Protein AF-A0A7R9ZLZ1-F1 (afdb_monomer_lite)

Secondary structure (DSSP, 8-state):
-PPPPPTT-HHHHHHHHHHHHSTTS-SSPPPHHHHHHHHHHHHHHTT--S-GGGTHHHHT----------S-TTSHHHHHHHHHHHHHHHHIIIIITTTHHHHHHHHHHHHHHHHHHHHH----------S--------------HHHHHHHHHHHHHHHHHHHTTTTTSS-HHHHHHHHHHHHHHHHHHHHHHHHHHHHHHHHHHHHHHHHHHHHTT-S----------------GGG--GGGHHHHHHHHHHHHHHHHHHGGG--HHHHTT--HHHHHHHHHHHHHHHHHHHHHHH-HHHHHHHHHHHHHTTT--TTSS-HHHHHHHIIIIIHHHHHHHHHHHHHHHHHHHHHHHHHHHHGGG---S--------HHHHHHHHHHHHHHHHHHHHHHHHHHHGGGS-TTGGG-TTS--S---HHHHHHHHHHHHHHHHHHHS-HHHHHHHHHHHHHHHHHGGG-S-HHHHHHHHHHIIIIIHHHTT-------

Radius of gyration: 26.36 Å; chains: 1; bounding box: 59×72×80 Å

Structure (mmCIF, N/CA/C/O backbone):
data_AF-A0A7R9ZLZ1-F1
#
_entry.id   AF-A0A7R9ZLZ1-F1
#
loop_
_atom_site.group_PDB
_atom_site.id
_atom_site.type_symbol
_atom_site.label_atom_id
_atom_site.label_alt_id
_atom_site.label_comp_id
_atom_site.label_asym_id
_atom_site.label_entity_id
_atom_site.label_seq_id
_atom_site.pdbx_PDB_ins_code
_atom_site.Cartn_x
_atom_site.Cartn_y
_atom_site.Cartn_z
_atom_site.occupancy
_atom_site.B_iso_or_equiv
_atom_site.auth_seq_id
_atom_site.auth_comp_id
_atom_site.auth_asym_id
_atom_site.auth_atom_id
_atom_site.pdbx_PDB_model_num
ATOM 1 N N . PRO A 1 1 ? 7.303 9.781 19.526 1.00 39.22 1 PRO A N 1
ATOM 2 C CA . PRO A 1 1 ? 8.638 9.912 18.883 1.00 39.22 1 PRO A CA 1
ATOM 3 C C . PRO A 1 1 ? 9.703 10.031 19.980 1.00 39.22 1 PRO A C 1
ATOM 5 O O . PRO A 1 1 ? 9.359 10.551 21.046 1.00 39.22 1 PRO A O 1
ATOM 8 N N . PRO A 1 2 ? 10.952 9.578 19.773 1.00 39.59 2 PRO A N 1
ATOM 9 C CA . PRO A 1 2 ? 12.031 10.071 20.612 1.00 39.59 2 PRO A CA 1
ATOM 10 C C . PRO A 1 2 ? 12.105 11.588 20.411 1.00 39.59 2 PRO A C 1
ATOM 12 O O . PRO A 1 2 ? 11.930 12.094 19.301 1.00 39.59 2 PRO A O 1
ATOM 15 N N . LEU A 1 3 ? 12.262 12.323 21.507 1.00 46.06 3 LEU A N 1
ATOM 16 C CA . LEU A 1 3 ? 12.578 13.747 21.442 1.00 46.06 3 LEU A CA 1
ATOM 17 C C . LEU A 1 3 ? 13.835 13.930 20.573 1.00 46.06 3 LEU A C 1
ATOM 19 O O . LEU A 1 3 ? 14.664 13.014 20.553 1.00 46.06 3 LEU A O 1
ATOM 23 N N . PRO A 1 4 ? 14.000 15.070 19.871 1.00 52.09 4 PRO A N 1
ATOM 24 C CA . PRO A 1 4 ? 15.249 15.343 19.174 1.00 52.09 4 PRO A CA 1
ATOM 25 C C . PRO A 1 4 ? 16.410 15.105 20.151 1.00 52.09 4 PRO A C 1
ATOM 27 O O . PRO A 1 4 ? 16.343 15.598 21.287 1.00 52.09 4 PRO A O 1
ATOM 30 N N . PRO A 1 5 ? 17.412 14.295 19.762 1.00 61.03 5 PRO A N 1
ATOM 31 C CA . PRO A 1 5 ? 18.467 13.898 20.673 1.00 61.03 5 PRO A CA 1
ATOM 32 C C . PRO A 1 5 ? 19.153 15.130 21.251 1.00 61.03 5 PRO A C 1
ATOM 34 O O . PRO A 1 5 ? 19.258 16.179 20.606 1.00 61.03 5 PRO A O 1
ATOM 37 N N . SER A 1 6 ? 19.564 15.028 22.517 1.00 70.62 6 SER A N 1
ATOM 38 C CA . SER A 1 6 ? 20.192 16.161 23.190 1.00 70.62 6 SER A CA 1
ATOM 39 C C . SER A 1 6 ? 21.450 16.585 22.429 1.00 70.62 6 SER A C 1
ATOM 41 O O . SER A 1 6 ? 22.094 15.770 21.777 1.00 70.62 6 SER A O 1
ATOM 43 N N . ILE A 1 7 ? 21.865 17.839 22.582 1.00 61.03 7 ILE A N 1
ATOM 44 C CA . ILE A 1 7 ? 23.127 18.338 22.012 1.00 61.03 7 ILE A CA 1
ATOM 45 C C . ILE A 1 7 ? 24.364 17.509 22.419 1.00 61.03 7 ILE A C 1
ATOM 47 O O . ILE A 1 7 ? 25.384 17.579 21.745 1.00 61.03 7 ILE A O 1
ATOM 51 N N . ASN A 1 8 ? 24.261 16.737 23.506 1.00 74.31 8 ASN A N 1
ATOM 52 C CA . ASN A 1 8 ? 25.312 15.866 24.031 1.00 74.31 8 ASN A CA 1
ATOM 53 C C . ASN A 1 8 ? 25.118 14.390 23.634 1.00 74.31 8 ASN A C 1
ATOM 55 O O . ASN A 1 8 ? 25.729 13.514 24.240 1.00 74.31 8 ASN A O 1
ATOM 59 N N . ASP A 1 9 ? 24.215 14.090 22.699 1.00 82.69 9 ASP A N 1
ATOM 60 C CA . ASP A 1 9 ? 23.998 12.730 22.212 1.00 82.69 9 ASP A CA 1
ATOM 61 C C . ASP A 1 9 ? 25.262 12.200 21.519 1.00 82.69 9 ASP A C 1
ATOM 63 O O . ASP A 1 9 ? 25.831 12.838 20.628 1.00 82.69 9 ASP A O 1
ATOM 67 N N . GLU A 1 10 ? 25.719 11.027 21.958 1.00 83.62 10 GLU A N 1
ATOM 68 C CA . GLU A 1 10 ? 26.961 10.419 21.475 1.00 83.62 10 GLU A CA 1
ATOM 69 C C . GLU A 1 10 ? 26.896 10.099 19.975 1.00 83.62 10 GLU A C 1
ATOM 71 O O . GLU A 1 10 ? 27.893 10.264 19.272 1.00 83.62 10 GLU A O 1
ATOM 76 N N . GLY A 1 11 ? 25.716 9.732 19.465 1.00 81.06 11 GLY A N 1
ATOM 77 C CA . GLY A 1 11 ? 25.487 9.426 18.057 1.00 81.06 11 GLY A CA 1
ATOM 78 C C . GLY A 1 11 ? 25.553 10.656 17.151 1.00 81.06 11 GLY A C 1
ATOM 79 O O . GLY A 1 11 ? 26.139 10.600 16.069 1.00 81.06 11 GLY A O 1
ATOM 80 N N . LEU A 1 12 ? 25.038 11.802 17.611 1.00 79.38 12 LEU A N 1
ATOM 81 C CA . LEU A 1 12 ? 25.212 13.095 16.932 1.00 79.38 12 LEU A CA 1
ATOM 82 C C . LEU A 1 12 ? 26.678 13.551 16.928 1.00 79.38 12 LEU A C 1
ATOM 84 O O . LEU A 1 12 ? 27.161 14.083 15.926 1.00 79.38 12 LEU A O 1
ATOM 88 N N . HIS A 1 13 ? 27.409 13.334 18.024 1.00 82.44 13 HIS A N 1
ATOM 89 C CA . HIS A 1 13 ? 28.841 13.629 18.072 1.00 82.44 13 HIS A CA 1
ATOM 90 C C . HIS A 1 13 ? 29.650 12.733 17.130 1.00 82.44 13 HIS A C 1
ATOM 92 O O . HIS A 1 13 ? 30.551 13.221 16.443 1.00 82.44 13 HIS A O 1
ATOM 98 N N . GLU A 1 14 ? 29.313 11.446 17.056 1.00 84.44 14 GLU A N 1
ATOM 99 C CA . GLU A 1 14 ? 29.921 10.507 16.116 1.00 84.44 14 GLU A CA 1
ATOM 100 C C . GLU A 1 14 ? 29.614 10.904 14.666 1.00 84.44 14 GLU A C 1
ATOM 102 O O . GLU A 1 14 ? 30.530 10.987 13.844 1.00 84.44 14 GLU A O 1
ATOM 107 N N . PHE A 1 15 ? 28.364 11.278 14.373 1.00 82.81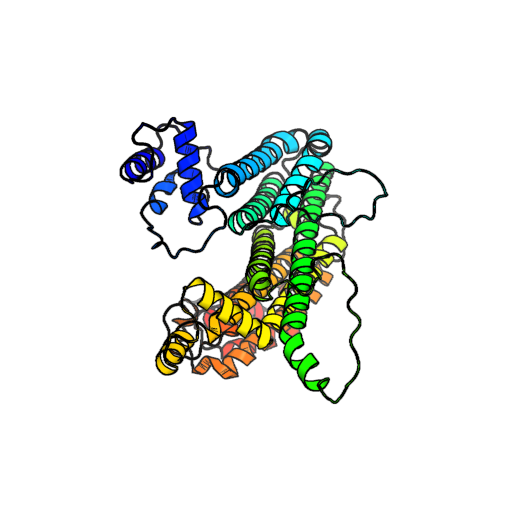 15 PHE A N 1
ATOM 108 C CA . PHE A 1 15 ? 27.963 11.830 13.080 1.00 82.81 15 PHE A CA 1
ATOM 109 C C . PHE A 1 15 ? 28.803 13.054 12.699 1.00 82.81 15 PHE A C 1
ATOM 111 O O . PHE A 1 15 ? 29.345 13.111 11.596 1.00 82.81 15 PHE A O 1
ATOM 118 N N . GLU A 1 16 ? 28.973 14.012 13.616 1.00 83.19 16 GLU A N 1
ATOM 119 C CA . GLU A 1 16 ? 29.776 15.211 13.373 1.00 83.19 16 GLU A CA 1
ATOM 120 C C . GLU A 1 16 ? 31.240 14.877 13.054 1.00 83.19 16 GLU A C 1
ATOM 122 O O . GLU A 1 16 ? 31.841 15.477 12.156 1.00 83.19 16 GLU A O 1
ATOM 127 N N . MET A 1 17 ? 31.830 13.932 13.792 1.00 82.94 17 MET A N 1
ATOM 128 C CA . MET A 1 17 ? 33.212 13.512 13.568 1.00 82.94 17 MET A CA 1
ATOM 129 C C . MET A 1 17 ? 33.393 12.882 12.189 1.00 82.94 17 MET A C 1
ATOM 131 O O . MET A 1 17 ? 34.335 13.246 11.484 1.00 82.94 17 MET A O 1
ATOM 135 N N . VAL A 1 18 ? 32.493 11.978 11.797 1.00 79.62 18 VAL A N 1
ATOM 136 C CA . VAL A 1 18 ? 32.555 11.284 10.504 1.00 79.62 18 VAL A CA 1
ATOM 137 C C . VAL A 1 18 ? 32.262 12.254 9.355 1.00 79.62 18 VAL A C 1
ATOM 139 O O . VAL A 1 18 ? 32.996 12.284 8.369 1.00 79.62 18 VAL A O 1
ATOM 142 N N . ALA A 1 19 ? 31.262 13.128 9.501 1.00 76.19 19 ALA A N 1
ATOM 143 C CA . ALA A 1 19 ? 30.923 14.130 8.496 1.00 76.19 19 ALA A CA 1
ATOM 144 C C . ALA A 1 19 ? 32.100 15.069 8.197 1.00 76.19 19 ALA A C 1
ATOM 146 O O . ALA A 1 19 ? 32.348 15.370 7.033 1.00 76.19 19 ALA A O 1
ATOM 147 N N . ARG A 1 20 ? 32.872 15.484 9.212 1.00 73.62 20 ARG A N 1
ATOM 148 C CA . ARG A 1 20 ? 34.054 16.350 9.032 1.00 73.62 20 ARG A CA 1
ATOM 149 C C . ARG A 1 20 ? 35.261 15.665 8.392 1.00 73.62 20 ARG A C 1
ATOM 151 O O . ARG A 1 20 ? 36.175 16.362 7.954 1.00 73.62 20 ARG A O 1
ATOM 158 N N . GLN A 1 21 ? 35.294 14.335 8.366 1.00 73.25 21 GLN A N 1
ATOM 159 C CA . GLN A 1 21 ? 36.332 13.576 7.664 1.00 73.25 21 GLN A CA 1
ATOM 160 C C . GLN A 1 21 ? 36.042 13.461 6.159 1.00 73.25 21 GLN A C 1
ATOM 162 O O . GLN A 1 21 ? 36.954 13.173 5.388 1.00 73.25 21 GLN A O 1
ATOM 167 N N . SER A 1 22 ? 34.804 13.730 5.729 1.00 68.50 22 SER A N 1
ATOM 168 C CA . SER A 1 22 ? 34.411 13.753 4.318 1.00 68.50 22 SER A CA 1
ATOM 169 C C . SER A 1 22 ? 34.864 15.041 3.623 1.00 68.50 22 SER A C 1
ATOM 171 O O . SER A 1 22 ? 34.636 16.144 4.120 1.00 68.50 22 SER A O 1
ATOM 173 N N . GLU A 1 23 ? 35.442 14.919 2.423 1.00 56.16 23 GLU A N 1
ATOM 174 C CA . GLU A 1 23 ? 35.859 16.067 1.598 1.00 56.16 23 GLU A CA 1
ATOM 175 C C . GLU A 1 23 ? 34.691 16.972 1.174 1.00 56.16 23 GLU A C 1
ATOM 177 O O . GLU A 1 23 ? 34.906 18.131 0.819 1.00 56.16 23 GLU A O 1
ATOM 182 N N . ARG A 1 24 ? 33.454 16.459 1.221 1.00 54.75 24 ARG A N 1
ATOM 183 C CA . ARG A 1 24 ? 32.241 17.163 0.778 1.00 54.75 24 ARG A CA 1
ATOM 184 C C . ARG A 1 24 ? 31.588 18.025 1.865 1.00 54.75 24 ARG A C 1
ATOM 186 O O . ARG A 1 24 ? 30.667 18.776 1.554 1.00 54.75 24 ARG A O 1
ATOM 193 N N . SER A 1 25 ? 32.051 17.939 3.111 1.00 56.88 25 SER A N 1
ATOM 194 C CA . SER A 1 25 ? 31.431 18.628 4.248 1.00 56.88 25 SER A CA 1
ATOM 195 C C . SER A 1 25 ? 32.168 19.914 4.643 1.00 56.88 25 SER A C 1
ATOM 197 O O . SER A 1 25 ? 33.383 20.035 4.446 1.00 56.88 25 SER A O 1
ATOM 199 N N . PRO A 1 26 ? 31.480 20.886 5.274 1.00 58.56 26 PRO A N 1
ATOM 200 C CA . PRO A 1 26 ? 32.126 22.060 5.846 1.00 58.56 26 PRO A CA 1
ATOM 201 C C . PRO A 1 26 ? 33.185 21.661 6.884 1.00 58.56 26 PRO A C 1
ATOM 203 O O . PRO A 1 26 ? 32.902 20.936 7.832 1.00 58.56 26 PRO A O 1
ATOM 206 N N . ARG A 1 27 ? 34.405 22.203 6.769 1.00 67.69 27 ARG A N 1
ATOM 207 C CA . ARG A 1 27 ? 35.482 21.976 7.761 1.00 67.69 27 ARG A CA 1
ATOM 208 C C . ARG A 1 27 ? 35.238 22.664 9.111 1.00 67.69 27 ARG A C 1
ATOM 210 O O . ARG A 1 27 ? 35.987 22.446 10.062 1.00 67.69 27 ARG A O 1
ATOM 217 N N . ARG A 1 28 ? 34.229 23.536 9.193 1.00 74.12 28 ARG A N 1
ATOM 218 C CA . ARG A 1 28 ? 33.834 24.205 10.439 1.00 74.12 28 ARG A CA 1
ATOM 219 C C . ARG A 1 28 ? 32.983 23.280 11.306 1.00 74.12 28 ARG A C 1
ATOM 221 O O . ARG A 1 28 ? 32.404 22.318 10.817 1.00 74.12 28 ARG A O 1
ATOM 228 N N . LYS A 1 29 ? 32.874 23.598 12.598 1.00 69.81 29 LYS A N 1
ATOM 229 C CA . LYS A 1 29 ? 31.910 22.915 13.465 1.00 69.81 29 LYS A CA 1
ATOM 230 C C . LYS A 1 29 ? 30.479 23.208 13.007 1.00 69.81 29 LYS A C 1
ATOM 232 O O . LYS A 1 29 ? 30.192 24.354 12.640 1.00 69.81 29 LYS A O 1
ATOM 237 N N . PHE A 1 30 ? 29.617 22.195 13.029 1.00 68.06 30 PHE A N 1
ATOM 238 C CA . PHE A 1 30 ? 28.193 22.400 12.818 1.00 68.06 30 PHE A CA 1
ATOM 239 C C . PHE A 1 30 ? 27.612 23.067 14.065 1.00 68.06 30 PHE A C 1
ATOM 241 O O . PHE A 1 30 ? 28.030 22.798 15.195 1.00 68.06 30 PHE A O 1
ATOM 248 N N . GLY A 1 31 ? 26.663 23.979 13.866 1.00 66.81 31 GLY A N 1
ATOM 249 C CA . GLY A 1 31 ? 25.808 24.404 14.972 1.00 66.81 31 GLY A CA 1
ATOM 250 C C . GLY A 1 31 ? 24.926 23.236 15.444 1.00 66.81 31 GLY A C 1
ATOM 251 O O . GLY A 1 31 ? 24.692 22.314 14.670 1.00 66.81 31 GLY A O 1
ATOM 252 N N . PRO A 1 32 ? 24.366 23.265 16.665 1.00 60.03 32 PRO A N 1
ATOM 253 C CA . PRO A 1 32 ? 23.545 22.161 17.184 1.00 60.03 32 PRO A CA 1
ATOM 254 C C . PRO A 1 32 ? 22.344 21.826 16.293 1.00 60.03 32 PRO A C 1
ATOM 256 O O . PRO A 1 32 ? 22.072 20.668 16.003 1.00 60.03 32 PRO A O 1
ATOM 259 N N . VAL A 1 33 ? 21.663 22.864 15.801 1.00 57.03 33 VAL A N 1
ATOM 260 C CA . VAL A 1 33 ? 20.532 22.727 14.873 1.00 57.03 33 VAL A CA 1
ATOM 261 C C . VAL A 1 33 ? 21.000 22.204 13.517 1.00 57.03 33 VAL A C 1
ATOM 263 O O . VAL A 1 33 ? 20.363 21.338 12.936 1.00 57.03 33 VAL A O 1
ATOM 266 N N . GLU A 1 34 ? 22.134 22.702 13.032 1.00 57.66 34 GLU A N 1
ATOM 267 C CA . GLU A 1 34 ? 22.721 22.303 11.752 1.00 57.66 34 GLU A CA 1
ATOM 268 C C . GLU A 1 34 ? 23.153 20.832 11.762 1.00 57.66 34 GLU A C 1
ATOM 270 O O . GLU A 1 34 ? 22.954 20.121 10.785 1.00 57.66 34 GLU A O 1
ATOM 275 N N . LEU A 1 35 ? 23.678 20.362 12.895 1.00 67.19 35 LEU A N 1
ATOM 276 C CA . LEU A 1 35 ? 24.095 18.984 13.096 1.00 67.19 35 LEU A CA 1
ATOM 277 C C . LEU A 1 35 ? 22.901 18.026 13.116 1.00 67.19 35 LEU A C 1
ATOM 279 O O . LEU A 1 35 ? 22.932 17.002 12.443 1.00 67.19 35 LEU A O 1
ATOM 283 N N . ILE A 1 36 ? 21.837 18.380 13.845 1.00 67.06 36 ILE A N 1
ATOM 284 C CA . ILE A 1 36 ? 20.588 17.604 13.872 1.00 67.06 36 ILE A CA 1
ATOM 285 C C . ILE A 1 36 ? 19.977 17.540 12.472 1.00 67.06 36 ILE A C 1
ATOM 287 O O . ILE A 1 36 ? 19.530 16.480 12.041 1.00 67.06 36 ILE A O 1
ATOM 291 N N . VAL A 1 37 ? 19.986 18.660 11.751 1.00 63.72 37 VAL A N 1
ATOM 292 C CA . VAL A 1 37 ? 19.485 18.759 10.378 1.00 63.72 37 VAL A CA 1
ATOM 293 C C . VAL A 1 37 ? 20.296 17.878 9.423 1.00 63.72 37 VAL A C 1
ATOM 295 O O . VAL A 1 37 ? 19.704 17.093 8.688 1.00 63.72 37 VAL A O 1
ATOM 298 N N . GLU A 1 38 ? 21.627 17.935 9.461 1.00 68.31 38 GLU A N 1
ATOM 299 C CA . GLU A 1 38 ? 22.491 17.147 8.569 1.00 68.31 38 GLU A CA 1
ATOM 300 C C . GLU A 1 38 ? 22.454 15.642 8.886 1.00 68.31 38 GLU A C 1
ATOM 302 O O . GLU A 1 38 ? 22.443 14.801 7.981 1.00 68.31 38 GLU A O 1
ATOM 307 N N . ALA A 1 39 ? 22.352 15.290 10.169 1.00 70.00 39 ALA A N 1
ATOM 308 C CA . ALA A 1 39 ? 22.131 13.918 10.608 1.00 70.00 39 ALA A CA 1
ATOM 309 C C . ALA A 1 39 ? 20.765 13.400 10.137 1.00 70.00 39 ALA A C 1
ATOM 311 O O . ALA A 1 39 ? 20.685 12.323 9.549 1.00 70.00 39 ALA A O 1
ATOM 312 N N . SER A 1 40 ? 19.711 14.208 10.276 1.00 63.25 40 SER A N 1
ATOM 313 C CA . SER A 1 40 ? 18.379 13.878 9.755 1.00 63.25 40 SER A CA 1
ATOM 314 C C . SER A 1 40 ? 18.407 13.708 8.234 1.00 63.25 40 SER A C 1
ATOM 316 O O . SER A 1 40 ? 17.814 12.771 7.707 1.00 63.25 40 SER A O 1
ATOM 318 N N . PHE A 1 41 ? 19.140 14.564 7.510 1.00 61.34 41 PHE A N 1
ATOM 319 C CA . PHE A 1 41 ? 19.323 14.422 6.064 1.00 61.34 41 PHE A CA 1
ATOM 320 C C . PHE A 1 41 ? 19.988 13.116 5.684 1.00 61.34 41 PHE A C 1
ATOM 322 O O . PHE A 1 41 ? 19.573 12.469 4.725 1.00 61.34 41 PHE A O 1
ATOM 329 N N . THR A 1 42 ? 21.028 12.739 6.409 1.00 68.69 42 THR A N 1
ATOM 330 C CA . THR A 1 42 ? 21.786 11.536 6.095 1.00 68.69 42 THR A CA 1
ATOM 331 C C . THR A 1 42 ? 20.986 10.281 6.413 1.00 68.69 42 THR A C 1
ATOM 333 O O . THR A 1 42 ? 21.006 9.347 5.617 1.00 68.69 42 THR A O 1
ATOM 336 N N . ASP A 1 43 ? 20.231 10.278 7.509 1.00 65.56 43 ASP A N 1
ATOM 337 C CA . ASP A 1 43 ? 19.306 9.198 7.846 1.00 65.56 43 ASP A CA 1
ATOM 338 C C . ASP A 1 43 ? 18.213 9.052 6.771 1.00 65.56 43 ASP A C 1
ATOM 340 O O . ASP A 1 43 ? 18.093 8.005 6.134 1.00 65.56 43 ASP A O 1
ATOM 344 N N . MET A 1 44 ? 17.512 10.143 6.440 1.00 58.62 44 MET A N 1
ATOM 345 C CA . MET A 1 44 ? 16.429 10.129 5.450 1.00 58.62 44 MET A CA 1
ATOM 346 C C . MET A 1 44 ? 16.901 9.761 4.035 1.00 58.62 44 MET A C 1
ATOM 348 O O . MET A 1 44 ? 16.238 8.983 3.351 1.00 58.62 44 MET A O 1
ATOM 352 N N . ARG A 1 45 ? 18.056 10.275 3.580 1.00 59.41 45 ARG A N 1
ATOM 353 C CA . ARG A 1 45 ? 18.590 9.981 2.232 1.00 59.41 45 ARG A CA 1
ATOM 354 C C . ARG A 1 45 ? 18.910 8.502 2.027 1.00 59.41 45 ARG A C 1
ATOM 356 O O . ARG A 1 45 ? 18.846 8.030 0.896 1.00 59.41 45 ARG A O 1
ATOM 363 N N . HIS A 1 46 ? 19.252 7.783 3.092 1.00 61.78 46 HIS A N 1
ATOM 364 C CA . HIS A 1 46 ? 19.684 6.388 3.015 1.00 61.78 46 HIS A CA 1
ATOM 365 C C . HIS A 1 46 ? 18.638 5.406 3.563 1.00 61.78 46 HIS A C 1
ATOM 367 O O . HIS A 1 46 ? 18.967 4.246 3.819 1.00 61.78 46 HIS A O 1
ATOM 373 N N . GLY A 1 47 ? 17.383 5.854 3.708 1.00 52.97 47 GLY A N 1
ATOM 374 C CA . GLY A 1 47 ? 16.267 5.014 4.146 1.00 52.97 47 GLY A CA 1
ATOM 375 C C . GLY A 1 47 ? 16.343 4.617 5.621 1.00 52.97 47 GLY A C 1
ATOM 376 O O . GLY A 1 47 ? 15.980 3.493 5.968 1.00 52.97 47 GLY A O 1
ATOM 377 N N . GLY A 1 48 ? 16.863 5.506 6.464 1.00 60.16 48 GLY A N 1
ATOM 378 C CA . GLY A 1 48 ? 16.881 5.355 7.912 1.00 60.16 48 GLY A CA 1
ATOM 379 C C . GLY A 1 48 ? 15.488 5.374 8.545 1.00 60.16 48 GLY A C 1
ATOM 380 O O . GLY A 1 48 ? 14.473 5.627 7.892 1.00 60.16 48 GLY A O 1
ATOM 381 N N . ASP A 1 49 ? 15.436 5.034 9.830 1.00 59.88 49 ASP A N 1
ATOM 382 C CA . ASP A 1 49 ? 14.206 4.874 10.614 1.00 59.88 49 ASP A CA 1
ATOM 383 C C . ASP A 1 49 ? 13.730 6.184 11.274 1.00 59.88 49 ASP A C 1
ATOM 385 O O . ASP A 1 49 ? 12.747 6.176 12.019 1.00 59.88 49 ASP A O 1
ATOM 389 N N . GLY A 1 50 ? 14.395 7.312 10.994 1.00 56.59 50 GLY A N 1
ATOM 390 C CA . GLY A 1 50 ? 14.146 8.610 11.619 1.00 56.59 50 GLY A CA 1
ATOM 391 C C . GLY A 1 50 ? 14.855 8.789 12.965 1.00 56.59 50 GLY A C 1
ATOM 392 O O . GLY A 1 50 ? 14.649 9.809 13.627 1.00 56.59 50 GLY A O 1
ATOM 393 N N . ASP A 1 51 ? 15.676 7.823 13.394 1.00 70.44 51 ASP A N 1
ATOM 394 C CA . ASP A 1 51 ? 16.494 7.923 14.601 1.00 70.44 51 ASP A CA 1
ATOM 395 C C . ASP A 1 51 ? 17.813 8.644 14.298 1.00 70.44 51 ASP A C 1
ATOM 397 O O . ASP A 1 51 ? 18.828 8.052 13.923 1.00 70.44 51 ASP A O 1
ATOM 401 N N . VAL A 1 52 ? 17.794 9.962 14.495 1.00 72.56 52 VAL A N 1
ATOM 402 C CA . VAL A 1 52 ? 18.912 10.865 14.184 1.00 72.56 52 VAL A CA 1
ATOM 403 C C . VAL A 1 52 ? 20.213 10.457 14.896 1.00 72.56 52 VAL A C 1
ATOM 405 O O . VAL A 1 52 ? 21.296 10.645 14.338 1.00 72.56 52 VAL A O 1
ATOM 408 N N . SER A 1 53 ? 20.139 9.821 16.072 1.00 73.94 53 SER A N 1
ATOM 409 C CA . SER A 1 53 ? 21.314 9.321 16.804 1.00 73.94 53 SER A CA 1
ATOM 410 C C . SER A 1 53 ? 22.042 8.188 16.063 1.00 73.94 53 SER A C 1
ATOM 412 O O . SER A 1 53 ? 23.198 7.888 16.354 1.00 73.94 53 SER A O 1
ATOM 414 N N . LYS A 1 54 ? 21.407 7.544 15.076 1.00 79.00 54 LYS A N 1
ATOM 415 C CA . LYS A 1 54 ? 22.006 6.471 14.262 1.00 79.00 54 LYS A CA 1
ATOM 416 C C . LYS A 1 54 ? 22.474 6.932 12.884 1.00 79.00 54 LYS A C 1
ATOM 418 O O . LYS A 1 54 ? 23.062 6.125 12.159 1.00 79.00 54 LYS A O 1
ATOM 423 N N . ALA A 1 55 ? 22.283 8.204 12.537 1.00 72.31 55 ALA A N 1
ATOM 424 C CA . ALA A 1 55 ? 22.562 8.740 11.206 1.00 72.31 55 ALA A CA 1
ATOM 425 C C . ALA A 1 55 ? 24.005 8.485 10.719 1.00 72.31 55 ALA A C 1
ATOM 427 O O . ALA A 1 55 ? 24.249 8.313 9.524 1.00 72.31 55 ALA A O 1
ATOM 428 N N . TYR A 1 56 ? 24.976 8.409 11.638 1.00 75.31 56 TYR A N 1
ATOM 429 C CA . TYR A 1 56 ? 26.396 8.193 11.326 1.00 75.31 56 TYR A CA 1
ATOM 430 C C . TYR A 1 56 ? 26.658 6.865 10.597 1.00 75.31 56 TYR A C 1
ATOM 432 O O . TYR A 1 56 ? 27.599 6.757 9.811 1.00 75.31 56 TYR A O 1
ATOM 440 N N . LYS A 1 57 ? 25.787 5.866 10.787 1.00 79.62 57 LYS A N 1
ATOM 441 C CA . LYS A 1 57 ? 25.872 4.557 10.120 1.00 79.62 57 LYS A CA 1
ATOM 442 C C . LYS A 1 57 ? 25.672 4.647 8.609 1.00 79.62 57 LYS A C 1
ATOM 444 O O . LYS A 1 57 ? 26.083 3.743 7.882 1.00 79.62 57 LYS A O 1
ATOM 449 N N . PHE A 1 58 ? 25.045 5.720 8.137 1.00 69.50 58 PHE A N 1
ATOM 450 C CA . PHE A 1 58 ? 24.729 5.925 6.730 1.00 69.50 58 PHE A CA 1
ATOM 451 C C . PHE A 1 58 ? 25.771 6.783 5.996 1.00 69.50 58 PHE A C 1
ATOM 453 O O . PHE A 1 58 ? 25.807 6.757 4.773 1.00 69.50 58 PHE A O 1
ATOM 460 N N . LEU A 1 59 ? 26.680 7.457 6.713 1.00 66.88 59 LEU A N 1
ATOM 461 C CA . LEU A 1 59 ? 27.755 8.277 6.127 1.00 66.88 59 LEU A CA 1
ATOM 462 C C . LEU A 1 59 ? 28.816 7.454 5.377 1.00 66.88 59 LEU A C 1
ATOM 464 O O . LEU A 1 59 ? 29.349 7.912 4.371 1.00 66.88 59 LEU A O 1
ATOM 468 N N . ASN A 1 60 ? 29.109 6.239 5.853 1.00 60.03 60 ASN A N 1
ATOM 469 C CA . ASN A 1 60 ? 30.123 5.352 5.264 1.00 60.03 60 ASN A CA 1
ATOM 470 C C . ASN A 1 60 ? 29.566 4.401 4.200 1.00 60.03 60 ASN A C 1
ATOM 472 O O . ASN A 1 60 ? 30.332 3.672 3.570 1.00 60.03 60 ASN A O 1
ATOM 476 N N . LYS A 1 61 ? 28.246 4.391 3.977 1.00 55.91 61 LYS A N 1
ATOM 477 C CA . LYS A 1 61 ? 27.672 3.715 2.815 1.00 55.91 61 LYS A CA 1
ATOM 478 C C . LYS A 1 61 ? 27.916 4.614 1.611 1.00 55.91 61 LYS A C 1
ATOM 480 O O . LYS A 1 61 ? 27.023 5.330 1.172 1.00 55.91 61 LYS A O 1
ATOM 485 N N . SER A 1 62 ? 29.142 4.590 1.089 1.00 40.28 62 SER A N 1
ATOM 486 C CA . SER A 1 62 ? 29.397 5.071 -0.259 1.00 40.28 62 SER A CA 1
ATOM 487 C C . SER A 1 62 ? 28.509 4.250 -1.184 1.00 40.28 62 SER A C 1
ATOM 489 O O . SER A 1 62 ? 28.825 3.111 -1.527 1.00 40.28 62 SER A O 1
ATOM 491 N N . VAL A 1 63 ? 27.368 4.812 -1.563 1.00 40.22 63 VAL A N 1
ATOM 492 C CA . VAL A 1 63 ? 26.773 4.473 -2.843 1.00 40.22 63 VAL A CA 1
ATOM 493 C C . VAL A 1 63 ? 27.885 4.813 -3.826 1.00 40.22 63 VAL A C 1
ATOM 495 O O . VAL A 1 63 ? 28.217 5.990 -3.988 1.00 40.22 63 VAL A O 1
ATOM 498 N N . GLU A 1 64 ? 28.559 3.792 -4.372 1.00 34.88 64 GLU A N 1
ATOM 499 C CA . GLU A 1 64 ? 29.301 3.952 -5.620 1.00 34.88 64 GLU A CA 1
ATOM 500 C C . GLU A 1 64 ? 28.405 4.811 -6.487 1.00 34.88 64 GLU A C 1
ATOM 502 O O . GLU A 1 64 ? 27.246 4.446 -6.693 1.00 34.88 64 GLU A O 1
ATOM 507 N N . ALA A 1 65 ? 28.880 6.000 -6.849 1.00 35.41 65 ALA A N 1
ATOM 508 C CA . ALA A 1 65 ? 28.094 6.964 -7.585 1.00 35.41 65 ALA A CA 1
ATOM 509 C C . ALA A 1 65 ? 27.813 6.385 -8.977 1.00 35.41 65 ALA A C 1
ATOM 511 O O . ALA A 1 65 ? 28.434 6.769 -9.960 1.00 35.41 65 ALA A O 1
ATOM 512 N N . LYS A 1 66 ? 26.860 5.452 -9.062 1.00 33.59 66 LYS A N 1
ATOM 513 C CA . LYS A 1 66 ? 25.982 5.341 -10.204 1.00 33.59 66 LYS A CA 1
ATOM 514 C C . LYS A 1 66 ? 25.348 6.709 -10.267 1.00 33.59 66 LYS A C 1
ATOM 516 O O . LYS A 1 66 ? 24.590 7.090 -9.373 1.00 33.59 66 LYS A O 1
ATOM 521 N N . ILE A 1 67 ? 25.785 7.466 -11.261 1.00 32.34 67 ILE A N 1
ATOM 522 C CA . ILE A 1 67 ? 25.193 8.717 -11.694 1.00 32.34 67 ILE A CA 1
ATOM 523 C C . ILE A 1 67 ? 23.779 8.345 -12.148 1.00 32.34 67 ILE A C 1
ATOM 525 O O . ILE A 1 67 ? 23.497 8.159 -13.319 1.00 32.34 67 ILE A O 1
ATOM 529 N N . ILE A 1 68 ? 22.895 8.102 -11.186 1.00 34.38 68 ILE A N 1
ATOM 530 C CA . ILE A 1 68 ? 21.486 8.338 -11.387 1.00 34.38 68 ILE A CA 1
ATOM 531 C C . ILE A 1 68 ? 21.452 9.853 -11.366 1.00 34.38 68 ILE A C 1
ATOM 533 O O . ILE A 1 68 ? 21.686 10.445 -10.307 1.00 34.38 68 ILE A O 1
ATOM 537 N N . ASP A 1 69 ? 21.254 10.465 -12.531 1.00 33.56 69 ASP A N 1
ATOM 538 C CA . ASP A 1 69 ? 20.869 11.866 -12.630 1.00 33.56 69 ASP A CA 1
ATOM 539 C C . ASP A 1 69 ? 19.553 12.021 -11.858 1.00 33.56 69 ASP A C 1
ATOM 541 O O . ASP A 1 69 ? 18.448 12.000 -12.395 1.00 33.56 69 ASP A O 1
ATOM 545 N N . GLN A 1 70 ? 19.651 12.138 -10.530 1.00 36.81 70 GLN A N 1
ATOM 546 C CA . GLN A 1 70 ? 18.648 12.868 -9.794 1.00 36.81 70 GLN A CA 1
ATOM 547 C C . GLN A 1 70 ? 18.701 14.255 -10.415 1.00 36.81 70 GLN A C 1
ATOM 549 O O . GLN A 1 70 ? 19.775 14.854 -10.396 1.00 36.81 70 GLN A O 1
ATOM 554 N N . PRO A 1 71 ? 17.592 14.793 -10.937 1.00 35.97 71 PRO A N 1
ATOM 555 C CA . PRO A 1 71 ? 17.634 16.065 -11.646 1.00 35.97 71 PRO A CA 1
ATOM 556 C C . PRO A 1 71 ? 18.170 17.197 -10.759 1.00 35.97 71 PRO A C 1
ATOM 558 O O . PRO A 1 71 ? 18.568 18.235 -11.271 1.00 35.97 71 PRO A O 1
ATOM 561 N N . PHE A 1 72 ? 18.254 16.991 -9.434 1.00 41.66 72 PHE A N 1
ATOM 562 C CA . PHE A 1 72 ? 18.865 17.932 -8.510 1.00 41.66 72 PHE A CA 1
ATOM 563 C C . PHE A 1 72 ? 19.460 17.275 -7.240 1.00 41.66 72 PHE A C 1
ATOM 565 O O . PHE A 1 72 ? 18.860 17.390 -6.169 1.00 41.66 72 PHE A O 1
ATOM 572 N N . PRO A 1 73 ? 20.660 16.665 -7.268 1.00 37.50 73 PRO A N 1
ATOM 573 C CA . PRO A 1 73 ? 21.308 16.136 -6.057 1.00 37.50 73 PRO A CA 1
ATOM 574 C C . PRO A 1 73 ? 21.720 17.267 -5.092 1.00 37.50 73 PRO A C 1
ATOM 576 O O . PRO A 1 73 ? 21.971 17.045 -3.910 1.00 37.50 73 PRO A O 1
ATOM 579 N N . SER A 1 74 ? 21.794 18.494 -5.616 1.00 36.66 74 SER A N 1
ATOM 580 C CA . SER A 1 74 ? 22.251 19.715 -4.955 1.00 36.66 74 SER A CA 1
ATOM 581 C C . SER A 1 74 ? 21.185 20.814 -4.863 1.00 36.66 74 SER A C 1
ATOM 583 O O . SER A 1 74 ? 21.508 21.906 -4.394 1.00 36.66 74 SER A O 1
ATOM 585 N N . SER A 1 75 ? 19.922 20.583 -5.269 1.00 41.91 75 SER A N 1
ATOM 586 C CA . SER A 1 75 ? 18.895 21.613 -5.042 1.00 41.91 75 SER A CA 1
ATOM 587 C C . SER A 1 75 ? 18.379 21.590 -3.610 1.00 41.91 75 SER A C 1
ATOM 589 O O . SER A 1 75 ? 18.232 20.552 -2.956 1.00 41.91 75 SER A O 1
ATOM 591 N N . TRP A 1 76 ? 18.029 22.782 -3.141 1.00 50.22 76 TRP A N 1
ATOM 592 C CA . TRP A 1 76 ? 17.282 22.994 -1.907 1.00 50.22 76 TRP A CA 1
ATOM 593 C C . TRP A 1 76 ? 15.963 22.191 -1.871 1.00 50.22 76 TRP A C 1
ATOM 595 O O . TRP A 1 76 ? 15.455 21.909 -0.794 1.00 50.22 76 TRP A O 1
ATOM 605 N N . ILE A 1 77 ? 15.417 21.761 -3.017 1.00 47.09 77 ILE A N 1
ATOM 606 C CA . ILE A 1 77 ? 14.181 20.967 -3.081 1.00 47.09 77 ILE A CA 1
ATOM 607 C C . ILE A 1 77 ? 14.436 19.515 -2.649 1.00 47.09 77 ILE A C 1
ATOM 609 O O . ILE A 1 77 ? 13.664 18.953 -1.886 1.00 47.09 77 ILE A O 1
ATOM 613 N N . ALA A 1 78 ? 15.538 18.892 -3.068 1.00 48.62 78 ALA A N 1
ATOM 614 C CA . ALA A 1 78 ? 15.866 17.534 -2.617 1.00 48.62 78 ALA A CA 1
ATOM 615 C C . ALA A 1 78 ? 16.370 17.497 -1.161 1.00 48.62 78 ALA A C 1
ATOM 617 O O . ALA A 1 78 ? 16.347 16.453 -0.513 1.00 48.62 78 ALA A O 1
ATOM 618 N N . THR A 1 79 ? 16.830 18.640 -0.645 1.00 54.91 79 THR A N 1
ATOM 619 C CA . THR A 1 79 ? 17.397 18.763 0.700 1.00 54.91 79 THR A CA 1
ATOM 620 C C . THR A 1 79 ? 16.400 19.411 1.656 1.00 54.91 79 THR A C 1
ATOM 622 O O . THR A 1 79 ? 15.787 18.723 2.446 1.00 54.91 79 THR A O 1
ATOM 625 N N . THR A 1 80 ? 16.116 20.701 1.573 1.00 65.31 80 THR A N 1
ATOM 626 C CA . THR A 1 80 ? 15.234 21.419 2.510 1.00 65.31 80 THR A CA 1
ATOM 627 C C . THR A 1 80 ? 13.777 20.947 2.508 1.00 65.31 80 THR A C 1
ATOM 629 O O . THR A 1 80 ? 13.104 21.024 3.536 1.00 65.31 80 THR A O 1
ATOM 632 N N . ALA A 1 81 ? 13.270 20.466 1.376 1.00 65.44 81 ALA A N 1
ATOM 633 C CA . ALA A 1 81 ? 11.850 20.190 1.230 1.00 65.44 81 ALA A CA 1
ATOM 634 C C . ALA A 1 81 ? 11.367 19.033 2.145 1.00 65.44 81 ALA A C 1
ATOM 636 O O . ALA A 1 81 ? 10.400 19.241 2.881 1.00 65.44 81 ALA A O 1
ATOM 637 N N . PRO A 1 82 ? 12.047 17.869 2.218 1.00 67.88 82 PRO A N 1
ATOM 638 C CA . PRO A 1 82 ? 11.784 16.848 3.236 1.00 67.88 82 PRO A CA 1
ATOM 639 C C . PRO A 1 82 ? 11.626 17.372 4.669 1.00 67.88 82 PRO A C 1
ATOM 641 O O . PRO A 1 82 ? 10.689 16.996 5.369 1.00 67.88 82 PRO A O 1
ATOM 644 N N . ILE A 1 83 ? 12.496 18.296 5.092 1.00 68.88 83 ILE A N 1
ATOM 645 C CA . ILE A 1 83 ? 12.418 18.907 6.427 1.00 68.88 83 ILE A CA 1
ATOM 646 C C . ILE A 1 83 ? 11.184 19.785 6.553 1.00 68.88 83 ILE A C 1
ATOM 648 O O . ILE A 1 83 ? 10.507 19.731 7.574 1.00 68.88 83 ILE A O 1
ATOM 652 N N . ALA A 1 84 ? 10.876 20.587 5.534 1.00 73.75 84 ALA A N 1
ATOM 653 C CA . ALA A 1 84 ? 9.681 21.417 5.554 1.00 73.75 84 ALA A CA 1
ATOM 654 C C . ALA A 1 84 ? 8.409 20.563 5.685 1.00 73.75 84 ALA A C 1
ATOM 656 O O . ALA A 1 84 ? 7.539 20.919 6.474 1.00 73.75 84 ALA A O 1
ATOM 657 N N . LEU A 1 85 ? 8.322 19.416 4.999 1.00 74.69 85 LEU A N 1
ATOM 658 C CA . LEU A 1 85 ? 7.208 18.479 5.188 1.00 74.69 85 LEU A CA 1
ATOM 659 C C . LEU A 1 85 ? 7.177 17.882 6.590 1.00 74.69 85 LEU A C 1
ATOM 661 O O . LEU A 1 85 ? 6.125 17.902 7.218 1.00 74.69 85 LEU A O 1
ATOM 665 N N . GLY A 1 86 ? 8.315 17.405 7.098 1.00 79.00 86 GLY A N 1
ATOM 666 C CA . GLY A 1 86 ? 8.393 16.860 8.453 1.00 79.00 86 GLY A CA 1
ATOM 667 C C . GLY A 1 86 ? 7.964 17.877 9.515 1.00 79.00 86 GLY A C 1
ATOM 668 O O . GLY A 1 86 ? 7.168 17.560 10.397 1.00 79.00 86 GLY A O 1
ATOM 669 N N . LEU A 1 87 ? 8.423 19.126 9.388 1.00 81.88 87 LEU A N 1
ATOM 670 C CA . LEU A 1 87 ? 8.021 20.229 10.261 1.00 81.88 87 LEU A CA 1
ATOM 671 C C . LEU A 1 87 ? 6.531 20.552 10.128 1.00 81.88 87 LEU A C 1
ATOM 673 O O . LEU A 1 87 ? 5.885 20.812 11.137 1.00 81.88 87 LEU A O 1
ATOM 677 N N . LEU A 1 88 ? 5.967 20.523 8.918 1.00 81.12 88 LEU A N 1
ATOM 678 C CA . LEU A 1 88 ? 4.531 20.728 8.711 1.00 81.12 88 LEU A CA 1
ATOM 679 C C . LEU A 1 88 ? 3.709 19.624 9.381 1.00 81.12 88 LEU A C 1
ATOM 681 O O . LEU A 1 88 ? 2.746 19.932 10.082 1.00 81.12 88 LEU A O 1
ATOM 685 N N . THR A 1 89 ? 4.111 18.362 9.231 1.00 83.56 89 THR A N 1
ATOM 686 C CA . THR A 1 89 ? 3.494 17.229 9.932 1.00 83.56 89 THR A CA 1
ATOM 687 C C . THR A 1 89 ? 3.569 17.406 11.447 1.00 83.56 89 THR A C 1
ATOM 689 O O . THR A 1 89 ? 2.578 17.186 12.144 1.00 83.56 89 THR A O 1
ATOM 692 N N . ASP A 1 90 ? 4.709 17.841 11.987 1.00 84.81 90 ASP A N 1
ATOM 693 C CA . ASP A 1 90 ? 4.854 18.089 13.424 1.00 84.81 90 ASP A CA 1
ATOM 694 C C . ASP A 1 90 ? 4.008 19.275 13.900 1.00 84.81 90 ASP A C 1
ATOM 696 O O . ASP A 1 90 ? 3.338 19.167 14.921 1.00 84.81 90 ASP A O 1
ATOM 700 N N . VAL A 1 91 ? 3.938 20.374 13.146 1.00 82.88 91 VAL A N 1
ATOM 701 C CA . VAL A 1 91 ? 3.051 21.504 13.472 1.00 82.88 91 VAL A CA 1
ATOM 702 C C . VAL A 1 91 ? 1.587 21.067 13.461 1.00 82.88 91 VAL A C 1
ATOM 704 O O . VAL A 1 91 ? 0.840 21.429 14.366 1.00 82.88 91 VAL A O 1
ATOM 707 N N . ILE A 1 92 ? 1.153 20.248 12.501 1.00 82.19 92 ILE A N 1
ATOM 708 C CA . ILE A 1 92 ? -0.217 19.714 12.515 1.00 82.19 92 ILE A CA 1
ATOM 709 C C . ILE A 1 92 ? -0.447 18.881 13.761 1.00 82.19 92 ILE A C 1
ATOM 711 O O . ILE A 1 92 ? -1.402 19.092 14.507 1.00 82.19 92 ILE A O 1
ATOM 715 N N . THR A 1 93 ? 0.419 17.897 13.955 1.00 83.50 93 THR A N 1
ATOM 716 C CA . THR A 1 93 ? 0.164 16.850 14.932 1.00 83.50 93 THR A CA 1
ATOM 717 C C . THR A 1 93 ? 0.330 17.372 16.347 1.00 83.50 93 THR A C 1
ATOM 719 O O . THR A 1 93 ? -0.432 16.972 17.216 1.00 83.50 93 THR A O 1
ATOM 722 N N . GLU A 1 94 ? 1.245 18.311 16.582 1.00 84.12 94 GLU A N 1
ATOM 723 C CA . GLU A 1 94 ? 1.472 18.902 17.897 1.00 84.12 94 GLU A CA 1
ATOM 724 C C . GLU A 1 94 ? 0.627 20.153 18.146 1.00 84.12 94 GLU A C 1
ATOM 726 O O . GLU A 1 94 ? 0.161 20.318 19.266 1.00 84.12 94 GLU A O 1
ATOM 731 N N . VAL A 1 95 ? 0.353 20.993 17.140 1.00 84.38 95 VAL A N 1
ATOM 732 C CA . VAL A 1 95 ? -0.395 22.253 17.320 1.00 84.38 95 VAL A CA 1
ATOM 733 C C . VAL A 1 95 ? -1.830 22.140 16.813 1.00 84.38 95 VAL A C 1
ATOM 735 O O . VAL A 1 95 ? -2.765 22.359 17.584 1.00 84.38 95 VAL A O 1
ATOM 738 N N . ALA A 1 96 ? -2.043 21.790 15.542 1.00 85.06 96 ALA A N 1
ATOM 739 C CA . ALA A 1 96 ? -3.384 21.822 14.948 1.00 85.06 96 ALA A CA 1
ATOM 740 C C . ALA A 1 96 ? -4.338 20.807 15.600 1.00 85.06 96 ALA A C 1
ATOM 742 O O . ALA A 1 96 ? -5.482 21.150 15.886 1.00 85.06 96 ALA A O 1
ATOM 743 N N . PHE A 1 97 ? -3.861 19.601 15.917 1.00 86.19 97 PHE A N 1
ATOM 744 C CA . PHE A 1 97 ? -4.655 18.601 16.638 1.00 86.19 97 PHE A CA 1
ATOM 745 C C . PHE A 1 97 ? -5.060 19.071 18.041 1.00 86.19 97 PHE A C 1
ATOM 747 O O . PHE A 1 97 ? -6.161 18.759 18.477 1.00 86.19 97 PHE A O 1
ATOM 754 N N . GLN A 1 98 ? -4.214 19.840 18.740 1.00 84.06 98 GLN A N 1
ATOM 755 C CA . GLN A 1 98 ? -4.558 20.391 20.062 1.00 84.06 98 GLN A CA 1
ATOM 756 C C . GLN A 1 98 ? -5.640 21.474 19.983 1.00 84.06 98 GLN A C 1
ATOM 758 O O . GLN A 1 98 ? -6.424 21.624 20.910 1.00 84.06 98 GLN A O 1
ATOM 763 N N . HIS A 1 99 ? -5.707 22.208 18.871 1.00 86.38 99 HIS A N 1
ATOM 764 C CA . HIS A 1 99 ? -6.725 23.238 18.641 1.00 86.38 99 HIS A CA 1
ATOM 765 C C . HIS A 1 99 ? -8.018 22.669 18.025 1.00 86.38 99 HIS A C 1
ATOM 767 O O . HIS A 1 99 ? -8.897 23.430 17.616 1.00 86.38 99 HIS A O 1
ATOM 773 N N . GLY A 1 100 ? -8.133 21.340 17.914 1.00 86.69 100 GLY A N 1
ATOM 774 C CA . GLY A 1 100 ? -9.322 20.643 17.432 1.00 86.69 100 GLY A CA 1
ATOM 775 C C . GLY A 1 100 ? -9.850 21.197 16.105 1.00 86.69 100 GLY A C 1
ATOM 776 O O . GLY A 1 100 ? -9.158 21.186 15.083 1.00 86.69 100 GLY A O 1
ATOM 777 N N . LYS A 1 101 ? -11.090 21.694 16.125 1.00 87.25 101 LYS A N 1
ATOM 778 C CA . LYS A 1 101 ? -11.797 22.221 14.949 1.00 87.25 101 LYS A CA 1
ATOM 779 C C . LYS A 1 101 ? -11.185 23.506 14.390 1.00 87.25 101 LYS A C 1
ATOM 781 O O . LYS A 1 101 ? -11.136 23.675 13.174 1.00 87.25 101 LYS A O 1
ATOM 786 N N . GLU A 1 102 ? -10.709 24.403 15.249 1.00 87.25 102 GLU A N 1
ATOM 787 C CA . GLU A 1 102 ? -10.073 25.652 14.813 1.00 87.25 102 GLU A CA 1
ATOM 788 C C . GLU A 1 102 ? -8.744 25.356 14.109 1.00 87.25 102 GLU A C 1
ATOM 790 O O . GLU A 1 102 ? -8.484 25.857 13.012 1.00 87.25 102 GLU A O 1
ATOM 795 N N . GLY A 1 103 ? -7.951 24.445 14.685 1.00 85.75 103 GLY A N 1
ATOM 796 C CA . GLY A 1 103 ? -6.722 23.959 14.065 1.00 85.75 103 GLY A CA 1
ATOM 797 C C . GLY A 1 103 ? -6.978 23.328 12.696 1.00 85.75 103 GLY A C 1
ATOM 798 O O . GLY A 1 103 ? -6.262 23.619 11.736 1.00 85.75 103 GLY A O 1
ATOM 799 N N . LYS A 1 104 ? -8.045 22.528 12.579 1.00 87.06 104 LYS A N 1
ATOM 800 C CA . LYS A 1 104 ? -8.492 21.956 11.304 1.00 87.06 104 LYS A CA 1
ATOM 801 C C . LYS A 1 104 ? -8.808 23.049 10.283 1.00 87.06 104 LYS A C 1
ATOM 803 O O . LYS A 1 104 ? -8.231 23.055 9.203 1.00 87.06 104 LYS A O 1
ATOM 808 N N . GLN A 1 105 ? -9.670 24.005 10.619 1.00 88.38 105 GLN A N 1
ATOM 809 C CA . GLN A 1 105 ? -10.112 25.046 9.683 1.00 88.38 105 GLN A CA 1
ATOM 810 C C . GLN A 1 105 ? -8.975 25.952 9.191 1.00 88.38 105 GLN A C 1
ATOM 812 O O . GLN A 1 105 ? -8.973 26.343 8.024 1.00 88.38 105 GLN A O 1
ATOM 817 N N . LEU A 1 106 ? -8.013 26.276 10.058 1.00 85.75 106 LEU A N 1
ATOM 818 C CA . LEU A 1 106 ? -6.918 27.190 9.726 1.00 85.75 106 LEU A CA 1
ATOM 819 C C . LEU A 1 106 ? -5.767 26.499 8.988 1.00 85.75 106 LEU A C 1
ATOM 821 O O . LEU A 1 106 ? -5.267 27.027 7.994 1.00 85.75 106 LEU A O 1
ATOM 825 N N . PHE A 1 107 ? -5.328 25.334 9.469 1.00 82.56 107 PHE A N 1
ATOM 826 C CA . PHE A 1 107 ? -4.093 24.709 8.993 1.00 82.56 107 PHE A CA 1
ATOM 827 C C . PHE A 1 107 ? -4.338 23.638 7.927 1.00 82.56 107 PHE A C 1
ATOM 829 O O . PHE A 1 107 ? -3.565 23.537 6.970 1.00 82.56 107 PHE A O 1
ATOM 836 N N . TRP A 1 108 ? -5.415 22.855 8.039 1.00 87.75 108 TRP A N 1
ATOM 837 C CA . TRP A 1 108 ? -5.614 21.692 7.172 1.00 87.75 108 TRP A CA 1
ATOM 838 C C . TRP A 1 108 ? -5.692 22.018 5.672 1.00 87.75 108 TRP A C 1
ATOM 840 O O . TRP A 1 108 ? -5.011 21.334 4.901 1.00 87.75 108 TRP A O 1
ATOM 850 N N . PRO A 1 109 ? -6.420 23.058 5.208 1.00 86.81 109 PRO A N 1
ATOM 851 C CA . PRO A 1 109 ? -6.479 23.374 3.779 1.00 86.81 109 PRO A CA 1
ATOM 852 C C . PRO A 1 109 ? -5.102 23.685 3.179 1.00 86.81 109 PRO A C 1
ATOM 854 O O . PRO A 1 109 ? -4.805 23.282 2.057 1.00 86.81 109 PRO A O 1
ATOM 857 N N . MET A 1 110 ? -4.238 24.367 3.938 1.00 81.25 110 MET A N 1
ATOM 858 C CA . MET A 1 110 ? -2.886 24.702 3.494 1.00 81.25 110 MET A CA 1
ATOM 859 C C . MET A 1 110 ? -2.011 23.453 3.402 1.00 81.25 110 MET A C 1
ATOM 861 O O . MET A 1 110 ? -1.361 23.235 2.379 1.00 81.25 110 MET A O 1
ATOM 865 N N . ILE A 1 111 ? -1.999 22.614 4.442 1.00 79.31 111 ILE A N 1
ATOM 866 C CA . ILE A 1 111 ? -1.123 21.441 4.433 1.00 79.31 111 ILE A CA 1
ATOM 867 C C . ILE A 1 111 ? -1.617 20.368 3.466 1.00 79.31 111 ILE A C 1
ATOM 869 O O . ILE A 1 111 ? -0.806 19.820 2.726 1.00 79.31 111 ILE A O 1
ATOM 873 N N . SER A 1 112 ? -2.918 20.083 3.417 1.00 86.38 112 SER A N 1
ATOM 874 C CA . SER A 1 112 ? -3.459 19.114 2.456 1.00 86.38 112 SER A CA 1
ATOM 875 C C . SER A 1 112 ? -3.117 19.507 1.014 1.00 86.38 112 SER A C 1
ATOM 877 O O . SER A 1 112 ? -2.671 18.660 0.239 1.00 86.38 112 SER A O 1
ATOM 879 N N . ALA A 1 113 ? -3.195 20.799 0.675 1.00 84.50 113 ALA A N 1
ATOM 880 C CA . ALA A 1 113 ? -2.754 21.311 -0.620 1.00 84.50 113 ALA A CA 1
ATOM 881 C C . ALA A 1 113 ? -1.239 21.147 -0.845 1.00 84.50 113 ALA A C 1
ATOM 883 O O . ALA A 1 113 ? -0.819 20.800 -1.954 1.00 84.50 113 ALA A O 1
ATOM 884 N N . MET A 1 114 ? -0.413 21.367 0.185 1.00 80.88 114 MET A N 1
ATOM 885 C CA . MET A 1 114 ? 1.035 21.156 0.102 1.00 80.88 114 MET A CA 1
ATOM 886 C C . MET A 1 114 ? 1.385 19.679 -0.075 1.00 80.88 114 MET A C 1
ATOM 888 O O . MET A 1 114 ? 2.052 19.352 -1.047 1.00 80.88 114 MET A O 1
ATOM 892 N N . ILE A 1 115 ? 0.897 18.778 0.779 1.00 82.75 115 ILE A N 1
ATOM 893 C CA . ILE A 1 115 ? 1.150 17.332 0.667 1.00 82.75 115 ILE A CA 1
ATOM 894 C C . ILE A 1 115 ? 0.661 16.808 -0.684 1.00 82.75 115 ILE A C 1
ATOM 896 O O . ILE A 1 115 ? 1.402 16.109 -1.366 1.00 82.75 115 ILE A O 1
ATOM 900 N N . SER A 1 116 ? -0.545 17.195 -1.115 1.00 85.62 116 SER A N 1
ATOM 901 C CA . SER A 1 116 ? -1.080 16.780 -2.417 1.00 85.62 116 SER A CA 1
ATOM 902 C C . SER A 1 116 ? -0.212 17.262 -3.576 1.00 85.62 116 SER A C 1
ATOM 904 O O . SER A 1 116 ? 0.113 16.475 -4.465 1.00 85.62 116 SER A O 1
ATOM 906 N N . SER A 1 117 ? 0.241 18.522 -3.535 1.00 81.44 117 SER A N 1
ATOM 907 C CA . SER A 1 117 ? 1.201 19.024 -4.519 1.00 81.44 117 SER A CA 1
ATOM 908 C C . SER A 1 117 ? 2.471 18.173 -4.475 1.00 81.44 117 SER A C 1
ATOM 910 O O . SER A 1 117 ? 2.920 17.681 -5.495 1.00 81.44 117 SER A O 1
ATOM 912 N N . TRP A 1 118 ? 3.030 17.908 -3.302 1.00 78.88 118 TRP A N 1
ATOM 913 C CA . TRP A 1 118 ? 4.316 17.227 -3.183 1.00 78.88 118 TRP A CA 1
ATOM 914 C C . TRP A 1 118 ? 4.286 15.749 -3.592 1.00 78.88 118 TRP A C 1
ATOM 916 O O . TRP A 1 118 ? 5.273 15.242 -4.124 1.00 78.88 118 TRP A O 1
ATOM 926 N N . CYS A 1 119 ? 3.138 15.090 -3.431 1.00 79.81 119 CYS A N 1
ATOM 927 C CA . CYS A 1 119 ? 2.881 13.759 -3.974 1.00 79.81 119 CYS A CA 1
ATOM 928 C C . CYS A 1 119 ? 2.684 13.783 -5.501 1.00 79.81 119 CYS A C 1
ATOM 930 O O . CYS A 1 119 ? 3.273 12.973 -6.220 1.00 79.81 119 CYS A O 1
ATOM 932 N N . ASN A 1 120 ? 1.866 14.706 -6.017 1.00 81.25 120 ASN A N 1
ATOM 933 C CA . ASN A 1 120 ? 1.331 14.610 -7.381 1.00 81.25 120 ASN A CA 1
ATOM 934 C C . ASN A 1 120 ? 1.953 15.582 -8.391 1.00 81.25 120 ASN A C 1
ATOM 936 O O . ASN A 1 120 ? 1.752 15.420 -9.586 1.00 81.25 120 ASN A O 1
ATOM 940 N N . GLY A 1 121 ? 2.747 16.562 -7.980 1.00 75.81 121 GLY A N 1
ATOM 941 C CA . GLY A 1 121 ? 3.118 17.671 -8.860 1.00 75.81 121 GLY A CA 1
ATOM 942 C C . GLY A 1 121 ? 2.027 18.743 -8.912 1.00 75.81 121 GLY A C 1
ATOM 943 O O . GLY A 1 121 ? 0.961 18.611 -8.307 1.00 75.81 121 GLY A O 1
ATOM 944 N N . LYS A 1 122 ? 2.271 19.820 -9.662 1.00 68.25 122 LYS A N 1
ATOM 945 C CA . LYS A 1 122 ? 1.200 20.737 -10.081 1.00 68.25 122 LYS A CA 1
ATOM 946 C C . LYS A 1 122 ? 0.889 20.476 -11.546 1.00 68.25 122 LYS A C 1
ATOM 948 O O . LYS A 1 122 ? 1.738 20.734 -12.391 1.00 68.25 122 LYS A O 1
ATOM 953 N N . LYS A 1 123 ? -0.331 20.034 -11.863 1.00 57.78 123 LYS A N 1
ATOM 954 C CA . LYS A 1 123 ? -0.805 20.073 -13.251 1.00 57.78 123 LYS A CA 1
ATOM 955 C C . LYS A 1 123 ? -1.018 21.534 -13.643 1.00 57.78 123 LYS A C 1
ATOM 957 O O . LYS A 1 123 ? -1.667 22.281 -12.907 1.00 57.78 123 LYS A O 1
ATOM 962 N N . GLN A 1 124 ? -0.501 21.942 -14.801 1.00 49.47 124 GLN A N 1
ATOM 963 C CA . GLN A 1 124 ? -1.033 23.120 -15.475 1.00 49.47 124 GLN A CA 1
ATOM 964 C C . GLN A 1 124 ? -2.513 22.817 -15.704 1.00 49.47 124 GLN A C 1
ATOM 966 O O . GLN A 1 124 ? -2.861 21.889 -16.432 1.00 49.47 124 GLN A O 1
ATOM 971 N N . SER A 1 125 ? -3.401 23.546 -15.036 1.00 40.75 125 SER A N 1
ATOM 972 C CA . SER A 1 125 ? -4.778 23.591 -15.486 1.00 40.75 125 SER A CA 1
ATOM 973 C C . SER A 1 125 ? -4.721 24.168 -16.894 1.00 40.75 125 SER A C 1
ATOM 975 O O . SER A 1 125 ? -4.557 25.377 -17.052 1.00 40.75 125 SER A O 1
ATOM 977 N N . THR A 1 126 ? -4.870 23.327 -17.914 1.00 38.38 126 THR A N 1
ATOM 978 C CA . THR A 1 126 ? -5.270 23.733 -19.266 1.00 38.38 126 THR A CA 1
ATOM 979 C C . THR A 1 126 ? -6.727 24.207 -19.216 1.00 38.38 126 THR A C 1
ATOM 981 O O . THR A 1 126 ? -7.611 23.747 -19.929 1.00 38.38 126 THR A O 1
ATOM 984 N N . GLY A 1 127 ? -7.008 25.126 -18.294 1.00 35.44 127 GLY A N 1
ATOM 985 C CA . GLY A 1 127 ? -8.222 25.897 -18.270 1.00 35.44 127 GLY A CA 1
ATOM 986 C C . GLY A 1 127 ? -8.088 26.908 -19.385 1.00 35.44 127 GLY A C 1
ATOM 987 O O . GLY A 1 127 ? -7.288 27.836 -19.293 1.00 35.44 127 GLY A O 1
ATOM 988 N N . ALA A 1 128 ? -8.873 26.713 -20.436 1.00 36.62 128 ALA A N 1
ATOM 989 C CA . ALA A 1 128 ? -9.231 27.765 -21.361 1.00 36.62 128 ALA A CA 1
ATOM 990 C C . ALA A 1 128 ? -9.725 28.987 -20.560 1.00 36.62 128 ALA A C 1
ATOM 992 O O . ALA A 1 128 ? -10.890 29.075 -20.179 1.00 36.62 128 ALA A O 1
ATOM 993 N N . ALA A 1 129 ? -8.825 29.924 -20.282 1.00 34.97 129 ALA A N 1
ATOM 994 C CA . ALA A 1 129 ? -9.129 31.235 -19.747 1.00 34.97 129 ALA A CA 1
ATOM 995 C C . ALA A 1 129 ? -8.519 32.266 -20.696 1.00 34.97 129 ALA A C 1
ATOM 997 O O . ALA A 1 129 ? -7.360 32.640 -20.598 1.00 34.97 129 ALA A O 1
ATOM 998 N N . GLN A 1 130 ? -9.361 32.646 -21.654 1.00 38.69 130 GLN A N 1
ATOM 999 C CA . GLN A 1 130 ? -9.583 34.024 -22.075 1.00 38.69 130 GLN A CA 1
ATOM 1000 C C . GLN A 1 130 ? -8.343 34.847 -22.448 1.00 38.69 130 GLN A C 1
ATOM 1002 O O . GLN A 1 130 ? -7.658 35.416 -21.610 1.00 38.69 130 GLN A O 1
ATOM 1007 N N . ASN A 1 131 ? -8.181 34.999 -23.764 1.00 42.91 131 ASN A N 1
ATOM 1008 C CA . ASN A 1 131 ? -7.934 36.266 -24.450 1.00 42.91 131 ASN A CA 1
ATOM 1009 C C . ASN A 1 131 ? -7.260 37.380 -23.632 1.00 42.91 131 ASN A C 1
ATOM 1011 O O . ASN A 1 131 ? -7.926 38.139 -22.931 1.00 42.91 131 ASN A O 1
ATOM 1015 N N . GLY A 1 132 ? -5.982 37.598 -23.939 1.00 44.88 132 GLY A N 1
ATOM 1016 C CA . GLY A 1 132 ? -5.411 38.940 -23.979 1.00 44.88 132 GLY A CA 1
ATOM 1017 C C . GLY A 1 132 ? -4.381 39.225 -22.898 1.00 44.88 132 GLY A C 1
ATOM 1018 O O . GLY A 1 132 ? -4.712 39.714 -21.825 1.00 44.88 132 GLY A O 1
ATOM 1019 N N . GLY A 1 133 ? -3.108 39.040 -23.242 1.00 36.47 133 GLY A N 1
ATOM 1020 C CA . GLY A 1 133 ? -2.011 39.633 -22.486 1.00 36.47 133 GLY A CA 1
ATOM 1021 C C . GLY A 1 133 ? -0.666 39.012 -22.819 1.00 36.47 133 GLY A C 1
ATOM 1022 O O . GLY A 1 133 ? -0.305 37.999 -22.239 1.00 36.47 133 GLY A O 1
ATOM 1023 N N . ASN A 1 134 ? 0.068 39.639 -23.742 1.00 42.81 134 ASN A N 1
ATOM 1024 C CA . ASN A 1 134 ? 1.480 39.367 -24.010 1.00 42.81 134 ASN A CA 1
ATOM 1025 C C . ASN A 1 134 ? 2.290 39.344 -22.707 1.00 42.81 134 ASN A C 1
ATOM 1027 O O . ASN A 1 134 ? 2.374 40.356 -22.010 1.00 42.81 134 ASN A O 1
ATOM 1031 N N . GLY A 1 135 ? 2.929 38.214 -22.434 1.00 34.69 135 GLY A N 1
ATOM 1032 C CA . GLY A 1 135 ? 3.827 38.037 -21.306 1.00 34.69 135 GLY A CA 1
ATOM 1033 C C . GLY A 1 135 ? 4.245 36.582 -21.216 1.00 34.69 135 GLY A C 1
ATOM 1034 O O . GLY A 1 135 ? 3.594 35.797 -20.540 1.00 34.69 135 GLY A O 1
ATOM 1035 N N . ASP A 1 136 ? 5.311 36.263 -21.940 1.00 37.19 136 ASP A N 1
ATOM 1036 C CA . ASP A 1 136 ? 6.035 34.995 -22.026 1.00 37.19 136 ASP A CA 1
ATOM 1037 C C . ASP A 1 136 ? 6.642 34.599 -20.663 1.00 37.19 136 ASP A C 1
ATOM 1039 O O . ASP A 1 136 ? 7.850 34.636 -20.441 1.00 37.19 136 ASP A O 1
ATOM 1043 N N . ALA A 1 137 ? 5.781 34.326 -19.684 1.00 34.84 137 ALA A N 1
ATOM 1044 C CA . ALA A 1 137 ? 6.154 33.645 -18.461 1.00 34.84 137 ALA A CA 1
ATOM 1045 C C . ALA A 1 137 ? 5.802 32.178 -18.668 1.00 34.84 137 ALA A C 1
ATOM 1047 O O . ALA A 1 137 ? 4.677 31.754 -18.408 1.00 34.84 137 ALA A O 1
ATOM 1048 N N . ASP A 1 138 ? 6.778 31.429 -19.168 1.00 36.72 138 ASP A N 1
ATOM 1049 C CA . ASP A 1 138 ? 6.812 29.977 -19.115 1.00 36.72 138 ASP A CA 1
ATOM 1050 C C . ASP A 1 138 ? 6.661 29.569 -17.638 1.00 36.72 138 ASP A C 1
ATOM 1052 O O . ASP A 1 138 ? 7.613 29.578 -16.851 1.00 36.72 138 ASP A O 1
ATOM 1056 N N . ILE A 1 139 ? 5.414 29.372 -17.192 1.00 38.09 139 ILE A N 1
ATOM 1057 C CA . ILE A 1 139 ? 5.116 28.922 -15.835 1.00 38.09 139 ILE A CA 1
ATOM 1058 C C . ILE A 1 139 ? 5.636 27.493 -15.782 1.00 38.09 139 ILE A C 1
ATOM 1060 O O . ILE A 1 139 ? 4.917 26.572 -16.173 1.00 38.09 139 ILE A O 1
ATOM 1064 N N . MET A 1 140 ? 6.881 27.332 -15.314 1.00 40.31 140 MET A N 1
ATOM 1065 C CA . MET A 1 140 ? 7.512 26.042 -15.052 1.00 40.31 140 MET A CA 1
ATOM 1066 C C . MET A 1 140 ? 6.508 25.141 -14.333 1.00 40.31 140 MET A C 1
ATOM 1068 O O . MET A 1 140 ? 6.191 25.340 -13.154 1.00 40.31 140 MET A O 1
ATOM 1072 N N . VAL A 1 141 ? 5.979 24.165 -15.069 1.00 55.19 141 VAL A N 1
ATOM 1073 C CA . VAL A 1 141 ? 5.124 23.119 -14.520 1.00 55.19 141 VAL A CA 1
ATOM 1074 C C . VAL A 1 141 ? 6.010 22.304 -13.604 1.00 55.19 141 VAL A C 1
ATOM 1076 O O . VAL A 1 141 ? 6.915 21.601 -14.045 1.00 55.19 141 VAL A O 1
ATOM 1079 N N . TRP A 1 142 ? 5.814 22.476 -12.305 1.00 60.75 142 TRP A N 1
ATOM 1080 C CA . TRP A 1 142 ? 6.656 21.822 -11.326 1.00 60.75 142 TRP A CA 1
ATOM 1081 C C . TRP A 1 142 ? 6.366 20.311 -11.316 1.00 60.75 142 TRP A C 1
ATOM 1083 O O . TRP A 1 142 ? 5.263 19.878 -10.965 1.00 60.75 142 TRP A O 1
ATOM 1093 N N . SER A 1 143 ? 7.371 19.525 -11.712 1.00 62.44 143 SER A N 1
ATOM 1094 C CA . SER A 1 143 ? 7.368 18.063 -11.687 1.00 62.44 143 SER A CA 1
ATOM 1095 C C . SER A 1 143 ? 7.971 17.541 -10.383 1.00 62.44 143 SER A C 1
ATOM 1097 O O . SER A 1 143 ? 9.002 18.031 -9.910 1.00 62.44 143 SER A O 1
ATOM 1099 N N . THR A 1 144 ? 7.352 16.516 -9.803 1.00 68.56 144 THR A N 1
ATOM 1100 C CA . THR A 1 144 ? 7.898 15.837 -8.627 1.00 68.56 144 THR A CA 1
ATOM 1101 C C . THR A 1 144 ? 9.156 15.041 -8.973 1.00 68.56 144 THR A C 1
ATOM 1103 O O . THR A 1 144 ? 9.339 14.599 -10.103 1.00 68.56 144 THR A O 1
ATOM 1106 N N . CYS A 1 145 ? 10.030 14.835 -7.986 1.00 71.00 145 CYS A N 1
ATOM 1107 C CA . CYS A 1 145 ? 11.134 13.879 -8.076 1.00 71.00 145 CYS A CA 1
ATOM 1108 C C . CYS A 1 145 ? 10.922 12.728 -7.085 1.00 71.00 145 CYS A C 1
ATOM 1110 O O . CYS A 1 145 ? 10.149 12.851 -6.131 1.00 71.00 145 CYS A O 1
ATOM 1112 N N . GLU A 1 146 ? 11.629 11.614 -7.288 1.00 71.94 146 GLU A N 1
ATOM 1113 C CA . GLU A 1 146 ? 11.455 10.393 -6.489 1.00 71.94 146 GLU A CA 1
ATOM 1114 C C . GLU A 1 146 ? 11.626 10.637 -4.984 1.00 71.94 146 GLU A C 1
ATOM 1116 O O . GLU A 1 146 ? 10.788 10.213 -4.188 1.00 71.94 146 GLU A O 1
ATOM 1121 N N . ALA A 1 147 ? 12.674 11.365 -4.588 1.00 68.38 147 ALA A N 1
ATOM 1122 C CA . ALA A 1 147 ? 12.955 11.660 -3.184 1.00 68.38 147 ALA A CA 1
ATOM 1123 C C . ALA A 1 147 ? 11.800 12.419 -2.509 1.00 68.38 147 ALA A C 1
ATOM 1125 O O . ALA A 1 147 ? 11.427 12.122 -1.370 1.00 68.38 147 ALA A O 1
ATOM 1126 N N . LEU A 1 148 ? 11.200 13.372 -3.226 1.00 72.69 148 LEU A N 1
ATOM 1127 C CA . LEU A 1 148 ? 10.103 14.172 -2.703 1.00 72.69 148 LEU A CA 1
ATOM 1128 C C . LEU A 1 148 ? 8.821 13.356 -2.541 1.00 72.69 148 LEU A C 1
ATOM 1130 O O . LEU A 1 148 ? 8.171 13.437 -1.500 1.00 72.69 148 LEU A O 1
ATOM 1134 N N . VAL A 1 149 ? 8.493 12.546 -3.549 1.00 76.12 149 VAL A N 1
ATOM 1135 C CA . VAL A 1 149 ? 7.342 11.635 -3.530 1.00 76.12 149 VAL A CA 1
ATOM 1136 C C . VAL A 1 149 ? 7.458 10.661 -2.367 1.00 76.12 149 VAL A C 1
ATOM 1138 O O . VAL A 1 149 ? 6.534 10.566 -1.559 1.00 76.12 149 VAL A O 1
ATOM 1141 N N . ARG A 1 150 ? 8.609 9.986 -2.231 1.00 79.06 150 ARG A N 1
ATOM 1142 C CA . ARG A 1 150 ? 8.861 9.047 -1.128 1.00 79.06 150 ARG A CA 1
ATOM 1143 C C . ARG A 1 150 ? 8.672 9.726 0.222 1.00 79.06 150 ARG A C 1
ATOM 1145 O O . ARG A 1 150 ? 7.957 9.201 1.071 1.00 79.06 150 ARG A O 1
ATOM 1152 N N . THR A 1 151 ? 9.245 10.917 0.387 1.00 77.69 151 THR A N 1
ATOM 1153 C CA . THR A 1 151 ? 9.134 11.668 1.640 1.00 77.69 151 THR A CA 1
ATOM 1154 C C . THR A 1 151 ? 7.694 12.079 1.929 1.00 77.69 151 THR A C 1
ATOM 1156 O O . THR A 1 151 ? 7.217 11.912 3.043 1.00 77.69 151 THR A O 1
ATOM 1159 N N . SER A 1 152 ? 6.961 12.554 0.925 1.00 82.50 152 SER A N 1
ATOM 1160 C CA . SER A 1 152 ? 5.568 12.984 1.087 1.00 82.50 152 SER A CA 1
ATOM 1161 C C . SER A 1 152 ? 4.659 11.819 1.469 1.00 82.50 152 SER A C 1
ATOM 1163 O O . SER A 1 152 ? 3.817 11.948 2.356 1.00 82.50 152 SER A O 1
ATOM 1165 N N . CYS A 1 153 ? 4.876 10.648 0.867 1.00 84.38 153 CYS A N 1
ATOM 1166 C CA . CYS A 1 153 ? 4.158 9.428 1.225 1.00 84.38 153 CYS A CA 1
ATOM 1167 C C . CYS A 1 153 ? 4.500 8.959 2.649 1.00 84.38 153 CYS A C 1
ATOM 1169 O O . CYS A 1 153 ? 3.603 8.562 3.396 1.00 84.38 153 CYS A O 1
ATOM 1171 N N . MET A 1 154 ? 5.778 9.039 3.046 1.00 83.62 154 MET A N 1
ATOM 1172 C CA . MET A 1 154 ? 6.218 8.745 4.416 1.00 83.62 154 MET A CA 1
ATOM 1173 C C . MET A 1 154 ? 5.602 9.703 5.437 1.00 83.62 154 MET A C 1
ATOM 1175 O O . MET A 1 154 ? 5.169 9.269 6.502 1.00 83.62 154 MET A O 1
ATOM 1179 N N . GLU A 1 155 ? 5.511 10.989 5.117 1.00 84.50 155 GLU A N 1
ATOM 1180 C CA . GLU A 1 155 ? 4.899 11.989 5.990 1.00 84.50 155 GLU A CA 1
ATOM 1181 C C . GLU A 1 155 ? 3.380 11.801 6.091 1.00 84.50 155 GLU A C 1
ATOM 1183 O O . GLU A 1 155 ? 2.816 11.911 7.178 1.00 84.50 155 GLU A O 1
ATOM 1188 N N . LEU A 1 156 ? 2.716 11.369 5.015 1.00 87.44 156 LEU A N 1
ATOM 1189 C CA . LEU A 1 156 ? 1.314 10.952 5.072 1.00 87.44 156 LEU A CA 1
ATOM 1190 C C . LEU A 1 156 ? 1.112 9.717 5.969 1.00 87.44 156 LEU A C 1
ATOM 1192 O O . LEU A 1 156 ? 0.176 9.670 6.767 1.00 87.44 156 LEU A O 1
ATOM 1196 N N . ARG A 1 157 ? 2.025 8.740 5.909 1.00 86.38 157 ARG A N 1
ATOM 1197 C CA . ARG A 1 157 ? 2.040 7.602 6.842 1.00 86.38 157 ARG A CA 1
ATOM 1198 C C . ARG A 1 157 ? 2.237 8.062 8.287 1.00 86.38 157 ARG A C 1
ATOM 1200 O O . ARG A 1 157 ? 1.560 7.590 9.198 1.00 86.38 157 ARG A O 1
ATOM 1207 N N . ARG A 1 158 ? 3.161 8.996 8.511 1.00 86.56 158 ARG A N 1
ATOM 1208 C CA . ARG A 1 158 ? 3.422 9.579 9.829 1.00 86.56 158 ARG A CA 1
ATOM 1209 C C . ARG A 1 158 ? 2.193 10.314 10.361 1.00 86.56 158 ARG A C 1
ATOM 1211 O O . ARG A 1 158 ? 1.901 10.166 11.544 1.00 86.56 158 ARG A O 1
ATOM 1218 N N . LEU A 1 159 ? 1.448 11.030 9.515 1.00 87.88 159 LEU A N 1
ATOM 1219 C CA . LEU A 1 159 ? 0.173 11.653 9.887 1.00 87.88 159 LEU A CA 1
ATOM 1220 C C . LEU A 1 159 ? -0.841 10.620 10.388 1.00 87.88 159 LEU A C 1
ATOM 1222 O O . LEU A 1 159 ? -1.416 10.833 11.455 1.00 87.88 159 LEU A O 1
ATOM 1226 N N . PHE A 1 160 ? -1.003 9.486 9.696 1.00 88.69 160 PHE A N 1
ATOM 1227 C CA . PHE A 1 160 ? -1.862 8.395 10.171 1.00 88.69 160 PHE A CA 1
ATOM 1228 C C . PHE A 1 160 ? -1.426 7.868 11.543 1.00 88.69 160 PHE A C 1
ATOM 1230 O O . PHE A 1 160 ? -2.241 7.812 12.462 1.00 88.69 160 PHE A O 1
ATOM 1237 N N . ASN A 1 161 ? -0.135 7.576 11.723 1.00 88.12 161 ASN A N 1
ATOM 1238 C CA . ASN A 1 161 ? 0.396 7.069 12.996 1.00 88.12 161 ASN A CA 1
ATOM 1239 C C . ASN A 1 161 ? 0.181 8.059 14.149 1.00 88.12 161 ASN A C 1
ATOM 1241 O O . ASN A 1 161 ? -0.118 7.678 15.281 1.00 88.12 161 ASN A O 1
ATOM 1245 N N . ARG A 1 162 ? 0.354 9.355 13.873 1.00 87.94 162 ARG A N 1
ATOM 1246 C CA . ARG A 1 162 ? 0.170 10.417 14.865 1.00 87.94 162 ARG A CA 1
ATOM 1247 C C . ARG A 1 162 ? -1.297 10.603 15.215 1.00 87.94 162 ARG A C 1
ATOM 1249 O O . ARG A 1 162 ? -1.598 10.727 16.400 1.00 87.94 162 ARG A O 1
ATOM 1256 N N . LEU A 1 163 ? -2.190 10.576 14.226 1.00 87.50 163 LEU A N 1
ATOM 1257 C CA . LEU A 1 163 ? -3.627 10.602 14.472 1.00 87.50 163 LEU A CA 1
ATOM 1258 C C . LEU A 1 163 ? -4.034 9.408 15.338 1.00 87.50 163 LEU A C 1
ATOM 1260 O O . LEU A 1 163 ? -4.631 9.613 16.386 1.00 87.50 163 LEU A O 1
ATOM 1264 N N . GLN A 1 164 ? -3.621 8.192 14.968 1.00 87.19 164 GLN A N 1
ATOM 1265 C CA . GLN A 1 164 ? -3.892 6.969 15.727 1.00 87.19 164 GLN A CA 1
ATOM 1266 C C . GLN A 1 164 ? -3.436 7.079 17.187 1.00 87.19 164 GLN A C 1
ATOM 1268 O O . GLN A 1 164 ? -4.197 6.743 18.086 1.00 87.19 164 GLN A O 1
ATOM 1273 N N . SER A 1 165 ? -2.235 7.612 17.445 1.00 85.31 165 SER A N 1
ATOM 1274 C CA . SER A 1 165 ? -1.733 7.806 18.816 1.00 85.31 165 SER A CA 1
ATOM 1275 C C . SER A 1 165 ? -2.552 8.793 19.660 1.00 85.31 165 SER A C 1
ATOM 1277 O O . SER A 1 165 ? -2.356 8.869 20.871 1.00 85.31 165 SER A O 1
ATOM 1279 N N . ARG A 1 166 ? -3.444 9.562 19.023 1.00 83.06 166 ARG A N 1
ATOM 1280 C CA . ARG A 1 166 ? -4.350 10.514 19.671 1.00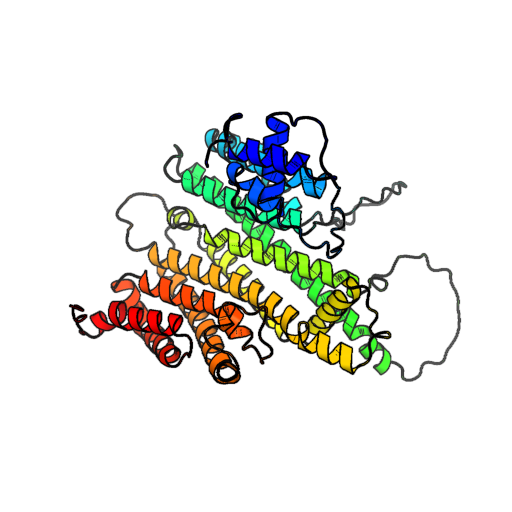 83.06 166 ARG A CA 1
ATOM 1281 C C . ARG A 1 166 ? -5.818 10.100 19.620 1.00 83.06 166 ARG A C 1
ATOM 1283 O O . ARG A 1 166 ? -6.630 10.756 20.272 1.00 83.06 166 ARG A O 1
ATOM 1290 N N . VAL A 1 167 ? -6.164 9.029 18.902 1.00 79.38 167 VAL A N 1
ATOM 1291 C CA . VAL A 1 167 ? -7.514 8.451 18.941 1.00 79.38 167 VAL A CA 1
ATOM 1292 C C . VAL A 1 167 ? -7.810 8.047 20.390 1.00 79.38 167 VAL A C 1
ATOM 1294 O O . VAL A 1 167 ? -7.031 7.324 21.006 1.00 79.38 167 VAL A O 1
ATOM 1297 N N . GLY A 1 168 ? -8.902 8.571 20.954 1.00 73.31 168 GLY A N 1
ATOM 1298 C CA . GLY A 1 168 ? -9.292 8.379 22.358 1.00 73.31 168 GLY A CA 1
ATOM 1299 C C . GLY A 1 168 ? -8.635 9.326 23.375 1.00 73.31 168 GLY A C 1
ATOM 1300 O O . GLY A 1 168 ? -9.023 9.315 24.538 1.00 73.31 168 GLY A O 1
ATOM 1301 N N . ALA A 1 169 ? -7.661 10.148 22.965 1.00 78.56 169 ALA A N 1
ATOM 1302 C CA . ALA A 1 169 ? -7.071 11.207 23.796 1.00 78.56 169 ALA A CA 1
ATOM 1303 C C . ALA A 1 169 ? -7.545 12.617 23.402 1.00 78.56 169 ALA A C 1
ATOM 1305 O O . ALA A 1 169 ? -7.238 13.582 24.098 1.00 78.56 169 ALA A O 1
ATOM 1306 N N . MET A 1 170 ? -8.235 12.749 22.266 1.00 78.31 170 MET A N 1
ATOM 1307 C CA . MET A 1 170 ? -8.921 13.983 21.889 1.00 78.31 170 MET A CA 1
ATOM 1308 C C . MET A 1 170 ? -10.191 14.135 22.730 1.00 78.31 170 MET A C 1
ATOM 1310 O O . MET A 1 170 ? -10.921 13.168 22.911 1.00 78.31 170 MET A O 1
ATOM 1314 N N . ASP A 1 171 ? -10.456 15.352 23.209 1.00 73.31 171 ASP A N 1
ATOM 1315 C CA . ASP A 1 171 ? -11.605 15.652 24.081 1.00 73.31 171 ASP A CA 1
ATOM 1316 C C . ASP A 1 171 ? -12.972 15.485 23.382 1.00 73.31 171 ASP A C 1
ATOM 1318 O O . ASP A 1 171 ? -14.010 15.507 24.040 1.00 73.31 171 ASP A O 1
ATOM 1322 N N . ASP A 1 172 ? -12.973 15.348 22.053 1.00 81.31 172 ASP A N 1
ATOM 1323 C CA . ASP A 1 172 ? -14.162 15.300 21.206 1.00 81.31 172 ASP A CA 1
ATOM 1324 C C . ASP A 1 172 ? -13.995 14.241 20.098 1.00 81.31 172 ASP A C 1
ATOM 1326 O O . ASP A 1 172 ? -13.161 14.381 19.189 1.00 81.31 172 ASP A O 1
ATOM 1330 N N . ASP A 1 173 ? -14.800 13.179 20.184 1.00 80.88 173 ASP A N 1
ATOM 1331 C CA . ASP A 1 173 ? -14.833 12.078 19.217 1.00 80.88 173 ASP A CA 1
ATOM 1332 C C . ASP A 1 173 ? -15.253 12.556 17.816 1.00 80.88 173 ASP A C 1
ATOM 1334 O O . ASP A 1 173 ? -14.710 12.069 16.818 1.00 80.88 173 ASP A O 1
ATOM 1338 N N . ASP A 1 174 ? -16.137 13.558 17.713 1.00 84.88 174 ASP A N 1
ATOM 1339 C CA . ASP A 1 174 ? -16.587 14.100 16.425 1.00 84.88 174 ASP A CA 1
ATOM 1340 C C . ASP A 1 174 ? -15.428 14.799 15.705 1.00 84.88 174 ASP A C 1
ATOM 1342 O O . ASP A 1 174 ? -15.240 14.635 14.497 1.00 84.88 174 ASP A O 1
ATOM 1346 N N . ILE A 1 175 ? -14.585 15.523 16.450 1.00 87.00 175 ILE A N 1
ATOM 1347 C CA . ILE A 1 175 ? -13.378 16.163 15.908 1.00 87.00 175 ILE A CA 1
ATOM 1348 C C . ILE A 1 175 ? -12.368 15.107 15.443 1.00 87.00 175 ILE A C 1
ATOM 1350 O O . ILE A 1 175 ? -11.731 15.281 14.400 1.00 87.00 175 ILE A O 1
ATOM 1354 N N . CYS A 1 176 ? -12.223 14.005 16.180 1.00 85.88 176 CYS A N 1
ATOM 1355 C CA . CYS A 1 176 ? -11.339 12.908 15.791 1.00 85.88 176 CYS A CA 1
ATOM 1356 C C . CYS A 1 176 ? -11.799 12.252 14.477 1.00 85.88 176 CYS A C 1
ATOM 1358 O O . CYS A 1 176 ? -10.993 12.084 13.555 1.00 85.88 176 CYS A O 1
ATOM 1360 N N . ILE A 1 177 ? -13.101 11.964 14.354 1.00 87.31 177 ILE A N 1
ATOM 1361 C CA . ILE A 1 177 ? -13.728 11.447 13.127 1.00 87.31 177 ILE A CA 1
ATOM 1362 C C . ILE A 1 177 ? -13.520 12.424 11.968 1.00 87.31 177 ILE A C 1
ATOM 1364 O O . ILE A 1 177 ? -13.136 12.030 10.865 1.00 87.31 177 ILE A O 1
ATOM 1368 N N . GLU A 1 178 ? -13.736 13.714 12.211 1.00 89.38 178 GLU A N 1
ATOM 1369 C CA . GLU A 1 178 ? -13.528 14.773 11.234 1.00 89.38 178 GLU A CA 1
ATOM 1370 C C . GLU A 1 178 ? -12.079 14.842 10.722 1.00 89.38 178 GLU A C 1
ATOM 1372 O O . GLU A 1 178 ? -11.878 15.062 9.529 1.00 89.38 178 GLU A O 1
ATOM 1377 N N . TRP A 1 179 ? -11.075 14.676 11.587 1.00 90.50 179 TRP A N 1
ATOM 1378 C CA . TRP A 1 179 ? -9.663 14.638 11.187 1.00 90.50 179 TRP A CA 1
ATOM 1379 C C . TRP A 1 179 ? -9.301 13.358 10.435 1.00 90.50 179 TRP A C 1
ATOM 1381 O O . TRP A 1 179 ? -8.594 13.422 9.427 1.00 90.50 179 TRP A O 1
ATOM 1391 N N . ALA A 1 180 ? -9.796 12.208 10.899 1.00 89.75 180 ALA A N 1
ATOM 1392 C CA . ALA A 1 180 ? -9.613 10.931 10.219 1.00 89.75 180 ALA A CA 1
ATOM 1393 C C . ALA A 1 180 ? -10.139 11.007 8.785 1.00 89.75 180 ALA A C 1
ATOM 1395 O O . ALA A 1 180 ? -9.402 10.718 7.843 1.00 89.75 180 ALA A O 1
ATOM 1396 N N . ASN A 1 181 ? -11.376 11.477 8.616 1.00 89.69 181 ASN A N 1
ATOM 1397 C CA . ASN A 1 181 ? -12.010 11.618 7.311 1.00 89.69 181 ASN A CA 1
ATOM 1398 C C . ASN A 1 181 ? -11.197 12.495 6.364 1.00 89.69 181 ASN A C 1
ATOM 1400 O O . ASN A 1 181 ? -10.939 12.098 5.231 1.00 89.69 181 ASN A O 1
ATOM 1404 N N . ASP A 1 182 ? -10.757 13.654 6.834 1.00 91.25 182 ASP A N 1
ATOM 1405 C CA . ASP A 1 182 ? -9.989 14.598 6.036 1.00 91.25 182 ASP A CA 1
ATOM 1406 C C . ASP A 1 182 ? -8.636 14.016 5.590 1.00 91.25 182 ASP A C 1
ATOM 1408 O O . ASP A 1 182 ? -8.295 14.082 4.404 1.00 91.25 182 ASP A O 1
ATOM 1412 N N . ILE A 1 183 ? -7.887 13.384 6.502 1.00 91.50 183 ILE A N 1
ATOM 1413 C CA . ILE A 1 183 ? -6.601 12.741 6.183 1.00 91.50 183 ILE A CA 1
ATOM 1414 C C . ILE A 1 183 ? -6.804 11.578 5.202 1.00 91.50 183 ILE A C 1
ATOM 1416 O O . ILE A 1 183 ? -6.029 11.431 4.253 1.00 91.50 183 ILE A O 1
ATOM 1420 N N . PHE A 1 184 ? -7.870 10.792 5.364 1.00 92.00 184 PHE A N 1
ATOM 1421 C CA . PHE A 1 184 ? -8.218 9.733 4.416 1.00 92.00 184 PHE A CA 1
ATOM 1422 C C . PHE A 1 184 ? -8.610 10.268 3.042 1.00 92.00 184 PHE A C 1
ATOM 1424 O O . PHE A 1 184 ? -8.191 9.705 2.033 1.00 92.00 184 PHE A O 1
ATOM 1431 N N . VAL A 1 185 ? -9.373 11.359 2.975 1.00 92.75 185 VAL A N 1
ATOM 1432 C CA . VAL A 1 185 ? -9.723 12.012 1.706 1.00 92.75 185 VAL A CA 1
ATOM 1433 C C . VAL A 1 185 ? -8.467 12.510 0.993 1.00 92.75 185 VAL A C 1
ATOM 1435 O O . VAL A 1 185 ? -8.331 12.300 -0.213 1.00 92.75 185 VAL A O 1
ATOM 1438 N N . LEU A 1 186 ? -7.511 13.096 1.722 1.00 93.00 186 LEU A N 1
ATOM 1439 C CA . LEU A 1 186 ? -6.215 13.480 1.159 1.00 93.00 186 LEU A CA 1
ATOM 1440 C C . LEU A 1 186 ? -5.455 12.262 0.615 1.00 93.00 186 LEU A C 1
ATOM 1442 O O . LEU A 1 186 ? -4.954 12.307 -0.508 1.00 93.00 186 LEU A O 1
ATOM 1446 N N . PHE A 1 187 ? -5.389 11.172 1.382 1.00 94.44 187 PHE A N 1
ATOM 1447 C CA . PHE A 1 187 ? -4.761 9.928 0.939 1.00 94.44 187 PHE A CA 1
ATOM 1448 C C . PHE A 1 187 ? -5.390 9.387 -0.349 1.00 94.44 187 PHE A C 1
ATOM 1450 O O . PHE A 1 187 ? -4.675 9.127 -1.319 1.00 94.44 187 PHE A O 1
ATOM 1457 N N . LEU A 1 188 ? -6.720 9.273 -0.376 1.00 95.06 188 LEU A N 1
ATOM 1458 C CA . LEU A 1 188 ? -7.474 8.797 -1.533 1.00 95.06 188 LEU A CA 1
ATOM 1459 C C . LEU A 1 188 ? -7.236 9.685 -2.753 1.00 95.06 188 LEU A C 1
ATOM 1461 O O . LEU A 1 188 ? -6.956 9.171 -3.832 1.00 95.06 188 LEU A O 1
ATOM 1465 N N . SER A 1 189 ? -7.263 11.008 -2.575 1.00 94.56 189 SER A N 1
ATOM 1466 C CA . SER A 1 189 ? -6.985 11.959 -3.651 1.00 94.56 189 SER A CA 1
ATOM 1467 C C . SER A 1 189 ? -5.567 11.804 -4.207 1.00 94.56 189 SER A C 1
ATOM 1469 O O . SER A 1 189 ? -5.383 11.891 -5.421 1.00 94.56 189 SER A O 1
ATOM 1471 N N . CYS A 1 190 ? -4.566 11.578 -3.350 1.00 93.75 190 CYS A N 1
ATOM 1472 C CA . CYS A 1 190 ? -3.186 11.364 -3.781 1.00 93.75 190 CYS A CA 1
ATOM 1473 C C . CYS A 1 190 ? -3.018 10.053 -4.549 1.00 93.75 190 CYS A C 1
ATOM 1475 O O . CYS A 1 190 ? -2.394 10.041 -5.612 1.00 93.75 190 CYS A O 1
ATOM 1477 N N . LEU A 1 191 ? -3.597 8.965 -4.039 1.00 95.50 191 LEU A N 1
ATOM 1478 C CA . LEU A 1 191 ? -3.531 7.664 -4.695 1.00 95.50 191 LEU A CA 1
ATOM 1479 C C . LEU A 1 191 ? -4.262 7.697 -6.038 1.00 95.50 191 LEU A C 1
ATOM 1481 O O . LEU A 1 191 ? -3.702 7.286 -7.049 1.00 95.50 191 LEU A O 1
ATOM 1485 N N . GLU A 1 192 ? -5.471 8.254 -6.081 1.00 96.31 192 GLU A N 1
ATOM 1486 C CA . GLU A 1 192 ? -6.248 8.362 -7.313 1.00 96.31 192 GLU A CA 1
ATOM 1487 C C . GLU A 1 192 ? -5.532 9.204 -8.376 1.00 96.31 192 GLU A C 1
ATOM 1489 O O . GLU A 1 192 ? -5.446 8.780 -9.530 1.00 96.31 192 GLU A O 1
ATOM 1494 N N . SER A 1 193 ? -4.988 10.369 -8.004 1.00 93.31 193 SER A N 1
ATOM 1495 C CA . SER A 1 193 ? -4.240 11.218 -8.942 1.00 93.31 193 SER A CA 1
ATOM 1496 C C . SER A 1 193 ? -3.000 10.502 -9.468 1.00 93.31 193 SER A C 1
ATOM 1498 O O . SER A 1 193 ? -2.750 10.513 -10.671 1.00 93.31 193 SER A O 1
ATOM 1500 N N . THR A 1 194 ? -2.258 9.829 -8.583 1.00 93.12 194 THR A N 1
ATOM 1501 C CA . THR A 1 194 ? -1.077 9.047 -8.959 1.00 93.12 194 THR A CA 1
ATOM 1502 C C . THR A 1 194 ? -1.430 7.950 -9.965 1.00 93.12 194 THR A C 1
ATOM 1504 O O . THR A 1 194 ? -0.757 7.829 -10.986 1.00 93.12 194 THR A O 1
ATOM 1507 N N . LEU A 1 195 ? -2.490 7.175 -9.714 1.00 95.94 195 LEU A N 1
ATOM 1508 C CA . LEU A 1 195 ? -2.901 6.082 -10.601 1.00 95.94 195 LEU A CA 1
ATOM 1509 C C . LEU A 1 195 ? -3.445 6.589 -11.933 1.00 95.94 195 LEU A C 1
ATOM 1511 O O . LEU A 1 195 ? -3.153 6.011 -12.974 1.00 95.94 195 LEU A O 1
ATOM 1515 N N . ARG A 1 196 ? -4.201 7.690 -11.921 1.00 95.19 196 ARG A N 1
ATOM 1516 C CA . ARG A 1 196 ? -4.694 8.325 -13.147 1.00 95.19 196 ARG A CA 1
ATOM 1517 C C . ARG A 1 196 ? -3.542 8.780 -14.039 1.00 95.19 196 ARG A C 1
ATOM 1519 O O . ARG A 1 196 ? -3.577 8.564 -15.241 1.00 95.19 196 ARG A O 1
ATOM 1526 N N . GLU A 1 197 ? -2.520 9.393 -13.452 1.00 90.81 197 GLU A N 1
ATOM 1527 C CA . GLU A 1 197 ? -1.335 9.816 -14.198 1.00 90.81 197 GLU A CA 1
ATOM 1528 C C . GLU A 1 197 ? -0.490 8.635 -14.666 1.00 90.81 197 GLU A C 1
ATOM 1530 O O . GLU A 1 197 ? -0.007 8.653 -15.792 1.00 90.81 197 GLU A O 1
ATOM 1535 N N . GLN A 1 198 ? -0.344 7.593 -13.844 1.00 92.12 198 GLN A N 1
ATOM 1536 C CA . GLN A 1 198 ? 0.312 6.354 -14.257 1.00 92.12 198 GLN A CA 1
ATOM 1537 C C . GLN A 1 198 ? -0.371 5.761 -15.501 1.00 92.12 198 GLN A C 1
ATOM 1539 O O . GLN A 1 198 ? 0.309 5.426 -16.465 1.00 92.12 198 GLN A O 1
ATOM 1544 N N . GLU A 1 199 ? -1.703 5.682 -15.501 1.00 93.69 199 GLU A N 1
ATOM 1545 C CA . GLU A 1 199 ? -2.511 5.155 -16.608 1.00 93.69 199 GLU A CA 1
ATOM 1546 C C . GLU A 1 199 ? -2.396 6.020 -17.871 1.00 93.69 199 GLU A C 1
ATOM 1548 O O . GLU A 1 199 ? -2.242 5.496 -18.976 1.00 93.69 199 GLU A O 1
ATOM 1553 N N . GLU A 1 200 ? -2.422 7.345 -17.711 1.00 91.25 200 GLU A N 1
ATOM 1554 C CA . GLU A 1 200 ? -2.251 8.315 -18.796 1.00 91.25 200 GLU A CA 1
ATOM 1555 C C . GLU A 1 200 ? -0.866 8.181 -19.452 1.00 91.25 200 GLU A C 1
ATOM 1557 O O . GLU A 1 200 ? -0.765 8.081 -20.677 1.00 91.25 200 GLU A O 1
ATOM 1562 N N . ILE A 1 201 ? 0.197 8.104 -18.643 1.00 88.38 201 ILE A N 1
ATOM 1563 C CA . ILE A 1 201 ? 1.574 7.931 -19.122 1.00 88.38 201 ILE A CA 1
ATOM 1564 C C . ILE A 1 201 ? 1.735 6.572 -19.806 1.00 88.38 201 ILE A C 1
ATOM 1566 O O . ILE A 1 201 ? 2.291 6.508 -20.901 1.00 88.38 201 ILE A O 1
ATOM 1570 N N . GLN A 1 202 ? 1.222 5.498 -19.202 1.00 89.19 202 GLN A N 1
ATOM 1571 C CA . GLN A 1 202 ? 1.283 4.147 -19.762 1.00 89.19 202 GLN A CA 1
ATOM 1572 C C . GLN A 1 202 ? 0.583 4.080 -21.125 1.00 89.19 202 GLN A C 1
ATOM 1574 O O . GLN A 1 202 ? 1.164 3.609 -22.101 1.00 89.19 202 GLN A O 1
ATOM 1579 N N . SER A 1 203 ? -0.628 4.632 -21.221 1.00 89.25 203 SER A N 1
ATOM 1580 C CA . SER A 1 203 ? -1.391 4.689 -22.473 1.00 89.25 203 SER A CA 1
ATOM 1581 C C . SER A 1 203 ? -0.668 5.509 -23.544 1.00 89.25 203 SER A C 1
ATOM 1583 O O . SER A 1 203 ? -0.633 5.120 -24.714 1.00 89.25 203 SER A O 1
ATOM 1585 N N . LYS A 1 204 ? -0.063 6.641 -23.158 1.00 87.94 204 LYS A N 1
ATOM 1586 C CA . LYS A 1 204 ? 0.698 7.497 -24.076 1.00 87.94 204 LYS A CA 1
ATOM 1587 C C . LYS A 1 204 ? 1.965 6.806 -24.580 1.00 87.94 204 LYS A C 1
ATOM 1589 O O . LYS A 1 204 ? 2.235 6.867 -25.777 1.00 87.94 204 LYS A O 1
ATOM 1594 N N . LEU A 1 205 ? 2.698 6.126 -23.699 1.00 84.75 205 LEU A N 1
ATOM 1595 C CA . LEU A 1 205 ? 3.899 5.365 -24.046 1.00 84.75 205 LEU A CA 1
ATOM 1596 C C . LEU A 1 205 ? 3.564 4.272 -25.066 1.00 84.75 205 LEU A C 1
ATOM 1598 O O . LEU A 1 205 ? 4.192 4.214 -26.121 1.00 84.75 205 LEU A O 1
ATOM 1602 N N . LEU A 1 206 ? 2.514 3.486 -24.814 1.00 83.69 206 LEU A N 1
ATOM 1603 C CA . LEU A 1 206 ? 2.053 2.457 -25.749 1.00 83.69 206 LEU A CA 1
ATOM 1604 C C . LEU A 1 206 ? 1.647 3.045 -27.103 1.00 83.69 206 LEU A C 1
ATOM 1606 O O . LEU A 1 206 ? 2.049 2.535 -28.148 1.00 83.69 206 LEU A O 1
ATOM 1610 N N . ARG A 1 207 ? 0.913 4.165 -27.108 1.00 83.75 207 ARG A N 1
ATOM 1611 C CA . ARG A 1 207 ? 0.530 4.854 -28.350 1.00 83.75 207 ARG A CA 1
ATOM 1612 C C . ARG A 1 207 ? 1.749 5.295 -29.163 1.00 83.75 207 ARG A C 1
ATOM 1614 O O . ARG A 1 207 ? 1.762 5.109 -30.377 1.00 83.75 207 ARG A O 1
ATOM 1621 N N . LEU A 1 208 ? 2.746 5.902 -28.516 1.00 81.69 208 LEU A N 1
ATOM 1622 C CA . LEU A 1 208 ? 3.946 6.405 -29.190 1.00 81.69 208 LEU A CA 1
ATOM 1623 C C . LEU A 1 208 ? 4.813 5.266 -29.726 1.00 81.69 208 LEU A C 1
ATOM 1625 O O . LEU A 1 208 ? 5.281 5.351 -30.858 1.00 81.69 208 LEU A O 1
ATOM 1629 N N . LYS A 1 209 ? 4.951 4.172 -28.971 1.00 73.81 209 LYS A N 1
ATOM 1630 C CA . LYS A 1 209 ? 5.736 3.012 -29.399 1.00 73.81 209 LYS A CA 1
ATOM 1631 C C . LYS A 1 209 ? 5.088 2.228 -30.547 1.00 73.81 209 LYS A C 1
ATOM 1633 O O . LYS A 1 209 ? 5.791 1.661 -31.377 1.00 73.81 209 LYS A O 1
ATOM 1638 N N . LEU A 1 210 ? 3.756 2.229 -30.639 1.00 68.94 210 LEU A N 1
ATOM 1639 C CA . LEU A 1 210 ? 3.010 1.604 -31.741 1.00 68.94 210 LEU A CA 1
ATOM 1640 C C . LEU A 1 210 ? 2.924 2.483 -33.004 1.00 68.94 210 LEU A C 1
ATOM 1642 O O . LEU A 1 210 ? 2.592 1.983 -34.081 1.00 68.94 210 LEU A O 1
ATOM 1646 N N . LYS A 1 211 ? 3.228 3.785 -32.904 1.00 70.38 211 LYS A N 1
ATOM 1647 C CA . LYS A 1 211 ? 3.148 4.748 -34.019 1.00 70.38 211 LYS A CA 1
ATOM 1648 C C . LYS A 1 211 ? 4.008 4.365 -35.244 1.00 70.38 211 LYS A C 1
ATOM 1650 O O . LYS A 1 211 ? 3.489 4.490 -36.355 1.00 70.38 211 LYS A O 1
ATOM 1655 N N . PRO A 1 212 ? 5.252 3.856 -35.104 1.00 61.66 212 PRO A N 1
ATOM 1656 C CA . PRO A 1 212 ? 6.059 3.396 -36.239 1.00 61.66 212 PRO A CA 1
ATOM 1657 C C . PRO A 1 212 ? 5.375 2.273 -37.037 1.00 61.66 212 PRO A C 1
ATOM 1659 O O . PRO A 1 212 ? 5.272 2.361 -38.257 1.00 61.66 212 PRO A O 1
ATOM 1662 N N . TYR A 1 213 ? 4.787 1.286 -36.353 1.00 56.34 213 TYR A N 1
ATOM 1663 C CA . TYR A 1 213 ? 4.113 0.139 -36.980 1.00 56.34 213 TYR A CA 1
ATOM 1664 C C . TYR A 1 213 ? 2.803 0.506 -37.702 1.00 56.34 213 TYR A C 1
ATOM 1666 O O . TYR A 1 213 ? 2.391 -0.164 -38.650 1.00 56.34 213 TYR A O 1
ATOM 1674 N N . MET A 1 214 ? 2.131 1.576 -37.267 1.00 56.16 214 MET A N 1
ATOM 1675 C CA . MET A 1 214 ? 0.907 2.088 -37.901 1.00 56.16 214 MET A CA 1
ATOM 1676 C C . MET A 1 214 ? 1.203 2.903 -39.170 1.00 56.16 214 MET A C 1
ATOM 1678 O O . MET A 1 214 ? 0.425 2.861 -40.123 1.00 56.16 214 MET A O 1
ATOM 1682 N N . ASN A 1 215 ? 2.332 3.617 -39.206 1.00 55.81 215 ASN A N 1
ATOM 1683 C CA . ASN A 1 215 ? 2.724 4.428 -40.359 1.00 55.81 215 ASN A CA 1
ATOM 1684 C C . ASN A 1 215 ? 3.290 3.588 -41.515 1.00 55.81 215 ASN A C 1
ATOM 1686 O O . ASN A 1 215 ? 3.088 3.946 -42.673 1.00 55.81 215 ASN A O 1
ATOM 1690 N N . GLU A 1 216 ? 3.914 2.442 -41.234 1.00 51.56 216 GLU A N 1
ATOM 1691 C CA . GLU A 1 216 ? 4.394 1.522 -42.277 1.00 51.56 216 GLU A CA 1
ATOM 1692 C C . GLU A 1 216 ? 3.249 0.811 -43.022 1.00 51.56 216 GLU A C 1
ATOM 1694 O O . GLU A 1 216 ? 3.345 0.580 -44.226 1.00 51.56 216 GLU A O 1
ATOM 1699 N N . ASN A 1 217 ? 2.114 0.555 -42.361 1.00 49.34 217 ASN A N 1
ATOM 1700 C CA . ASN A 1 217 ? 0.944 -0.071 -42.994 1.00 49.34 217 ASN A CA 1
ATOM 1701 C C . ASN A 1 217 ? 0.091 0.887 -43.847 1.00 49.34 217 ASN A C 1
ATOM 1703 O O . ASN A 1 217 ? -0.726 0.425 -44.641 1.00 49.34 217 ASN A O 1
ATOM 1707 N N . ASN A 1 218 ? 0.297 2.202 -43.727 1.00 47.44 218 ASN A N 1
ATOM 1708 C CA . ASN A 1 218 ? -0.352 3.217 -44.567 1.00 47.44 218 ASN A CA 1
ATOM 1709 C C . ASN A 1 218 ? 0.573 3.765 -45.671 1.00 47.44 218 ASN A C 1
ATOM 1711 O O . ASN A 1 218 ? 0.181 4.668 -46.406 1.00 47.44 218 ASN A O 1
ATOM 1715 N N . GLY A 1 219 ? 1.769 3.189 -45.847 1.00 45.00 219 GLY A N 1
ATOM 1716 C CA . GLY A 1 219 ? 2.716 3.511 -46.923 1.00 45.00 219 GLY A CA 1
ATOM 1717 C C . GLY A 1 219 ? 2.338 2.966 -48.309 1.00 45.00 219 GLY A C 1
ATOM 1718 O O . GLY A 1 219 ? 3.214 2.755 -49.145 1.00 45.00 219 GLY A O 1
ATOM 1719 N N . GLY A 1 220 ? 1.052 2.713 -48.558 1.00 44.91 220 GLY A N 1
ATOM 1720 C CA . GLY A 1 220 ? 0.514 2.393 -49.876 1.00 44.91 220 GLY A CA 1
ATOM 1721 C C . GLY A 1 220 ? 0.019 3.654 -50.582 1.00 44.91 220 GLY A C 1
ATOM 1722 O O . GLY A 1 220 ? -1.099 4.086 -50.341 1.00 44.91 220 GLY A O 1
ATOM 1723 N N . GLU A 1 221 ? 0.862 4.200 -51.460 1.00 49.28 221 GLU A N 1
ATOM 1724 C CA . GLU A 1 221 ? 0.534 5.118 -52.565 1.00 49.28 221 GLU A CA 1
ATOM 1725 C C . GLU A 1 221 ? -0.295 6.381 -52.246 1.00 49.28 221 GLU A C 1
ATOM 1727 O O . GLU A 1 221 ? -1.519 6.401 -52.351 1.00 49.28 221 GLU A O 1
ATOM 1732 N N . ALA A 1 222 ? 0.390 7.513 -52.070 1.00 40.75 222 ALA A N 1
ATOM 1733 C CA . ALA A 1 222 ? -0.164 8.810 -52.461 1.00 40.75 222 ALA A CA 1
ATOM 1734 C C . ALA A 1 222 ? 0.940 9.724 -53.013 1.00 40.75 222 ALA A C 1
ATOM 1736 O O . ALA A 1 222 ? 1.612 10.453 -52.290 1.00 40.75 222 ALA A O 1
ATOM 1737 N N . ASN A 1 223 ? 1.118 9.667 -54.335 1.00 42.66 223 ASN A N 1
ATOM 1738 C CA . ASN A 1 223 ? 1.683 10.770 -55.108 1.00 42.66 223 ASN A CA 1
ATOM 1739 C C . ASN A 1 223 ? 0.780 12.003 -54.958 1.00 42.66 223 ASN A C 1
ATOM 1741 O O . ASN A 1 223 ? -0.430 11.874 -55.144 1.00 42.66 223 ASN A O 1
ATOM 1745 N N . GLY A 1 224 ? 1.358 13.194 -54.786 1.00 38.22 224 GLY A N 1
ATOM 1746 C CA . GLY A 1 224 ? 0.688 14.414 -55.239 1.00 38.22 224 GLY A CA 1
ATOM 1747 C C . GLY A 1 224 ? 0.846 15.653 -54.371 1.00 38.22 224 GLY A C 1
ATOM 1748 O O . GLY A 1 224 ? -0.007 15.942 -53.546 1.00 38.22 224 GLY A O 1
ATOM 1749 N N . ASP A 1 225 ? 1.851 16.434 -54.749 1.00 38.28 225 ASP A N 1
ATOM 1750 C CA . ASP A 1 225 ? 1.793 17.889 -54.902 1.00 38.28 225 ASP A CA 1
ATOM 1751 C C . ASP A 1 225 ? 1.979 18.796 -53.674 1.00 38.28 225 ASP A C 1
ATOM 1753 O O . ASP A 1 225 ? 1.379 18.680 -52.610 1.00 38.28 225 ASP A O 1
ATOM 1757 N N . SER A 1 226 ? 2.889 19.734 -53.896 1.00 44.56 226 SER A N 1
ATOM 1758 C CA . SER A 1 226 ? 3.530 20.638 -52.959 1.00 44.56 226 SER A CA 1
ATOM 1759 C C . SER A 1 226 ? 2.799 21.975 -52.884 1.00 44.56 226 SER A C 1
ATOM 1761 O O . SER A 1 226 ? 2.688 22.681 -53.885 1.00 44.56 226 SER A O 1
ATOM 1763 N N . SER A 1 227 ? 2.415 22.392 -51.678 1.00 38.16 227 SER A N 1
ATOM 1764 C CA . SER A 1 227 ? 2.175 23.805 -51.374 1.00 38.16 227 SER A CA 1
ATOM 1765 C C . SER A 1 227 ? 2.638 24.123 -49.953 1.00 38.16 227 SER A C 1
ATOM 1767 O O . SER A 1 227 ? 1.955 23.812 -48.978 1.00 38.16 227 SER A O 1
ATOM 1769 N N . GLU A 1 228 ? 3.816 24.737 -49.851 1.00 40.88 228 GLU A N 1
ATOM 1770 C CA . GLU A 1 228 ? 4.345 25.318 -48.619 1.00 40.88 228 GLU A CA 1
ATOM 1771 C C . GLU A 1 228 ? 3.469 26.498 -48.171 1.00 40.88 228 GLU A C 1
ATOM 1773 O O . GLU A 1 228 ? 3.191 27.432 -48.926 1.00 40.88 228 GLU A O 1
ATOM 1778 N N . SER A 1 229 ? 3.040 26.472 -46.913 1.00 32.34 229 SER A N 1
ATOM 1779 C CA . SER A 1 229 ? 2.595 27.649 -46.166 1.00 32.34 229 SER A CA 1
ATOM 1780 C C . SER A 1 229 ? 3.267 27.609 -44.792 1.00 32.34 229 SER A C 1
ATOM 1782 O O . SER A 1 229 ? 3.393 26.523 -44.225 1.00 32.34 229 SER A O 1
ATOM 1784 N N . PRO A 1 230 ? 3.732 28.752 -44.257 1.00 37.06 230 PRO A N 1
ATOM 1785 C CA . PRO A 1 230 ? 4.539 28.785 -43.045 1.00 37.06 230 PRO A CA 1
ATOM 1786 C C . PRO A 1 230 ? 3.646 28.519 -41.831 1.00 37.06 230 PRO A C 1
ATOM 1788 O O . PRO A 1 230 ? 2.924 29.401 -41.364 1.00 37.06 230 PRO A O 1
ATOM 1791 N N . LEU A 1 231 ? 3.662 27.278 -41.350 1.00 35.88 231 LEU A N 1
ATOM 1792 C CA . LEU A 1 231 ? 2.991 26.879 -40.122 1.00 35.88 231 LEU A CA 1
ATOM 1793 C C . LEU A 1 231 ? 3.803 27.370 -38.925 1.00 35.88 231 LEU A C 1
ATOM 1795 O O . LEU A 1 231 ? 4.996 27.110 -38.803 1.00 35.88 231 LEU A O 1
ATOM 1799 N N . GLN A 1 232 ? 3.113 28.100 -38.053 1.00 35.44 232 GLN A N 1
ATOM 1800 C CA . GLN A 1 232 ? 3.532 28.377 -36.688 1.00 35.44 232 GLN A CA 1
ATOM 1801 C C . GLN A 1 232 ? 3.959 27.066 -36.018 1.00 35.44 232 GLN A C 1
ATOM 1803 O O . GLN A 1 232 ? 3.175 26.118 -35.979 1.00 35.44 232 GLN A O 1
ATOM 1808 N N . GLU A 1 233 ? 5.177 27.032 -35.478 1.00 34.72 233 GLU A N 1
ATOM 1809 C CA . GLU A 1 233 ? 5.676 25.967 -34.605 1.00 34.72 233 GLU A CA 1
ATOM 1810 C C . GLU A 1 233 ? 4.861 25.945 -33.300 1.00 34.72 233 GLU A C 1
ATOM 1812 O O . GLU A 1 233 ? 5.278 26.424 -32.249 1.00 34.72 233 GLU A O 1
ATOM 1817 N N . GLN A 1 234 ? 3.654 25.389 -33.352 1.00 34.53 234 GLN A N 1
ATOM 1818 C CA . GLN A 1 234 ? 3.124 24.676 -32.203 1.00 34.53 234 GLN A CA 1
ATOM 1819 C C . GLN A 1 234 ? 3.924 23.380 -32.130 1.00 34.53 234 GLN A C 1
ATOM 1821 O O . GLN A 1 234 ? 3.798 22.551 -33.029 1.00 34.53 234 GLN A O 1
ATOM 1826 N N . LYS A 1 235 ? 4.755 23.205 -31.091 1.00 38.78 235 LYS A N 1
ATOM 1827 C CA . LYS A 1 235 ? 5.306 21.889 -30.740 1.00 38.78 235 LYS A CA 1
ATOM 1828 C C . LYS A 1 235 ? 4.135 20.913 -30.663 1.00 38.78 235 LYS A C 1
ATOM 1830 O O . LYS A 1 235 ? 3.348 20.953 -29.719 1.00 38.78 235 LYS A O 1
ATOM 1835 N N . SER A 1 236 ? 3.962 20.108 -31.703 1.00 47.41 236 SER A N 1
ATOM 1836 C CA . SER A 1 236 ? 2.937 19.080 -31.749 1.00 47.41 236 SER A CA 1
ATOM 1837 C C . SER A 1 236 ? 3.190 18.096 -30.610 1.00 47.41 236 SER A C 1
ATOM 1839 O O . SER A 1 236 ? 4.342 17.815 -30.286 1.00 47.41 236 SER A O 1
ATOM 1841 N N . GLU A 1 237 ? 2.131 17.502 -30.051 1.00 51.28 237 GLU A N 1
ATOM 1842 C CA . GLU A 1 237 ? 2.216 16.340 -29.139 1.00 51.28 237 GLU A CA 1
ATOM 1843 C C . GLU A 1 237 ? 3.111 15.193 -29.663 1.00 51.28 237 GLU A C 1
ATOM 1845 O O . GLU A 1 237 ? 3.453 14.285 -28.908 1.00 51.28 237 GLU A O 1
ATOM 1850 N N . ASP A 1 238 ? 3.466 15.253 -30.947 1.00 51.91 238 ASP A N 1
ATOM 1851 C CA . ASP A 1 238 ? 4.317 14.346 -31.704 1.00 51.91 238 ASP A CA 1
ATOM 1852 C C . ASP A 1 238 ? 5.833 14.513 -31.489 1.00 51.91 238 ASP A C 1
ATOM 1854 O O . ASP A 1 238 ? 6.579 13.712 -32.040 1.00 51.91 238 ASP A O 1
ATOM 1858 N N . ASP A 1 239 ? 6.283 15.493 -30.697 1.00 56.78 239 ASP A N 1
ATOM 1859 C CA . ASP A 1 239 ? 7.715 15.747 -30.424 1.00 56.78 239 ASP A CA 1
ATOM 1860 C C . ASP A 1 239 ? 8.176 15.225 -29.042 1.00 56.78 239 ASP A C 1
ATOM 1862 O O . ASP A 1 239 ? 9.263 15.546 -28.571 1.00 56.78 239 ASP A O 1
ATOM 1866 N N . VAL A 1 240 ? 7.327 14.457 -28.343 1.00 64.69 240 VAL A N 1
ATOM 1867 C CA . VAL A 1 240 ? 7.684 13.818 -27.063 1.00 64.69 240 VAL A CA 1
ATOM 1868 C C . VAL A 1 240 ? 8.297 12.453 -27.347 1.00 64.69 240 VAL A C 1
ATOM 1870 O O . VAL A 1 240 ? 7.595 11.563 -27.836 1.00 64.69 240 VAL A O 1
ATOM 1873 N N . ASP A 1 241 ? 9.574 12.278 -27.005 1.00 75.31 241 ASP A N 1
ATOM 1874 C CA . ASP A 1 241 ? 10.223 10.970 -27.042 1.00 75.31 241 ASP A CA 1
ATOM 1875 C C . ASP A 1 241 ? 9.558 10.050 -26.007 1.00 75.31 241 ASP A C 1
ATOM 1877 O O . ASP A 1 241 ? 9.289 10.438 -24.866 1.00 75.31 241 ASP A O 1
ATOM 1881 N N . TRP A 1 242 ? 9.247 8.817 -26.400 1.00 77.44 242 TRP A N 1
ATOM 1882 C CA . TRP A 1 242 ? 8.662 7.847 -25.480 1.00 77.44 242 TRP A CA 1
ATOM 1883 C C . TRP A 1 242 ? 9.646 7.496 -24.352 1.00 77.44 242 TRP A C 1
ATOM 1885 O O . TRP A 1 242 ? 9.192 7.145 -23.260 1.00 77.44 242 TRP A O 1
ATOM 1895 N N . LEU A 1 243 ? 10.961 7.652 -24.577 1.00 75.44 243 LEU A N 1
ATOM 1896 C CA . LEU A 1 243 ? 11.989 7.499 -23.544 1.00 75.44 243 LEU A CA 1
ATOM 1897 C C . LEU A 1 243 ? 11.784 8.483 -22.383 1.00 75.44 243 LEU A C 1
ATOM 1899 O O . LEU A 1 243 ? 11.922 8.091 -21.227 1.00 75.44 243 LEU A O 1
ATOM 1903 N N . ASP A 1 244 ? 11.320 9.709 -22.650 1.00 77.88 244 ASP A N 1
ATOM 1904 C CA . ASP A 1 244 ? 11.038 10.705 -21.603 1.00 77.88 244 ASP A CA 1
ATOM 1905 C C . ASP A 1 244 ? 9.855 10.303 -20.700 1.00 77.88 244 ASP A C 1
ATOM 1907 O O . ASP A 1 244 ? 9.706 10.794 -19.576 1.00 77.88 244 ASP A O 1
ATOM 1911 N N . LEU A 1 245 ? 8.992 9.392 -21.166 1.00 81.38 245 LEU A N 1
ATOM 1912 C CA . LEU A 1 245 ? 7.832 8.917 -20.412 1.00 81.38 245 LEU A CA 1
ATOM 1913 C C . LEU A 1 245 ? 8.183 7.806 -19.414 1.00 81.38 245 LEU A C 1
ATOM 1915 O O . LEU A 1 245 ? 7.459 7.636 -18.428 1.00 81.38 245 LEU A O 1
ATOM 1919 N N . VAL A 1 246 ? 9.279 7.067 -19.622 1.00 80.25 246 VAL A N 1
ATOM 1920 C CA . VAL A 1 246 ? 9.667 5.944 -18.749 1.00 80.25 246 VAL A CA 1
ATOM 1921 C C . VAL A 1 246 ? 10.032 6.418 -17.332 1.00 80.25 246 VAL A C 1
ATOM 1923 O O . VAL A 1 246 ? 9.461 5.879 -16.372 1.00 80.25 246 VAL A O 1
ATOM 1926 N N . PRO A 1 247 ? 10.861 7.467 -17.136 1.00 78.19 247 PRO A N 1
ATOM 1927 C CA . PRO A 1 247 ? 11.134 8.007 -15.804 1.00 78.19 247 PRO A CA 1
ATOM 1928 C C . PRO A 1 247 ? 9.874 8.493 -15.078 1.00 78.19 247 PRO A C 1
ATOM 1930 O O . PRO A 1 247 ? 9.729 8.285 -13.869 1.00 78.19 247 PRO A O 1
ATOM 1933 N N . LEU A 1 248 ? 8.929 9.098 -15.806 1.00 80.94 248 LEU A N 1
ATOM 1934 C CA . LEU A 1 248 ? 7.659 9.568 -15.248 1.00 80.94 248 LEU A CA 1
ATOM 1935 C C . LEU A 1 248 ? 6.771 8.396 -14.809 1.00 80.94 248 LEU A C 1
ATOM 1937 O O . LEU A 1 248 ? 6.204 8.421 -13.714 1.00 80.94 248 LEU A O 1
ATOM 1941 N N . LEU A 1 249 ? 6.695 7.339 -15.621 1.00 85.19 249 LEU A N 1
ATOM 1942 C CA . LEU A 1 249 ? 5.957 6.120 -15.293 1.00 85.19 249 LEU A CA 1
ATOM 1943 C C . LEU A 1 249 ? 6.540 5.428 -14.053 1.00 85.19 249 LEU A C 1
ATOM 1945 O O . LEU A 1 249 ? 5.802 5.045 -13.138 1.00 85.19 249 LEU A O 1
ATOM 1949 N N . LYS A 1 250 ? 7.872 5.325 -13.980 1.00 83.31 250 LYS A N 1
ATOM 1950 C CA . LYS A 1 250 ? 8.587 4.796 -12.813 1.00 83.31 250 LYS A CA 1
ATOM 1951 C C . LYS A 1 250 ? 8.277 5.610 -11.560 1.00 83.31 250 LYS A C 1
ATOM 1953 O O . LYS A 1 250 ? 7.937 5.036 -10.526 1.00 83.31 250 LYS A O 1
ATOM 1958 N N . LEU A 1 251 ? 8.338 6.938 -11.651 1.00 81.19 251 LEU A N 1
ATOM 1959 C CA . LEU A 1 251 ? 8.039 7.833 -10.537 1.00 81.19 251 LEU A CA 1
ATOM 1960 C C . LEU A 1 251 ? 6.615 7.631 -9.999 1.00 81.19 251 LEU A C 1
ATOM 1962 O O . LEU A 1 251 ? 6.424 7.547 -8.784 1.00 81.19 251 LEU A O 1
ATOM 1966 N N . ARG A 1 252 ? 5.615 7.517 -10.882 1.00 88.56 252 ARG A N 1
ATOM 1967 C CA . ARG A 1 252 ? 4.219 7.286 -10.475 1.00 88.56 252 ARG A CA 1
ATOM 1968 C C . ARG A 1 252 ? 3.996 5.900 -9.882 1.00 88.56 252 ARG A C 1
ATOM 1970 O O . ARG A 1 252 ? 3.309 5.792 -8.871 1.00 88.56 252 ARG A O 1
ATOM 1977 N N . SER A 1 253 ? 4.663 4.882 -10.412 1.00 87.62 253 SER A N 1
ATOM 1978 C CA . SER A 1 253 ? 4.623 3.525 -9.852 1.00 87.62 253 SER A CA 1
ATOM 1979 C C . SER A 1 253 ? 5.231 3.479 -8.439 1.00 87.62 253 SER A C 1
ATOM 1981 O O . SER A 1 253 ? 4.662 2.871 -7.531 1.00 87.62 253 SER A O 1
ATOM 1983 N N . ILE A 1 254 ? 6.338 4.201 -8.207 1.00 82.75 254 ILE A N 1
ATOM 1984 C CA . ILE A 1 254 ? 6.942 4.364 -6.871 1.00 82.75 254 ILE A CA 1
ATOM 1985 C C . ILE A 1 254 ? 6.003 5.128 -5.936 1.00 82.75 254 ILE A C 1
ATOM 1987 O O . ILE A 1 254 ? 5.818 4.709 -4.797 1.00 82.75 254 ILE A O 1
ATOM 1991 N N . SER A 1 255 ? 5.386 6.216 -6.408 1.00 86.50 255 SER A N 1
ATOM 1992 C CA . SER A 1 255 ? 4.389 6.969 -5.634 1.00 86.50 255 SER A CA 1
ATOM 1993 C C . SER A 1 255 ? 3.246 6.067 -5.174 1.00 86.50 255 SER A C 1
ATOM 1995 O O . SER A 1 255 ? 2.937 6.012 -3.985 1.00 86.50 255 SER A O 1
ATOM 1997 N N . ALA A 1 256 ? 2.666 5.293 -6.097 1.00 91.62 256 ALA A N 1
ATOM 1998 C CA . ALA A 1 256 ? 1.586 4.366 -5.792 1.00 91.62 256 ALA A CA 1
ATOM 1999 C C . ALA A 1 256 ? 2.034 3.331 -4.756 1.00 91.62 256 ALA A C 1
ATOM 2001 O O . ALA A 1 256 ? 1.344 3.130 -3.760 1.00 91.62 256 ALA A O 1
ATOM 2002 N N . HIS A 1 257 ? 3.220 2.743 -4.934 1.00 87.69 257 HIS A N 1
ATOM 2003 C CA . HIS A 1 257 ? 3.775 1.787 -3.983 1.00 87.69 257 HIS A CA 1
ATOM 2004 C C . HIS A 1 257 ? 3.986 2.386 -2.584 1.00 87.69 257 HIS A C 1
ATOM 2006 O O . HIS A 1 257 ? 3.599 1.788 -1.581 1.00 87.69 257 HIS A O 1
ATOM 2012 N N . CYS A 1 258 ? 4.559 3.586 -2.491 1.00 85.69 258 CYS A N 1
ATOM 2013 C CA . CYS A 1 258 ? 4.765 4.257 -1.211 1.00 85.69 258 CYS A CA 1
ATOM 2014 C C . CYS A 1 258 ? 3.438 4.608 -0.523 1.00 85.69 258 CYS A C 1
ATOM 2016 O O . CYS A 1 258 ? 3.322 4.420 0.686 1.00 85.69 258 CYS A O 1
ATOM 2018 N N . LEU A 1 259 ? 2.424 5.052 -1.272 1.00 90.38 259 LEU A N 1
ATOM 2019 C CA . LEU A 1 259 ? 1.083 5.297 -0.735 1.00 90.38 259 LEU A CA 1
ATOM 2020 C C . LEU A 1 259 ? 0.431 3.999 -0.237 1.00 90.38 259 LEU A C 1
ATOM 2022 O O . LEU A 1 259 ? -0.105 3.972 0.867 1.00 90.38 259 LEU A O 1
ATOM 2026 N N . GLN A 1 260 ? 0.531 2.896 -0.984 1.00 90.75 260 GLN A N 1
ATOM 2027 C CA . GLN A 1 260 ? 0.044 1.587 -0.527 1.00 90.75 260 GLN A CA 1
ATOM 2028 C C . GLN A 1 260 ? 0.670 1.206 0.820 1.00 90.75 260 GLN A C 1
ATOM 2030 O O . GLN A 1 260 ? -0.043 0.772 1.727 1.00 90.75 260 GLN A O 1
ATOM 2035 N N . GLN A 1 261 ? 1.981 1.412 0.988 1.00 85.94 261 GLN A N 1
ATOM 2036 C CA . GLN A 1 261 ? 2.676 1.136 2.248 1.00 85.94 261 GLN A CA 1
ATOM 2037 C C . GLN A 1 261 ? 2.189 2.010 3.408 1.00 85.94 261 GLN A C 1
ATOM 2039 O O . GLN A 1 261 ? 2.239 1.561 4.555 1.00 85.94 261 GLN A O 1
ATOM 2044 N N . SER A 1 262 ? 1.684 3.218 3.155 1.00 86.25 262 SER A N 1
ATOM 2045 C CA . SER A 1 262 ? 1.118 4.071 4.206 1.00 86.25 262 SER A CA 1
ATOM 2046 C C . SER A 1 262 ? -0.110 3.454 4.881 1.00 86.25 262 SER A C 1
ATOM 2048 O O . SER A 1 262 ? -0.372 3.759 6.040 1.00 86.25 262 SER A O 1
ATOM 2050 N N . LEU A 1 263 ? -0.816 2.537 4.208 1.00 87.12 263 LEU A N 1
ATOM 2051 C CA . LEU A 1 263 ? -1.952 1.808 4.783 1.00 87.12 263 LEU A CA 1
ATOM 2052 C C . LEU A 1 263 ? -1.530 0.686 5.739 1.00 87.12 263 LEU A C 1
ATOM 2054 O O . LEU A 1 263 ? -2.315 0.287 6.590 1.00 87.12 263 LEU A O 1
ATOM 2058 N N . SER A 1 264 ? -0.288 0.196 5.643 1.00 77.88 264 SER A N 1
ATOM 2059 C CA . SER A 1 264 ? 0.215 -0.885 6.510 1.00 77.88 264 SER A CA 1
ATOM 2060 C C . SER A 1 264 ? 0.330 -0.496 7.986 1.00 77.88 264 SER A C 1
ATOM 2062 O O . SER A 1 264 ? 0.563 -1.357 8.829 1.00 77.88 264 SER A O 1
ATOM 2064 N N . SER A 1 265 ? 0.222 0.796 8.298 1.00 71.81 265 SER A N 1
ATOM 2065 C CA . SER A 1 265 ? 0.245 1.310 9.664 1.00 71.81 265 SER A CA 1
ATOM 2066 C C . SER A 1 265 ? -1.107 1.828 10.141 1.00 71.81 265 SER A C 1
ATOM 2068 O O . SER A 1 265 ? -1.165 2.472 11.182 1.00 71.81 265 SER A O 1
ATOM 2070 N N . LEU A 1 266 ? -2.185 1.561 9.399 1.00 82.00 266 LEU A N 1
ATOM 2071 C CA . LEU A 1 266 ? -3.531 1.775 9.909 1.00 82.00 266 LEU A CA 1
ATOM 2072 C C . LEU A 1 266 ? -3.851 0.702 10.942 1.00 82.00 266 LEU A C 1
ATOM 2074 O O . LEU A 1 266 ? -3.732 -0.485 10.666 1.00 82.00 266 LEU A O 1
ATOM 2078 N N . ASP A 1 267 ? -4.280 1.136 12.116 1.00 83.31 267 ASP A N 1
ATOM 2079 C CA . ASP A 1 267 ? -4.717 0.245 13.184 1.00 83.31 267 ASP A CA 1
ATOM 2080 C C . ASP A 1 267 ? -6.242 0.239 13.309 1.00 83.31 267 ASP A C 1
ATOM 2082 O O . ASP A 1 267 ? -6.950 1.141 12.842 1.00 83.31 267 ASP A O 1
ATOM 2086 N N . VAL A 1 268 ? -6.735 -0.777 14.006 1.00 83.88 268 VAL A N 1
ATOM 2087 C CA . VAL A 1 268 ? -8.146 -1.063 14.259 1.00 83.88 268 VAL A CA 1
ATOM 2088 C C . VAL A 1 268 ? -8.940 0.164 14.740 1.00 83.88 268 VAL A C 1
ATOM 2090 O O . VAL A 1 268 ? -10.023 0.395 14.195 1.00 83.88 268 VAL A O 1
ATOM 2093 N N . PRO A 1 269 ? -8.465 1.000 15.692 1.00 84.94 269 PRO A N 1
ATOM 2094 C CA . PRO A 1 269 ? -9.230 2.162 16.149 1.00 84.94 269 PRO A CA 1
ATOM 2095 C C . PRO A 1 269 ? -9.517 3.172 15.038 1.00 84.94 269 PRO A C 1
ATOM 2097 O O . PRO A 1 269 ? -10.617 3.709 14.969 1.00 84.94 269 PRO A O 1
ATOM 2100 N N . LEU A 1 270 ? -8.555 3.403 14.144 1.00 84.88 270 LEU A N 1
ATOM 2101 C CA . LEU A 1 270 ? -8.702 4.373 13.066 1.00 84.88 270 LEU A CA 1
ATOM 2102 C C . LEU A 1 270 ? -9.575 3.818 11.930 1.00 84.88 270 LEU A C 1
ATOM 2104 O O . LEU A 1 270 ? -10.423 4.538 11.405 1.00 84.88 270 LEU A O 1
ATOM 2108 N N . LEU A 1 271 ? -9.441 2.525 11.610 1.00 87.00 271 LEU A N 1
ATOM 2109 C CA . LEU A 1 271 ? -10.326 1.839 10.659 1.00 87.00 271 LEU A CA 1
ATOM 2110 C C . LEU A 1 271 ? -11.792 1.871 11.114 1.00 87.00 271 LEU A C 1
ATOM 2112 O O . LEU A 1 271 ? -12.695 2.015 10.289 1.00 87.00 271 LEU A O 1
ATOM 2116 N N . LYS A 1 272 ? -12.045 1.808 12.429 1.00 85.06 272 LYS A N 1
ATOM 2117 C CA . LYS A 1 272 ? -13.396 1.925 12.997 1.00 85.06 272 LYS A CA 1
ATOM 2118 C C . LYS A 1 272 ? -14.043 3.294 12.768 1.00 85.06 272 LYS A C 1
ATOM 2120 O O . LYS A 1 272 ? -15.264 3.374 12.881 1.00 85.06 272 LYS A O 1
ATOM 2125 N N . LEU A 1 273 ? -13.288 4.339 12.432 1.00 85.69 273 LEU A N 1
ATOM 2126 C CA . LEU A 1 273 ? -13.840 5.665 12.122 1.00 85.69 273 LEU A CA 1
ATOM 2127 C C . LEU A 1 273 ? -14.235 5.810 10.644 1.00 85.69 273 LEU A C 1
ATOM 2129 O O . LEU A 1 273 ? -14.903 6.774 10.279 1.00 85.69 273 LEU A O 1
ATOM 2133 N N . MET A 1 274 ? -13.849 4.857 9.789 1.00 87.06 274 MET A N 1
ATOM 2134 C CA . MET A 1 274 ? -14.059 4.953 8.346 1.00 87.06 274 MET A CA 1
ATOM 2135 C C . MET A 1 274 ? -15.456 4.501 7.907 1.00 87.06 274 MET A C 1
ATOM 2137 O O . MET A 1 274 ? -16.034 3.519 8.397 1.00 87.06 274 MET A O 1
ATOM 2141 N N . GLN A 1 275 ? -15.973 5.204 6.903 1.00 88.62 275 GLN A N 1
ATOM 2142 C CA . GLN A 1 275 ? -17.233 4.891 6.239 1.00 88.62 275 GLN A CA 1
ATOM 2143 C C . GLN A 1 275 ? -17.041 3.839 5.139 1.00 88.62 275 GLN A C 1
ATOM 2145 O O . GLN A 1 275 ? -15.969 3.736 4.536 1.00 88.62 275 GLN A O 1
ATOM 2150 N N . GLU A 1 276 ? -18.114 3.111 4.820 1.00 90.94 276 GLU A N 1
ATOM 2151 C CA . GLU A 1 276 ? -18.137 2.111 3.743 1.00 90.94 276 GLU A CA 1
ATOM 2152 C C . GLU A 1 276 ? -17.633 2.676 2.416 1.00 90.94 276 GLU A C 1
ATOM 2154 O O . GLU A 1 276 ? -16.812 2.051 1.751 1.00 90.94 276 GLU A O 1
ATOM 2159 N N . ALA A 1 277 ? -18.062 3.890 2.057 1.00 92.25 277 ALA A N 1
ATOM 2160 C CA . ALA A 1 277 ? -17.661 4.541 0.814 1.00 92.25 277 ALA A CA 1
ATOM 2161 C C . ALA A 1 277 ? -16.144 4.789 0.740 1.00 92.25 277 ALA A C 1
ATOM 2163 O O . ALA A 1 277 ? -15.542 4.613 -0.318 1.00 92.25 277 ALA A O 1
ATOM 2164 N N . GLN A 1 278 ? -15.510 5.159 1.859 1.00 91.81 278 GLN A N 1
ATOM 2165 C CA . GLN A 1 278 ? -14.065 5.391 1.910 1.00 91.81 278 GLN A CA 1
ATOM 2166 C C . GLN A 1 278 ? -13.298 4.076 1.785 1.00 91.81 278 GLN A C 1
ATOM 2168 O O . GLN A 1 278 ? -12.383 3.990 0.973 1.00 91.81 278 GLN A O 1
ATOM 2173 N N . ILE A 1 279 ? -13.687 3.045 2.545 1.00 93.38 279 ILE A N 1
ATOM 2174 C CA . ILE A 1 279 ? -13.055 1.721 2.468 1.00 93.38 279 ILE A CA 1
ATOM 2175 C C . ILE A 1 279 ? -13.238 1.112 1.077 1.00 93.38 279 ILE A C 1
ATOM 2177 O O . ILE A 1 279 ? -12.272 0.629 0.493 1.00 93.38 279 ILE A O 1
ATOM 2181 N N . SER A 1 280 ? -14.445 1.193 0.516 1.00 95.56 280 SER A N 1
ATOM 2182 C CA . SER A 1 280 ? -14.731 0.725 -0.843 1.00 95.56 280 SER A CA 1
ATOM 2183 C C . SER A 1 280 ? -13.832 1.421 -1.857 1.00 95.56 280 SER A C 1
ATOM 2185 O O . SER A 1 280 ? -13.237 0.757 -2.701 1.00 95.56 280 SER A O 1
ATOM 2187 N N . LYS A 1 281 ? -13.645 2.742 -1.727 1.00 96.50 281 LYS A N 1
ATOM 2188 C CA . LYS A 1 281 ? -12.750 3.490 -2.610 1.00 96.50 281 LYS A CA 1
ATOM 2189 C C . LYS A 1 281 ? -11.278 3.118 -2.420 1.00 96.50 281 LYS A C 1
ATOM 2191 O O . LYS A 1 281 ? -10.551 3.049 -3.405 1.00 96.50 281 LYS A O 1
ATOM 2196 N N . VAL A 1 282 ? -10.831 2.856 -1.187 1.00 95.25 282 VAL A N 1
ATOM 2197 C CA . VAL A 1 282 ? -9.474 2.341 -0.924 1.00 95.25 282 VAL A CA 1
ATOM 2198 C C . VAL A 1 282 ? -9.273 1.011 -1.651 1.00 95.25 282 VAL A C 1
ATOM 2200 O O . VAL A 1 282 ? -8.308 0.879 -2.397 1.00 95.25 282 VAL A O 1
ATOM 2203 N N . VAL A 1 283 ? -10.186 0.052 -1.474 1.00 96.38 283 VAL A N 1
ATOM 2204 C CA . VAL A 1 283 ? -10.103 -1.271 -2.115 1.00 96.38 283 VAL A CA 1
ATOM 2205 C C . VAL A 1 283 ? -10.118 -1.139 -3.640 1.00 96.38 283 VAL A C 1
ATOM 2207 O O . VAL A 1 283 ? -9.251 -1.709 -4.293 1.00 96.38 283 VAL A O 1
ATOM 2210 N N . GLU A 1 284 ? -11.015 -0.321 -4.198 1.00 97.50 284 GLU A N 1
ATOM 2211 C CA . GLU A 1 284 ? -11.100 -0.042 -5.639 1.00 97.50 284 GLU A CA 1
ATOM 2212 C C . GLU A 1 284 ? -9.781 0.514 -6.199 1.00 97.50 284 GLU A C 1
ATOM 2214 O O . GLU A 1 284 ? -9.276 0.028 -7.210 1.00 97.50 284 GLU A O 1
ATOM 2219 N N . LEU A 1 285 ? -9.190 1.523 -5.549 1.00 97.81 285 LEU A N 1
ATOM 2220 C CA . LEU A 1 285 ? -7.944 2.135 -6.019 1.00 97.81 285 LEU A CA 1
ATOM 2221 C C . LEU A 1 285 ? -6.745 1.192 -5.878 1.00 97.81 285 LEU A C 1
ATOM 2223 O O . LEU A 1 285 ? -5.875 1.172 -6.749 1.00 97.81 285 LEU A O 1
ATOM 2227 N N . LEU A 1 286 ? -6.679 0.409 -4.800 1.00 97.31 286 LEU A N 1
ATOM 2228 C CA . LEU A 1 286 ? -5.621 -0.585 -4.632 1.00 97.31 286 LEU A CA 1
ATOM 2229 C C . LEU A 1 286 ? -5.742 -1.697 -5.676 1.00 97.31 286 LEU A C 1
ATOM 2231 O O . LEU A 1 286 ? -4.732 -2.062 -6.277 1.00 97.31 286 LEU A O 1
ATOM 2235 N N . ASP A 1 287 ? -6.952 -2.189 -5.944 1.00 96.94 287 ASP A N 1
ATOM 2236 C CA . ASP A 1 287 ? -7.169 -3.214 -6.964 1.00 96.94 287 ASP A CA 1
ATOM 2237 C C . ASP A 1 287 ? -6.887 -2.669 -8.370 1.00 96.94 287 ASP A C 1
ATOM 2239 O O . ASP A 1 287 ? -6.197 -3.319 -9.154 1.00 96.94 287 ASP A O 1
ATOM 2243 N N . LYS A 1 288 ? -7.261 -1.411 -8.652 1.00 97.25 288 LYS A N 1
ATOM 2244 C CA . LYS A 1 288 ? -6.835 -0.709 -9.871 1.00 97.25 288 LYS A CA 1
ATOM 2245 C C . LYS A 1 288 ? -5.311 -0.660 -9.983 1.00 97.25 288 LYS A C 1
ATOM 2247 O O . LYS A 1 288 ? -4.765 -0.997 -11.030 1.00 97.25 288 LYS A O 1
ATOM 2252 N N . SER A 1 289 ? -4.608 -0.274 -8.916 1.00 96.81 289 SER A N 1
ATOM 2253 C CA . SER A 1 289 ? -3.142 -0.236 -8.922 1.00 96.81 289 SER A CA 1
ATOM 2254 C C . SER A 1 289 ? -2.522 -1.606 -9.180 1.00 96.81 289 SER A C 1
ATOM 2256 O O . SER A 1 289 ? -1.496 -1.686 -9.854 1.00 96.81 289 SER A O 1
ATOM 2258 N N . ARG A 1 290 ? -3.114 -2.661 -8.617 1.00 95.88 290 ARG A N 1
ATOM 2259 C CA . ARG A 1 290 ? -2.688 -4.046 -8.800 1.00 95.88 290 ARG A CA 1
ATOM 2260 C C . ARG A 1 290 ? -2.886 -4.487 -10.248 1.00 95.88 290 ARG A C 1
ATOM 2262 O O . ARG A 1 290 ? -1.929 -4.938 -10.867 1.00 95.88 290 ARG A O 1
ATOM 2269 N N . ALA A 1 291 ? -4.079 -4.280 -10.801 1.00 95.19 291 ALA A N 1
ATOM 2270 C CA . ALA A 1 291 ? -4.418 -4.630 -12.177 1.00 95.19 291 ALA A CA 1
ATOM 2271 C C . ALA A 1 291 ? -3.547 -3.885 -13.199 1.00 95.19 291 ALA A C 1
ATOM 2273 O O . ALA A 1 291 ? -3.053 -4.492 -14.145 1.00 95.19 291 ALA A O 1
ATOM 2274 N N . MET A 1 292 ? -3.292 -2.589 -12.986 1.00 93.75 292 MET A N 1
ATOM 2275 C CA . MET A 1 292 ? -2.392 -1.805 -13.839 1.00 93.75 292 MET A CA 1
ATOM 2276 C C . MET A 1 292 ? -0.964 -2.356 -13.827 1.00 93.75 292 MET A C 1
ATOM 2278 O O . MET A 1 292 ? -0.338 -2.483 -14.877 1.00 93.75 292 MET A O 1
ATOM 2282 N N . ALA A 1 293 ? -0.452 -2.697 -12.643 1.00 91.38 293 ALA A N 1
ATOM 2283 C CA . ALA A 1 293 ? 0.882 -3.258 -12.504 1.00 91.38 293 ALA A CA 1
ATOM 2284 C C . ALA A 1 293 ? 0.978 -4.671 -13.107 1.00 91.38 293 ALA A C 1
ATOM 2286 O O . ALA A 1 293 ? 1.936 -4.957 -13.814 1.00 91.38 293 ALA A O 1
ATOM 2287 N N . GLU A 1 294 ? -0.019 -5.536 -12.895 1.00 90.62 294 GLU A N 1
ATOM 2288 C CA . GLU A 1 294 ? -0.086 -6.863 -13.529 1.00 90.62 294 GLU A CA 1
ATOM 2289 C C . GLU A 1 294 ? -0.152 -6.749 -15.061 1.00 90.62 294 GLU A C 1
ATOM 2291 O O . GLU A 1 294 ? 0.609 -7.415 -15.757 1.00 90.62 294 GLU A O 1
ATOM 2296 N N . SER A 1 295 ? -0.964 -5.833 -15.595 1.00 90.44 295 SER A N 1
ATOM 2297 C CA . SER A 1 295 ? -1.024 -5.570 -17.037 1.00 90.44 295 SER A CA 1
ATOM 2298 C C . SER A 1 295 ? 0.316 -5.080 -17.594 1.00 90.44 295 SER A C 1
ATOM 2300 O O . SER A 1 295 ? 0.720 -5.516 -18.668 1.00 90.44 295 SER A O 1
ATOM 2302 N N . ALA A 1 296 ? 1.043 -4.230 -16.861 1.00 87.50 296 ALA A N 1
ATOM 2303 C CA . ALA A 1 296 ? 2.366 -3.763 -17.275 1.00 87.50 296 ALA A CA 1
ATOM 2304 C C . ALA A 1 296 ? 3.424 -4.884 -17.305 1.00 87.50 296 ALA A C 1
ATOM 2306 O O . ALA A 1 296 ? 4.384 -4.796 -18.067 1.00 87.50 296 ALA A O 1
ATOM 2307 N N . VAL A 1 297 ? 3.256 -5.946 -16.506 1.00 84.44 297 VAL A N 1
ATOM 2308 C CA . VAL A 1 297 ? 4.133 -7.133 -16.536 1.00 84.44 297 VAL A CA 1
ATOM 2309 C C . VAL A 1 297 ? 3.919 -7.939 -17.814 1.00 84.44 297 VAL A C 1
ATOM 2311 O O . VAL A 1 297 ? 4.891 -8.420 -18.395 1.00 84.44 297 VAL A O 1
ATOM 2314 N N . GLU A 1 298 ? 2.668 -8.089 -18.248 1.00 84.19 298 GLU A N 1
ATOM 2315 C CA . GLU A 1 298 ? 2.300 -8.836 -19.460 1.00 84.19 298 GLU A CA 1
ATOM 2316 C C . GLU A 1 298 ? 2.631 -8.069 -20.750 1.00 84.19 298 GLU A C 1
ATOM 2318 O O . GLU A 1 298 ? 2.769 -8.661 -21.822 1.00 84.19 298 GLU A O 1
ATOM 2323 N N . ASP A 1 299 ? 2.807 -6.755 -20.643 1.00 83.75 299 ASP A N 1
ATOM 2324 C CA . ASP A 1 299 ? 3.088 -5.876 -21.763 1.00 83.75 299 ASP A CA 1
ATOM 2325 C C . ASP A 1 299 ? 4.568 -5.943 -22.184 1.00 83.75 299 ASP A C 1
ATOM 2327 O O . ASP A 1 299 ? 5.481 -5.400 -21.549 1.00 83.75 299 ASP A O 1
ATOM 2331 N N . GLY A 1 300 ? 4.826 -6.646 -23.288 1.00 78.00 300 GLY A N 1
ATOM 2332 C CA . GLY A 1 300 ? 6.168 -6.776 -23.857 1.00 78.00 300 GLY A CA 1
ATOM 2333 C C . GLY A 1 300 ? 6.777 -5.437 -24.283 1.00 78.00 300 GLY A C 1
ATOM 2334 O O . GLY A 1 300 ? 8.000 -5.274 -24.229 1.00 78.00 300 GLY A O 1
ATOM 2335 N N . ASP A 1 301 ? 5.941 -4.467 -24.652 1.00 79.06 301 ASP A N 1
ATOM 2336 C CA . ASP A 1 301 ? 6.384 -3.178 -25.148 1.00 79.06 301 ASP A CA 1
ATOM 2337 C C . ASP A 1 301 ? 6.880 -2.268 -24.030 1.00 79.06 301 ASP A C 1
ATOM 2339 O O . ASP A 1 301 ? 7.968 -1.696 -24.163 1.00 79.06 301 ASP A O 1
ATOM 2343 N N . LEU A 1 302 ? 6.142 -2.206 -22.921 1.00 79.62 302 LEU A N 1
ATOM 2344 C CA . LEU A 1 302 ? 6.559 -1.530 -21.691 1.00 79.62 302 LEU A CA 1
ATOM 2345 C C . LEU A 1 302 ? 7.812 -2.171 -21.103 1.00 79.62 302 LEU A C 1
ATOM 2347 O O . LEU A 1 302 ? 8.751 -1.472 -20.727 1.00 79.62 302 LEU A O 1
ATOM 2351 N N . ASN A 1 303 ? 7.866 -3.502 -21.071 1.00 75.19 303 ASN A N 1
ATOM 2352 C CA . ASN A 1 303 ? 9.051 -4.211 -20.603 1.00 75.19 303 ASN A CA 1
ATOM 2353 C C . ASN A 1 303 ? 10.293 -3.868 -21.431 1.00 75.19 303 ASN A C 1
ATOM 2355 O O . ASN A 1 303 ? 11.383 -3.753 -20.879 1.00 75.19 303 ASN A O 1
ATOM 2359 N N . HIS A 1 304 ? 10.152 -3.711 -22.746 1.00 75.88 304 HIS A N 1
ATOM 2360 C CA . HIS A 1 304 ? 11.256 -3.291 -23.603 1.00 75.88 304 HIS A CA 1
ATOM 2361 C C . HIS A 1 304 ? 11.647 -1.829 -23.353 1.00 75.88 304 HIS A C 1
ATOM 2363 O O . HIS A 1 304 ? 12.825 -1.558 -23.148 1.00 75.88 304 HIS A O 1
ATOM 2369 N N . ALA A 1 305 ? 10.666 -0.929 -23.236 1.00 76.06 305 ALA A N 1
ATOM 2370 C CA . ALA A 1 305 ? 10.896 0.485 -22.947 1.00 76.06 305 ALA A CA 1
ATOM 2371 C C . ALA A 1 305 ? 11.688 0.702 -21.640 1.00 76.06 305 ALA A C 1
ATOM 2373 O O . ALA A 1 305 ? 12.639 1.478 -21.600 1.00 76.06 305 ALA A O 1
ATOM 2374 N N . PHE A 1 306 ? 11.359 -0.043 -20.579 1.00 75.06 306 PHE A N 1
ATOM 2375 C CA . PHE A 1 306 ? 12.109 -0.004 -19.315 1.00 75.06 306 PHE A CA 1
ATOM 2376 C C . PHE A 1 306 ? 13.540 -0.537 -19.438 1.00 75.06 306 PHE A C 1
ATOM 2378 O O . PHE A 1 306 ? 14.429 -0.076 -18.722 1.00 75.06 306 PHE A O 1
ATOM 2385 N N . LYS A 1 307 ? 13.780 -1.521 -20.312 1.00 70.50 307 LYS A N 1
ATOM 2386 C CA . LYS A 1 307 ? 15.135 -2.034 -20.558 1.00 70.50 307 LYS A CA 1
ATOM 2387 C C . LYS A 1 307 ? 15.979 -1.008 -21.299 1.00 70.50 307 LYS A C 1
ATOM 2389 O O . LYS A 1 307 ? 17.133 -0.817 -20.937 1.00 70.50 307 LYS A O 1
ATOM 2394 N N . GLU A 1 308 ? 15.407 -0.358 -22.303 1.00 69.75 308 GLU A N 1
ATOM 2395 C CA . GLU A 1 308 ? 16.082 0.675 -23.087 1.00 69.75 308 GLU A CA 1
ATOM 2396 C C . GLU A 1 308 ? 16.418 1.908 -22.236 1.00 69.75 308 GLU A C 1
ATOM 2398 O O . GLU A 1 308 ? 17.559 2.358 -22.279 1.00 69.75 308 GLU A O 1
ATOM 2403 N N . ASP A 1 309 ? 15.501 2.374 -21.379 1.00 71.00 309 ASP A N 1
ATOM 2404 C CA . ASP A 1 309 ? 15.772 3.434 -20.388 1.00 71.00 309 ASP A CA 1
ATOM 2405 C C . ASP A 1 309 ? 16.892 3.043 -19.406 1.00 71.00 309 ASP A C 1
ATOM 2407 O O . ASP A 1 309 ? 17.784 3.826 -19.084 1.00 71.00 309 ASP A O 1
ATOM 2411 N N . MET A 1 310 ? 16.908 1.785 -18.958 1.00 62.25 310 MET A N 1
ATOM 2412 C CA . MET A 1 310 ? 17.985 1.294 -18.101 1.00 62.25 310 MET A CA 1
ATOM 2413 C C . MET A 1 310 ? 19.350 1.253 -18.798 1.00 62.25 310 MET A C 1
ATOM 2415 O O . MET A 1 310 ? 20.362 1.506 -18.145 1.00 62.25 310 MET A O 1
ATOM 2419 N N . LEU A 1 311 ? 19.388 0.917 -20.088 1.00 57.84 311 LEU A N 1
ATOM 2420 C CA . LEU A 1 311 ? 20.618 0.881 -20.882 1.00 57.84 311 LEU A CA 1
ATOM 2421 C C . LEU A 1 311 ? 21.109 2.294 -21.223 1.00 57.84 311 LEU A C 1
ATOM 2423 O O . LEU A 1 311 ? 22.303 2.571 -21.091 1.00 57.84 311 LEU A O 1
ATOM 2427 N N . SER A 1 312 ? 20.196 3.204 -21.579 1.00 57.41 312 SER A N 1
ATOM 2428 C CA . SER A 1 312 ? 20.519 4.605 -21.871 1.00 57.41 312 SER A CA 1
ATOM 2429 C C . SER A 1 312 ? 21.091 5.315 -20.640 1.00 57.41 312 SER A C 1
ATOM 2431 O O . SER A 1 312 ? 22.120 5.986 -20.739 1.00 57.41 312 SER A O 1
ATOM 2433 N N . ALA A 1 313 ? 20.526 5.067 -19.453 1.00 53.12 313 ALA A N 1
ATOM 2434 C CA . ALA A 1 313 ? 21.031 5.584 -18.182 1.00 53.12 313 ALA A CA 1
ATOM 2435 C C . ALA A 1 313 ? 22.443 5.078 -17.825 1.00 53.12 313 ALA A C 1
ATOM 2437 O O . ALA A 1 313 ? 23.106 5.654 -16.963 1.00 53.12 313 ALA A O 1
ATOM 2438 N N . TRP A 1 314 ? 22.914 3.990 -18.444 1.00 47.12 314 TRP A N 1
ATOM 2439 C CA . TRP A 1 314 ? 24.261 3.449 -18.225 1.00 47.12 314 TRP A CA 1
ATOM 2440 C C . TRP A 1 314 ? 25.285 3.986 -19.238 1.00 47.12 314 TRP A C 1
ATOM 2442 O O . TRP A 1 314 ? 26.465 3.657 -19.127 1.00 47.12 314 TRP A O 1
ATOM 2452 N N . GLY A 1 315 ? 24.866 4.843 -20.178 1.00 42.44 315 GLY A N 1
ATOM 2453 C CA . GLY A 1 315 ? 25.746 5.477 -21.164 1.00 42.44 315 GLY A CA 1
ATOM 2454 C C . GLY A 1 315 ? 26.256 4.520 -22.242 1.00 42.44 315 GLY A C 1
ATOM 2455 O O . GLY A 1 315 ? 27.290 4.785 -22.848 1.00 42.44 315 GLY A O 1
ATOM 2456 N N . VAL A 1 316 ? 25.558 3.403 -22.459 1.00 41.25 316 VAL A N 1
ATOM 2457 C CA . VAL A 1 316 ? 25.946 2.364 -23.412 1.00 41.25 316 VAL A CA 1
ATOM 2458 C C . VAL A 1 316 ? 24.898 2.308 -24.519 1.00 41.25 316 VAL A C 1
ATOM 2460 O O . VAL A 1 316 ? 23.779 1.846 -24.301 1.00 41.25 316 VAL A O 1
ATOM 2463 N N . GLY A 1 317 ? 25.244 2.805 -25.708 1.00 43.03 317 GLY A N 1
ATOM 2464 C CA . GLY A 1 317 ? 24.393 2.658 -26.887 1.00 43.03 317 GLY A CA 1
ATOM 2465 C C . GLY A 1 317 ? 24.306 1.188 -27.301 1.00 43.03 317 GLY A C 1
ATOM 2466 O O . GLY A 1 317 ? 25.317 0.484 -27.283 1.00 43.03 317 GLY A O 1
ATOM 2467 N N . MET A 1 318 ? 23.119 0.713 -27.701 1.00 39.94 318 MET A N 1
ATOM 2468 C CA . MET A 1 318 ? 22.939 -0.669 -28.184 1.00 39.94 318 MET A CA 1
ATOM 2469 C C . MET A 1 318 ? 23.843 -1.021 -29.379 1.00 39.94 318 MET A C 1
ATOM 2471 O O . MET A 1 318 ? 24.102 -2.195 -29.613 1.00 39.94 318 MET A O 1
ATOM 2475 N N . GLU A 1 319 ? 24.351 -0.027 -30.109 1.00 44.03 319 GLU A N 1
ATOM 2476 C CA . GLU A 1 319 ? 25.246 -0.221 -31.254 1.00 44.03 319 GLU A CA 1
ATOM 2477 C C . GLU A 1 319 ? 26.708 -0.536 -30.865 1.00 44.03 319 GLU A C 1
ATOM 2479 O O . GLU A 1 319 ? 27.459 -1.035 -31.701 1.00 44.03 319 GLU A O 1
ATOM 2484 N N . GLU A 1 320 ? 27.132 -0.282 -29.617 1.00 40.22 320 GLU A N 1
ATOM 2485 C CA . GLU A 1 320 ? 28.542 -0.411 -29.189 1.00 40.22 320 GLU A CA 1
ATOM 2486 C C . GLU A 1 320 ? 28.865 -1.702 -28.418 1.00 40.22 320 GLU A C 1
ATOM 2488 O O . GLU A 1 320 ? 30.033 -1.998 -28.157 1.00 40.22 320 GLU A O 1
ATOM 2493 N N . VAL A 1 321 ? 27.858 -2.506 -28.075 1.00 43.19 321 VAL A N 1
ATOM 2494 C CA . VAL A 1 321 ? 28.042 -3.768 -27.345 1.00 43.19 321 VAL A CA 1
ATOM 2495 C C . VAL A 1 321 ? 27.758 -4.928 -28.287 1.00 43.19 321 VAL A C 1
ATOM 2497 O O . VAL A 1 321 ? 26.689 -5.000 -28.884 1.00 43.19 321 VAL A O 1
ATOM 2500 N N . GLY A 1 322 ? 28.708 -5.855 -28.434 1.00 41.81 322 GLY A N 1
ATOM 2501 C CA . GLY A 1 322 ? 28.487 -7.064 -29.231 1.00 41.81 322 GLY A CA 1
ATOM 2502 C C . GLY A 1 322 ? 27.285 -7.858 -28.708 1.00 41.81 322 GLY A C 1
ATOM 2503 O O . GLY A 1 322 ? 27.076 -7.928 -27.496 1.00 41.81 322 GLY A O 1
ATOM 2504 N N . GLU A 1 323 ? 26.508 -8.477 -29.604 1.00 40.97 323 GLU A N 1
ATOM 2505 C CA . GLU A 1 323 ? 25.305 -9.257 -29.255 1.00 40.97 323 GLU A CA 1
ATOM 2506 C C . GLU A 1 323 ? 25.548 -10.257 -28.108 1.00 40.97 323 GLU A C 1
ATOM 2508 O O . GLU A 1 323 ? 24.672 -10.447 -27.272 1.00 40.97 323 GLU A O 1
ATOM 2513 N N . GLU A 1 324 ? 26.742 -10.851 -27.999 1.00 38.88 324 GLU A N 1
ATOM 2514 C CA . GLU A 1 324 ? 27.088 -11.783 -26.913 1.00 38.88 324 GLU A CA 1
ATOM 2515 C C . GLU A 1 324 ? 27.247 -11.109 -25.536 1.00 38.88 324 GLU A C 1
ATOM 2517 O O . GLU A 1 324 ? 26.853 -11.690 -24.521 1.00 38.88 324 GLU A O 1
ATOM 2522 N N . ASP A 1 325 ? 27.762 -9.879 -25.472 1.00 38.59 325 ASP A N 1
ATOM 2523 C CA . ASP A 1 325 ? 27.899 -9.116 -24.225 1.00 38.59 325 ASP A CA 1
ATOM 2524 C C . ASP A 1 325 ? 26.568 -8.474 -23.818 1.00 38.59 325 ASP A C 1
ATOM 2526 O O . ASP A 1 325 ? 26.227 -8.466 -22.635 1.00 38.59 325 ASP A O 1
ATOM 2530 N N . LEU A 1 326 ? 25.758 -8.040 -24.791 1.00 39.94 326 LEU A N 1
ATOM 2531 C CA . LEU A 1 326 ? 24.375 -7.608 -24.577 1.00 39.94 326 LEU A CA 1
ATOM 2532 C C . LEU A 1 326 ? 23.518 -8.761 -24.070 1.00 39.94 326 LEU A C 1
ATOM 2534 O O . LEU A 1 326 ? 22.764 -8.571 -23.127 1.00 39.94 326 LEU A O 1
ATOM 2538 N N . VAL A 1 327 ? 23.663 -9.968 -24.618 1.00 38.72 327 VAL A N 1
ATOM 2539 C CA . VAL A 1 327 ? 22.949 -11.159 -24.142 1.00 38.72 327 VAL A CA 1
ATOM 2540 C C . VAL A 1 327 ? 23.411 -11.549 -22.739 1.00 38.72 327 VAL A C 1
ATOM 2542 O O . VAL A 1 327 ? 22.561 -11.820 -21.897 1.00 38.72 327 VAL A O 1
ATOM 2545 N N . ASN A 1 328 ? 24.709 -11.503 -22.427 1.00 38.06 328 ASN A N 1
ATOM 2546 C CA . ASN A 1 328 ? 25.211 -11.822 -21.085 1.00 38.06 328 ASN A CA 1
ATOM 2547 C C . ASN A 1 328 ? 24.844 -10.764 -20.025 1.00 38.06 328 ASN A C 1
ATOM 2549 O O . ASN A 1 328 ? 24.536 -11.119 -18.884 1.00 38.06 328 ASN A O 1
ATOM 2553 N N . LEU A 1 329 ? 24.837 -9.472 -20.372 1.00 37.75 329 LEU A N 1
ATOM 2554 C CA . LEU A 1 329 ? 24.413 -8.385 -19.480 1.00 37.75 329 LEU A CA 1
ATOM 2555 C C . LEU A 1 329 ? 22.881 -8.353 -19.343 1.00 37.75 329 LEU A C 1
ATOM 2557 O O . LEU A 1 329 ? 22.352 -8.197 -18.239 1.00 37.75 329 LEU A O 1
ATOM 2561 N N . ALA A 1 330 ? 22.160 -8.600 -20.441 1.00 36.12 330 ALA A N 1
ATOM 2562 C CA . ALA A 1 330 ? 20.708 -8.662 -20.455 1.00 36.12 330 ALA A CA 1
ATOM 2563 C C . ALA A 1 330 ? 20.165 -9.884 -19.702 1.00 36.12 330 ALA A C 1
ATOM 2565 O O . ALA A 1 330 ? 19.171 -9.753 -18.978 1.00 36.12 330 ALA A O 1
ATOM 2566 N N . GLN A 1 331 ? 20.843 -11.033 -19.806 1.00 40.59 331 GLN A N 1
ATOM 2567 C CA . GLN A 1 331 ? 20.549 -12.249 -19.042 1.00 40.59 331 GLN A CA 1
ATOM 2568 C C . GLN A 1 331 ? 20.844 -12.090 -17.548 1.00 40.59 331 GLN A C 1
ATOM 2570 O O . GLN A 1 331 ? 20.155 -12.710 -16.743 1.00 40.59 331 GLN A O 1
ATOM 2575 N N . ARG A 1 332 ? 21.822 -11.256 -17.160 1.00 39.44 332 ARG A N 1
ATOM 2576 C CA . ARG A 1 332 ? 22.198 -11.055 -15.749 1.00 39.44 332 ARG A CA 1
ATOM 2577 C C . ARG A 1 332 ? 21.328 -10.055 -14.982 1.00 39.44 332 ARG A C 1
ATOM 2579 O O . ARG A 1 332 ? 21.306 -10.144 -13.760 1.00 39.44 332 ARG A O 1
ATOM 2586 N N . SER A 1 333 ? 20.620 -9.122 -15.632 1.00 43.75 333 SER A N 1
ATOM 2587 C CA . SER A 1 333 ? 19.786 -8.146 -14.893 1.00 43.75 333 SER A CA 1
ATOM 2588 C C . SER A 1 333 ? 18.498 -7.654 -15.573 1.00 43.75 333 SER A C 1
ATOM 2590 O O . SER A 1 333 ? 17.608 -7.159 -14.884 1.00 43.75 333 SER A O 1
ATOM 2592 N N . THR A 1 334 ? 18.336 -7.776 -16.896 1.00 43.12 334 THR A N 1
ATOM 2593 C CA . THR A 1 334 ? 17.372 -6.904 -17.608 1.00 43.12 334 THR A CA 1
ATOM 2594 C C . THR A 1 334 ? 16.040 -7.555 -17.974 1.00 43.12 334 THR A C 1
ATOM 2596 O O . THR A 1 334 ? 15.032 -6.861 -18.029 1.00 43.12 334 THR A O 1
ATOM 2599 N N . THR A 1 335 ? 15.961 -8.876 -18.179 1.00 46.06 335 THR A N 1
ATOM 2600 C CA . THR A 1 335 ? 14.678 -9.522 -18.539 1.00 46.06 335 THR A CA 1
ATOM 2601 C C . THR A 1 335 ? 13.672 -9.576 -17.387 1.00 46.06 335 THR A C 1
ATOM 2603 O O . THR A 1 335 ? 12.481 -9.716 -17.636 1.00 46.06 335 THR A O 1
ATOM 2606 N N . GLN A 1 336 ? 14.147 -9.459 -16.144 1.00 54.38 336 GLN A N 1
ATOM 2607 C CA . GLN A 1 336 ? 13.353 -9.656 -14.927 1.00 54.38 336 GLN A CA 1
ATOM 2608 C C . GLN A 1 336 ? 13.146 -8.360 -14.122 1.00 54.38 336 GLN A C 1
ATOM 2610 O O . GLN A 1 336 ? 12.223 -8.300 -13.316 1.00 54.38 336 GLN A O 1
ATOM 2615 N N . GLY A 1 337 ? 13.956 -7.315 -14.339 1.00 62.19 337 GLY A N 1
ATOM 2616 C CA . GLY A 1 337 ? 13.923 -6.082 -13.541 1.00 62.19 337 GLY A CA 1
ATOM 2617 C C . GLY A 1 337 ? 12.611 -5.294 -13.645 1.00 62.19 337 GLY A C 1
ATOM 2618 O O . GLY A 1 337 ? 12.068 -4.888 -12.619 1.00 62.19 337 GLY A O 1
ATOM 2619 N N . SER A 1 338 ? 12.062 -5.125 -14.854 1.00 71.44 338 SER A N 1
ATOM 2620 C CA . SER A 1 338 ? 10.787 -4.418 -15.070 1.00 71.44 338 SER A CA 1
ATOM 2621 C C . SER A 1 338 ? 9.594 -5.203 -14.519 1.00 71.44 338 SER A C 1
ATOM 2623 O O . SER A 1 338 ? 8.766 -4.651 -13.796 1.00 71.44 338 SER A O 1
ATOM 2625 N N . ALA A 1 339 ? 9.548 -6.513 -14.776 1.00 75.00 339 ALA A N 1
ATOM 2626 C CA . ALA A 1 339 ? 8.512 -7.396 -14.249 1.00 75.00 339 ALA A CA 1
ATOM 2627 C C . ALA A 1 339 ? 8.532 -7.434 -12.711 1.00 75.00 339 ALA A C 1
ATOM 2629 O O . ALA A 1 339 ? 7.495 -7.248 -12.083 1.00 75.00 339 ALA A O 1
ATOM 2630 N N . MET A 1 340 ? 9.707 -7.589 -12.088 1.00 73.81 340 MET A N 1
ATOM 2631 C CA . MET A 1 340 ? 9.860 -7.521 -10.627 1.00 73.81 340 MET A CA 1
ATOM 2632 C C . MET A 1 340 ? 9.437 -6.160 -10.064 1.00 73.81 340 MET A C 1
ATOM 2634 O O . MET A 1 340 ? 8.830 -6.105 -8.995 1.00 73.81 340 MET A O 1
ATOM 2638 N N . PHE A 1 341 ? 9.742 -5.062 -10.762 1.00 79.31 341 PHE A N 1
ATOM 2639 C CA . PHE A 1 341 ? 9.351 -3.713 -10.352 1.00 79.31 341 PHE A CA 1
ATOM 2640 C C . PHE A 1 341 ? 7.825 -3.568 -10.277 1.00 79.31 341 PHE A C 1
ATOM 2642 O O . PHE A 1 341 ? 7.291 -3.213 -9.223 1.00 79.31 341 PHE A O 1
ATOM 2649 N N . PHE A 1 342 ? 7.112 -3.920 -11.348 1.00 84.81 342 PHE A N 1
ATOM 2650 C CA . PHE A 1 342 ? 5.651 -3.860 -11.367 1.00 84.81 342 PHE A CA 1
ATOM 2651 C C . PHE A 1 342 ? 5.016 -4.891 -10.425 1.00 84.81 342 PHE A C 1
ATOM 2653 O O . PHE A 1 342 ? 4.092 -4.561 -9.683 1.00 84.81 342 PHE A O 1
ATOM 2660 N N . LEU A 1 343 ? 5.555 -6.110 -10.339 1.00 85.31 343 LEU A N 1
ATOM 2661 C CA . LEU A 1 343 ? 5.073 -7.106 -9.377 1.00 85.31 343 LEU A CA 1
ATOM 2662 C C . LEU A 1 343 ? 5.293 -6.678 -7.924 1.00 85.31 343 LEU A C 1
ATOM 2664 O O . LEU A 1 343 ? 4.492 -7.039 -7.070 1.00 85.31 343 LEU A O 1
ATOM 2668 N N . THR A 1 344 ? 6.306 -5.860 -7.628 1.00 84.06 344 THR A N 1
ATOM 2669 C CA . THR A 1 344 ? 6.488 -5.264 -6.294 1.00 84.06 344 THR A CA 1
ATOM 2670 C C . THR A 1 344 ? 5.384 -4.252 -5.976 1.00 84.06 344 THR A C 1
ATOM 2672 O O . THR A 1 344 ? 4.862 -4.245 -4.859 1.00 84.06 344 THR A O 1
ATOM 2675 N N . GLN A 1 345 ? 4.974 -3.427 -6.948 1.00 87.50 345 GLN A N 1
ATOM 2676 C CA . GLN A 1 345 ? 3.807 -2.549 -6.799 1.00 87.50 345 GLN A CA 1
ATOM 2677 C C . GLN A 1 345 ? 2.521 -3.370 -6.615 1.00 87.50 345 GLN A C 1
ATOM 2679 O O . GLN A 1 345 ? 1.736 -3.081 -5.714 1.00 87.50 345 GLN A O 1
ATOM 2684 N N . SER A 1 346 ? 2.322 -4.410 -7.429 1.00 93.25 346 SER A N 1
ATOM 2685 C CA . SER A 1 346 ? 1.157 -5.300 -7.348 1.00 93.25 346 SER A CA 1
ATOM 2686 C C . SER A 1 346 ? 1.074 -6.012 -5.990 1.00 93.25 346 SER A C 1
ATOM 2688 O O . SER A 1 346 ? 0.046 -5.951 -5.312 1.00 93.25 346 SER A O 1
ATOM 2690 N N . ALA A 1 347 ? 2.185 -6.589 -5.524 1.00 88.69 347 ALA A N 1
ATOM 2691 C CA . ALA A 1 347 ? 2.292 -7.221 -4.213 1.00 88.69 347 ALA A CA 1
ATOM 2692 C C . ALA A 1 347 ? 2.057 -6.222 -3.067 1.00 88.69 347 ALA A C 1
ATOM 2694 O O . ALA A 1 347 ? 1.402 -6.561 -2.081 1.00 88.69 347 ALA A O 1
ATOM 2695 N N . GLY A 1 348 ? 2.545 -4.983 -3.202 1.00 89.38 348 GLY A N 1
ATOM 2696 C CA . GLY A 1 348 ? 2.280 -3.898 -2.256 1.00 89.38 348 GLY A CA 1
ATOM 2697 C C . GLY A 1 348 ? 0.789 -3.588 -2.127 1.00 89.38 348 GLY A C 1
ATOM 2698 O O . GLY A 1 348 ? 0.263 -3.570 -1.014 1.00 89.38 348 GLY A O 1
ATOM 2699 N N . ALA A 1 349 ? 0.094 -3.424 -3.256 1.00 94.38 349 ALA A N 1
ATOM 2700 C CA . ALA A 1 349 ? -1.346 -3.185 -3.287 1.00 94.38 349 ALA A CA 1
ATOM 2701 C C . ALA A 1 349 ? -2.129 -4.350 -2.670 1.00 94.38 349 ALA A C 1
ATOM 2703 O O . ALA A 1 349 ? -2.944 -4.136 -1.774 1.00 94.38 349 ALA A O 1
ATOM 2704 N N . ALA A 1 350 ? -1.827 -5.580 -3.092 1.00 95.38 350 ALA A N 1
ATOM 2705 C CA . ALA A 1 350 ? -2.429 -6.800 -2.568 1.00 95.38 350 ALA A CA 1
ATOM 2706 C C . ALA A 1 350 ? -2.272 -6.918 -1.045 1.00 95.38 350 ALA A C 1
ATOM 2708 O O . ALA A 1 350 ? -3.248 -7.147 -0.330 1.00 95.38 350 ALA A O 1
ATOM 2709 N N . ASN A 1 351 ? -1.057 -6.708 -0.534 1.00 93.25 351 ASN A N 1
ATOM 2710 C CA . ASN A 1 351 ? -0.780 -6.757 0.897 1.00 93.25 351 ASN A CA 1
ATOM 2711 C C . ASN A 1 351 ? -1.582 -5.701 1.671 1.00 93.25 351 ASN A C 1
ATOM 2713 O O . ASN A 1 351 ? -2.128 -5.998 2.731 1.00 93.25 351 ASN A O 1
ATOM 2717 N N . SER A 1 352 ? -1.693 -4.481 1.141 1.00 93.88 352 SER A N 1
ATOM 2718 C CA . SER A 1 352 ? -2.480 -3.420 1.774 1.00 93.88 352 SER A CA 1
ATOM 2719 C C . SER A 1 352 ? -3.981 -3.718 1.772 1.00 93.88 352 SER A C 1
ATOM 2721 O O . SER A 1 352 ? -4.623 -3.487 2.794 1.00 93.88 352 SER A O 1
ATOM 2723 N N . ILE A 1 353 ? -4.529 -4.292 0.691 1.00 95.81 353 ILE A N 1
ATOM 2724 C CA . ILE A 1 353 ? -5.926 -4.765 0.652 1.00 95.81 353 ILE A CA 1
ATOM 2725 C C . ILE A 1 353 ? -6.145 -5.820 1.740 1.00 95.81 353 ILE A C 1
ATOM 2727 O O . ILE A 1 353 ? -7.056 -5.686 2.554 1.00 95.81 353 ILE A O 1
ATOM 2731 N N . ILE A 1 354 ? -5.289 -6.845 1.789 1.00 94.81 354 ILE A N 1
ATOM 2732 C CA . ILE A 1 354 ? -5.406 -7.943 2.756 1.00 94.81 354 ILE A CA 1
ATOM 2733 C C . ILE A 1 354 ? -5.350 -7.422 4.190 1.00 94.81 354 ILE A C 1
ATOM 2735 O O . ILE A 1 354 ? -6.179 -7.833 4.997 1.00 94.81 354 ILE A O 1
ATOM 2739 N N . ASN A 1 355 ? -4.419 -6.521 4.511 1.00 92.94 355 ASN A N 1
ATOM 2740 C CA . ASN A 1 355 ? -4.294 -5.973 5.863 1.00 92.94 355 ASN A CA 1
ATOM 2741 C C . ASN A 1 355 ? -5.541 -5.174 6.254 1.00 92.94 355 ASN A C 1
ATOM 2743 O O . ASN A 1 355 ? -6.162 -5.485 7.266 1.00 92.94 355 ASN A O 1
ATOM 2747 N N . VAL A 1 356 ? -5.970 -4.224 5.411 1.00 93.38 356 VAL A N 1
ATOM 2748 C CA . VAL A 1 356 ? -7.159 -3.397 5.680 1.00 93.38 356 VAL A CA 1
ATOM 2749 C C . VAL A 1 356 ? -8.406 -4.264 5.856 1.00 93.38 356 VAL A C 1
ATOM 2751 O O . VAL A 1 356 ? -9.150 -4.078 6.817 1.00 93.38 356 VAL A O 1
ATOM 2754 N N . LEU A 1 357 ? -8.637 -5.233 4.965 1.00 94.38 357 LEU A N 1
ATOM 2755 C CA . LEU A 1 357 ? -9.807 -6.109 5.042 1.00 94.38 357 LEU A CA 1
ATOM 2756 C C . LEU A 1 357 ? -9.727 -7.084 6.220 1.00 94.38 357 LEU A C 1
ATOM 2758 O O . LEU A 1 357 ? -10.737 -7.327 6.872 1.00 94.38 357 LEU A O 1
ATOM 2762 N N . THR A 1 358 ? -8.546 -7.619 6.532 1.00 93.44 358 THR A N 1
ATOM 2763 C CA . THR A 1 358 ? -8.359 -8.492 7.700 1.00 93.44 358 THR A CA 1
ATOM 2764 C C . THR A 1 358 ? -8.653 -7.734 8.984 1.00 93.44 358 THR A C 1
ATOM 2766 O O . THR A 1 358 ? -9.410 -8.223 9.821 1.00 93.44 358 THR A O 1
ATOM 2769 N N . ASP A 1 359 ? -8.091 -6.539 9.147 1.00 91.69 359 ASP A N 1
ATOM 2770 C CA . ASP A 1 359 ? -8.304 -5.750 10.354 1.00 91.69 359 ASP A CA 1
ATOM 2771 C C . ASP A 1 359 ? -9.760 -5.295 10.456 1.00 91.69 359 ASP A C 1
ATOM 2773 O O . ASP A 1 359 ? -10.350 -5.389 11.531 1.00 91.69 359 ASP A O 1
ATOM 2777 N N . LEU A 1 360 ? -10.396 -4.933 9.337 1.00 91.19 360 LEU A N 1
ATOM 2778 C CA . LEU A 1 360 ? -11.824 -4.616 9.293 1.00 91.19 360 LEU A CA 1
ATOM 2779 C C . LEU A 1 360 ? -12.712 -5.817 9.659 1.00 91.19 360 LEU A C 1
ATOM 2781 O O . LEU A 1 360 ? -13.681 -5.659 10.400 1.00 91.19 360 LEU A O 1
ATOM 2785 N N . TYR A 1 361 ? -12.366 -7.016 9.188 1.00 91.56 361 TYR A N 1
ATOM 2786 C CA . TYR A 1 361 ? -13.059 -8.257 9.537 1.00 91.56 361 TYR A CA 1
ATOM 2787 C C . TYR A 1 361 ? -12.904 -8.593 11.028 1.00 91.56 361 TYR A C 1
ATOM 2789 O O . TYR A 1 361 ? -13.834 -9.090 11.660 1.00 91.56 361 TYR A O 1
ATOM 2797 N N . ARG A 1 362 ? -11.748 -8.261 11.617 1.00 88.56 362 ARG A N 1
ATOM 2798 C CA . ARG A 1 362 ? -11.469 -8.443 13.049 1.00 88.56 362 ARG A CA 1
ATOM 2799 C C . ARG A 1 362 ? -12.181 -7.425 13.941 1.00 88.56 362 ARG A C 1
ATOM 2801 O O . ARG A 1 362 ? -12.451 -7.733 15.097 1.00 88.56 362 ARG A O 1
ATOM 2808 N N . CYS A 1 363 ? -12.528 -6.248 13.418 1.00 80.81 363 CYS A N 1
ATOM 2809 C CA . CYS A 1 363 ? -13.132 -5.158 14.191 1.00 80.81 363 CYS A CA 1
ATOM 2810 C C . CYS A 1 363 ? -14.494 -5.480 14.836 1.00 80.81 363 CYS A C 1
ATOM 2812 O O . CYS A 1 363 ? -14.908 -4.726 15.717 1.00 80.81 363 CYS A O 1
ATOM 2814 N N . THR A 1 364 ? -15.209 -6.527 14.409 1.00 65.31 364 THR A N 1
ATOM 2815 C CA . THR A 1 364 ? -16.612 -6.767 14.800 1.00 65.31 364 THR A CA 1
ATOM 2816 C C . THR A 1 364 ? -16.815 -7.589 16.071 1.00 65.31 364 THR A C 1
ATOM 2818 O O . THR A 1 364 ? -17.951 -7.729 16.515 1.00 65.31 364 THR A O 1
ATOM 2821 N N . ALA A 1 365 ? -15.752 -8.101 16.696 1.00 53.38 365 ALA A N 1
ATOM 2822 C CA . ALA A 1 365 ? -15.878 -8.979 17.862 1.00 53.38 365 ALA A CA 1
ATOM 2823 C C . ALA A 1 365 ? -16.113 -8.251 19.210 1.00 53.38 365 ALA A C 1
ATOM 2825 O O . ALA A 1 365 ? -16.500 -8.900 20.178 1.00 53.38 365 ALA A O 1
ATOM 2826 N N . GLU A 1 366 ? -15.920 -6.925 19.300 1.00 51.91 366 GLU A N 1
ATOM 2827 C CA . GLU A 1 366 ? -15.764 -6.233 20.601 1.00 51.91 366 GLU A CA 1
ATOM 2828 C C . GLU A 1 366 ? -16.732 -5.068 20.906 1.00 51.91 366 GLU A C 1
ATOM 2830 O O . GLU A 1 366 ? -16.526 -4.349 21.887 1.00 51.91 366 GLU A O 1
ATOM 2835 N N . THR A 1 367 ? -17.796 -4.824 20.138 1.00 48.59 367 THR A N 1
ATOM 2836 C CA . THR A 1 367 ? -18.708 -3.698 20.435 1.00 48.59 367 THR A CA 1
ATOM 2837 C C . THR A 1 367 ? -19.678 -4.011 21.578 1.00 48.59 367 THR A C 1
ATOM 2839 O O . THR A 1 367 ? -20.849 -4.321 21.380 1.00 48.59 367 THR A O 1
ATOM 2842 N N . THR A 1 368 ? -19.171 -3.873 22.806 1.00 44.34 368 THR A N 1
ATOM 2843 C CA . THR A 1 368 ? -19.972 -3.756 24.037 1.00 44.34 368 THR A CA 1
ATOM 2844 C C . THR A 1 368 ? -20.092 -2.321 24.555 1.00 44.34 368 THR A C 1
ATOM 2846 O O . THR A 1 368 ? -20.718 -2.138 25.593 1.00 44.34 368 THR A O 1
ATOM 2849 N N . ASP A 1 369 ? -19.561 -1.302 23.867 1.00 48.03 369 ASP A N 1
ATOM 2850 C CA . ASP A 1 369 ? -19.596 0.071 24.388 1.00 48.03 369 ASP A CA 1
ATOM 2851 C C . ASP A 1 369 ? -20.041 1.149 23.393 1.00 48.03 369 ASP A C 1
ATOM 2853 O O . ASP A 1 369 ? -19.805 1.092 22.187 1.00 48.03 369 ASP A O 1
ATOM 2857 N N . GLN A 1 370 ? -20.731 2.126 23.977 1.00 46.16 370 GLN A N 1
ATOM 2858 C CA . GLN A 1 370 ? -21.669 3.105 23.426 1.00 46.16 370 GLN A CA 1
ATOM 2859 C C . GLN A 1 370 ? -21.023 4.227 22.586 1.00 46.16 370 GLN A C 1
ATOM 2861 O O . GLN A 1 370 ? -21.346 5.398 22.777 1.00 46.16 370 GLN A O 1
ATOM 2866 N N . SER A 1 371 ? -20.110 3.911 21.668 1.00 48.12 371 SER A N 1
ATOM 2867 C CA . SER A 1 371 ? -19.554 4.924 20.759 1.00 48.12 371 SER A CA 1
ATOM 2868 C C . SER A 1 371 ? -20.454 5.101 19.521 1.00 48.12 371 SER A C 1
ATOM 2870 O O . SER A 1 371 ? -20.915 4.099 18.964 1.00 48.12 371 SER A O 1
ATOM 2872 N N . PRO A 1 372 ? -20.727 6.342 19.067 1.00 48.34 372 PRO A N 1
ATOM 2873 C CA . PRO A 1 372 ? -21.574 6.628 17.911 1.00 48.34 372 PRO A CA 1
ATOM 2874 C C . PRO A 1 372 ? -20.806 6.350 16.612 1.00 48.34 372 PRO A C 1
ATOM 2876 O O . PRO A 1 372 ? -20.452 7.249 15.856 1.00 48.34 372 PRO A O 1
ATOM 2879 N N . VAL A 1 373 ? -20.506 5.083 16.344 1.00 57.06 373 VAL A N 1
ATOM 2880 C CA . VAL A 1 373 ? -19.844 4.679 15.106 1.00 57.06 373 VAL A CA 1
ATOM 2881 C C . VAL A 1 373 ? -20.905 4.437 14.036 1.00 57.06 373 VAL A C 1
ATOM 2883 O O . VAL A 1 373 ? -21.904 3.767 14.284 1.00 57.06 373 VAL A O 1
ATOM 2886 N N . VAL A 1 374 ? -20.681 4.975 12.832 1.00 56.28 374 VAL A N 1
ATOM 2887 C CA . VAL A 1 374 ? -21.469 4.677 11.626 1.00 56.28 374 VAL A CA 1
ATOM 2888 C C . VAL A 1 374 ? -21.363 3.175 11.351 1.00 56.28 374 VAL A C 1
ATOM 2890 O O . VAL A 1 374 ? -20.393 2.697 10.758 1.00 56.28 374 VAL A O 1
ATOM 2893 N N . GLU A 1 375 ? -22.327 2.423 11.868 1.00 64.19 375 GLU A N 1
ATOM 2894 C CA . GLU A 1 375 ? -22.345 0.968 11.834 1.00 64.19 375 GLU A CA 1
ATOM 2895 C C . GLU A 1 375 ? -22.886 0.514 10.475 1.00 64.19 375 GLU A C 1
ATOM 2897 O O . GLU A 1 375 ? -24.088 0.469 10.225 1.00 64.19 375 GLU A O 1
ATOM 2902 N N . TRP A 1 376 ? -21.967 0.251 9.551 1.00 85.75 376 TRP A N 1
ATOM 2903 C CA . TRP A 1 376 ? -22.239 -0.459 8.304 1.00 85.75 376 TRP A CA 1
ATOM 2904 C C . TRP A 1 376 ? -21.768 -1.917 8.439 1.00 85.75 376 TRP A C 1
ATOM 2906 O O . TRP A 1 376 ? -21.026 -2.236 9.372 1.00 85.75 376 TRP A O 1
ATOM 2916 N N . GLU A 1 377 ? -22.196 -2.823 7.550 1.00 86.62 377 GLU A N 1
ATOM 2917 C CA . GLU A 1 377 ? -21.914 -4.273 7.635 1.00 86.62 377 GLU A CA 1
ATOM 2918 C C . GLU A 1 377 ? -20.436 -4.617 7.313 1.00 86.62 377 GLU A C 1
ATOM 2920 O O . GLU A 1 377 ? -20.132 -5.358 6.376 1.00 86.62 377 GLU A O 1
ATOM 2925 N N . ARG A 1 378 ? -19.500 -4.098 8.120 1.00 87.88 378 ARG A N 1
ATOM 2926 C CA . ARG A 1 378 ? -18.038 -4.200 7.960 1.00 87.88 378 ARG A CA 1
ATOM 2927 C C . ARG A 1 378 ? -17.560 -5.625 7.805 1.00 87.88 378 ARG A C 1
ATOM 2929 O O . ARG A 1 378 ? -16.771 -5.910 6.915 1.00 87.88 378 ARG A O 1
ATOM 2936 N N . GLU A 1 379 ? -18.046 -6.513 8.667 1.00 89.19 379 GLU A N 1
ATOM 2937 C CA . GLU A 1 379 ? -17.633 -7.911 8.651 1.00 89.19 379 GLU A CA 1
ATOM 2938 C C . GLU A 1 379 ? -17.995 -8.577 7.324 1.00 89.19 379 GLU A C 1
ATOM 2940 O O . GLU A 1 379 ? -17.165 -9.237 6.710 1.00 89.19 379 GLU A O 1
ATOM 2945 N N . LYS A 1 380 ? -19.233 -8.390 6.865 1.00 89.94 380 LYS A N 1
ATOM 2946 C CA . LYS A 1 380 ? -19.728 -9.015 5.639 1.00 89.94 380 LYS A CA 1
ATOM 2947 C C . LYS A 1 380 ? -19.032 -8.446 4.408 1.00 89.94 380 LYS A C 1
ATOM 2949 O O . LYS A 1 380 ? -18.639 -9.211 3.530 1.00 89.94 380 LYS A O 1
ATOM 2954 N N . PHE A 1 381 ? -18.843 -7.127 4.368 1.00 93.00 381 PHE A N 1
ATOM 2955 C CA . PHE A 1 381 ? -18.056 -6.477 3.328 1.00 93.00 381 PHE A CA 1
ATOM 2956 C C . PHE A 1 381 ? -16.622 -7.010 3.306 1.00 93.00 381 PHE A C 1
ATOM 2958 O O . PHE A 1 381 ? -16.125 -7.406 2.252 1.00 93.00 381 PHE A O 1
ATOM 2965 N N . ALA A 1 382 ? -15.967 -7.055 4.468 1.00 93.56 382 ALA A N 1
ATOM 2966 C CA . ALA A 1 382 ? -14.589 -7.495 4.579 1.00 93.56 382 ALA A CA 1
ATOM 2967 C C . ALA A 1 382 ? -14.435 -8.966 4.196 1.00 93.56 382 ALA A C 1
ATOM 2969 O O . ALA A 1 382 ? -13.561 -9.283 3.403 1.00 93.56 382 ALA A O 1
ATOM 2970 N N . ALA A 1 383 ? -15.315 -9.844 4.684 1.00 92.38 383 ALA A N 1
ATOM 2971 C CA . ALA A 1 383 ? -15.318 -11.268 4.365 1.00 92.38 383 ALA A CA 1
ATOM 2972 C C . ALA A 1 383 ? -15.382 -11.522 2.857 1.00 92.38 383 ALA A C 1
ATOM 2974 O O . ALA A 1 383 ? -14.566 -12.274 2.332 1.00 92.38 383 ALA A O 1
ATOM 2975 N N . HIS A 1 384 ? -16.330 -10.879 2.167 1.00 91.50 384 HIS A N 1
ATOM 2976 C CA . HIS A 1 384 ? -16.515 -11.073 0.733 1.00 91.50 384 HIS A CA 1
ATOM 2977 C C . HIS A 1 384 ? -15.267 -10.656 -0.056 1.00 91.50 384 HIS A C 1
ATOM 2979 O O . HIS A 1 384 ? -14.695 -11.473 -0.772 1.00 91.50 384 HIS A O 1
ATOM 2985 N N . ASN A 1 385 ? -14.788 -9.428 0.159 1.00 94.44 385 ASN A N 1
ATOM 2986 C CA . ASN A 1 385 ? -13.627 -8.907 -0.562 1.00 94.44 385 ASN A CA 1
ATOM 2987 C C . ASN A 1 385 ? -12.322 -9.636 -0.183 1.00 94.44 385 ASN A C 1
ATOM 2989 O O . ASN A 1 385 ? -11.436 -9.797 -1.021 1.00 94.44 385 ASN A O 1
ATOM 2993 N N . LEU A 1 386 ? -12.186 -10.083 1.073 1.00 94.44 386 LEU A N 1
ATOM 2994 C CA . LEU A 1 386 ? -11.000 -10.789 1.563 1.00 94.44 386 LEU A CA 1
ATOM 2995 C C . LEU A 1 386 ? -10.880 -12.178 0.928 1.00 94.44 386 LEU A C 1
ATOM 2997 O O . LEU A 1 386 ? -9.774 -12.598 0.593 1.00 94.44 386 LEU A O 1
ATOM 3001 N N . LEU A 1 387 ? -12.000 -12.886 0.754 1.00 93.62 387 LEU A N 1
ATOM 3002 C CA . LEU A 1 387 ? -12.016 -14.179 0.071 1.00 93.62 387 LEU A CA 1
ATOM 3003 C C . LEU A 1 387 ? -11.584 -14.044 -1.387 1.00 93.62 387 LEU A C 1
ATOM 3005 O O . LEU A 1 387 ? -10.709 -14.794 -1.818 1.00 93.62 387 LEU A O 1
ATOM 3009 N N . ASP A 1 388 ? -12.140 -13.072 -2.109 1.00 94.50 388 ASP A N 1
ATOM 3010 C CA . ASP A 1 388 ? -11.859 -12.878 -3.533 1.00 94.50 388 ASP A CA 1
ATOM 3011 C C . ASP A 1 388 ? -10.368 -12.595 -3.775 1.00 94.50 388 ASP A C 1
ATOM 3013 O O . ASP A 1 388 ? -9.725 -13.261 -4.592 1.00 94.50 388 ASP A O 1
ATOM 3017 N N . ILE A 1 389 ? -9.779 -11.673 -3.003 1.00 95.19 389 ILE A N 1
ATOM 3018 C CA . ILE A 1 389 ? -8.362 -11.316 -3.158 1.00 95.19 389 ILE A CA 1
ATOM 3019 C C . ILE A 1 389 ? -7.420 -12.444 -2.715 1.00 95.19 389 ILE A C 1
ATOM 3021 O O . ILE A 1 389 ? -6.422 -12.710 -3.386 1.00 95.19 389 ILE A O 1
ATOM 3025 N N . ILE A 1 390 ? -7.725 -13.147 -1.614 1.00 95.31 390 ILE A N 1
ATOM 3026 C CA . ILE A 1 390 ? -6.915 -14.286 -1.156 1.00 95.31 390 ILE A CA 1
ATOM 3027 C C . ILE A 1 390 ? -6.975 -15.416 -2.183 1.00 95.31 390 ILE A C 1
ATOM 3029 O O . ILE A 1 390 ? -5.941 -16.006 -2.495 1.00 95.31 390 ILE A O 1
ATOM 3033 N N . HIS A 1 391 ? -8.159 -15.718 -2.715 1.00 94.94 391 HIS A N 1
ATOM 3034 C CA . HIS A 1 391 ? -8.325 -16.757 -3.721 1.00 94.94 391 HIS A CA 1
ATOM 3035 C C . HIS A 1 391 ? -7.504 -16.444 -4.978 1.00 94.94 391 HIS A C 1
ATOM 3037 O O . HIS A 1 391 ? -6.756 -17.311 -5.436 1.00 94.94 391 HIS A O 1
ATOM 3043 N N . ASP A 1 392 ? -7.599 -15.221 -5.512 1.00 94.50 392 ASP A N 1
ATOM 3044 C CA . ASP A 1 392 ? -6.833 -14.800 -6.693 1.00 94.50 392 ASP A CA 1
ATOM 3045 C C . ASP A 1 392 ? -5.319 -14.940 -6.468 1.00 94.50 392 ASP A C 1
ATOM 3047 O O . ASP A 1 392 ? -4.631 -15.616 -7.237 1.00 94.50 392 ASP A O 1
ATOM 3051 N N . ILE A 1 393 ? -4.802 -14.388 -5.364 1.00 94.00 393 ILE A N 1
ATOM 3052 C CA . ILE A 1 393 ? -3.364 -14.406 -5.057 1.00 94.00 393 ILE A CA 1
ATOM 3053 C C . ILE A 1 393 ? -2.852 -15.828 -4.846 1.00 94.00 393 ILE A C 1
ATOM 3055 O O . ILE A 1 393 ? -1.821 -16.196 -5.408 1.00 94.00 393 ILE A O 1
ATOM 3059 N N . LEU A 1 394 ? -3.536 -16.636 -4.030 1.00 93.62 394 LEU A N 1
ATOM 3060 C CA . LEU A 1 394 ? -3.071 -17.991 -3.729 1.00 93.62 394 LEU A CA 1
ATOM 3061 C C . LEU A 1 394 ? -3.133 -18.891 -4.965 1.00 93.62 394 LEU A C 1
ATOM 3063 O O . LEU A 1 394 ? -2.215 -19.683 -5.169 1.00 93.62 394 LEU A O 1
ATOM 3067 N N . THR A 1 395 ? -4.150 -18.732 -5.816 1.00 91.94 395 THR A N 1
ATOM 3068 C CA . THR A 1 395 ? -4.249 -19.476 -7.080 1.00 91.94 395 THR A CA 1
ATOM 3069 C C . THR A 1 395 ? -3.106 -19.097 -8.019 1.00 91.94 395 THR A C 1
ATOM 3071 O O . THR A 1 395 ? -2.362 -19.977 -8.449 1.00 91.94 395 THR A O 1
ATOM 3074 N N . LYS A 1 396 ? -2.882 -17.796 -8.263 1.00 90.75 396 LYS A N 1
ATOM 3075 C CA . LYS A 1 396 ? -1.761 -17.311 -9.091 1.00 90.75 396 LYS A CA 1
ATOM 3076 C C . LYS A 1 396 ? -0.403 -17.745 -8.537 1.00 90.75 396 LYS A C 1
ATOM 3078 O O . LYS A 1 396 ? 0.484 -18.121 -9.303 1.00 90.75 396 LYS A O 1
ATOM 3083 N N . PHE A 1 397 ? -0.242 -17.733 -7.214 1.00 90.00 397 PHE A N 1
ATOM 3084 C CA . PHE A 1 397 ? 0.988 -18.161 -6.554 1.00 90.00 397 PHE A CA 1
ATOM 3085 C C . PHE A 1 397 ? 1.258 -19.655 -6.762 1.00 90.00 397 PHE A C 1
ATOM 3087 O O . PHE A 1 397 ? 2.359 -20.018 -7.170 1.00 90.00 397 PHE A O 1
ATOM 3094 N N . VAL A 1 398 ? 0.263 -20.516 -6.527 1.00 88.50 398 VAL A N 1
ATOM 3095 C CA . VAL A 1 398 ? 0.381 -21.970 -6.740 1.00 88.50 398 VAL A CA 1
ATOM 3096 C C . VAL A 1 398 ? 0.604 -22.293 -8.217 1.00 88.50 398 VAL A C 1
ATOM 3098 O O . VAL A 1 398 ? 1.439 -23.137 -8.544 1.00 88.50 398 VAL A O 1
ATOM 3101 N N . ASP A 1 399 ? -0.084 -21.597 -9.122 1.00 87.50 399 ASP A N 1
ATOM 3102 C CA . ASP A 1 399 ? 0.099 -21.765 -10.562 1.00 87.50 399 ASP A CA 1
ATOM 3103 C C . ASP A 1 399 ? 1.517 -21.380 -10.995 1.00 87.50 399 ASP A C 1
ATOM 3105 O O . ASP A 1 399 ? 2.170 -22.152 -11.702 1.00 87.50 399 ASP A O 1
ATOM 3109 N N . SER A 1 400 ? 2.022 -20.226 -10.548 1.00 84.12 400 SER A N 1
ATOM 3110 C CA . SER A 1 400 ? 3.396 -19.789 -10.825 1.00 84.12 400 SER A CA 1
ATOM 3111 C C . SER A 1 400 ? 4.416 -20.775 -10.265 1.00 84.12 400 SER A C 1
ATOM 3113 O O . SER A 1 400 ? 5.365 -21.141 -10.959 1.00 84.12 400 SER A O 1
ATOM 3115 N N . GLU A 1 401 ? 4.196 -21.283 -9.056 1.00 80.12 401 GLU A N 1
ATOM 3116 C CA . GLU A 1 401 ? 5.103 -22.239 -8.442 1.00 80.12 401 GLU A CA 1
ATOM 3117 C C . GLU A 1 401 ? 5.098 -23.587 -9.174 1.00 80.12 401 GLU A C 1
ATOM 3119 O O . GLU A 1 401 ? 6.152 -24.176 -9.417 1.00 80.12 401 GLU A O 1
ATOM 3124 N N . SER A 1 402 ? 3.926 -24.076 -9.578 1.00 80.62 402 SER A N 1
ATOM 3125 C CA . SER A 1 402 ? 3.819 -25.329 -10.327 1.00 80.62 402 SER A CA 1
ATOM 3126 C C . SER A 1 402 ? 4.542 -25.255 -11.677 1.00 80.62 402 SER A C 1
ATOM 3128 O O . SER A 1 402 ? 5.174 -26.227 -12.095 1.00 80.62 402 SER A O 1
ATOM 3130 N N . LYS A 1 403 ? 4.493 -24.088 -12.334 1.00 78.38 403 LYS A N 1
ATOM 3131 C CA . LYS A 1 403 ? 5.126 -23.837 -13.633 1.00 78.38 403 LYS A CA 1
ATOM 3132 C C . LYS A 1 403 ? 6.629 -23.601 -13.515 1.00 78.38 403 LYS A C 1
ATOM 3134 O O . LYS A 1 403 ? 7.381 -24.131 -14.326 1.00 78.38 403 LYS A O 1
ATOM 3139 N N . GLU A 1 404 ? 7.076 -22.831 -12.525 1.00 69.25 404 GLU A N 1
ATOM 3140 C CA . GLU A 1 404 ? 8.432 -22.255 -12.496 1.00 69.25 404 GLU A CA 1
ATOM 3141 C C . GLU A 1 404 ? 9.204 -22.548 -11.200 1.00 69.25 404 GLU A C 1
ATOM 3143 O O . GLU A 1 404 ? 10.429 -22.457 -11.177 1.00 69.25 404 GLU A O 1
ATOM 3148 N N . GLY A 1 405 ? 8.531 -22.979 -10.132 1.00 59.78 405 GLY A N 1
ATOM 3149 C CA . GLY A 1 405 ? 9.122 -23.172 -8.802 1.00 59.78 405 GLY A CA 1
ATOM 3150 C C . GLY A 1 405 ? 10.183 -24.273 -8.724 1.00 59.78 405 GLY A C 1
ATOM 3151 O O . GLY A 1 405 ? 11.030 -24.243 -7.844 1.00 59.78 405 GLY A O 1
ATOM 3152 N N . HIS A 1 406 ? 10.203 -25.215 -9.671 1.00 61.22 406 HIS A N 1
ATOM 3153 C CA . HIS A 1 406 ? 11.260 -26.229 -9.785 1.00 61.22 406 HIS A CA 1
ATOM 3154 C C . HIS A 1 406 ? 12.614 -25.665 -10.254 1.00 61.22 406 HIS A C 1
ATOM 3156 O O . HIS A 1 406 ? 13.621 -26.364 -10.165 1.00 61.22 406 HIS A O 1
ATOM 3162 N N . SER A 1 407 ? 12.632 -24.436 -10.781 1.00 54.47 407 SER A N 1
ATOM 3163 C CA . SER A 1 407 ? 13.827 -23.771 -11.317 1.00 54.47 407 SER A CA 1
ATOM 3164 C C . SER A 1 407 ? 14.482 -22.793 -10.332 1.00 54.47 407 SER A C 1
ATOM 3166 O O . SER A 1 407 ? 15.481 -22.172 -10.688 1.00 54.47 407 SER A O 1
ATOM 3168 N N . VAL A 1 408 ? 13.942 -22.650 -9.115 1.00 57.66 408 VAL A N 1
ATOM 3169 C CA . VAL A 1 408 ? 14.378 -21.655 -8.122 1.00 57.66 408 VAL A CA 1
ATOM 3170 C C . VAL A 1 408 ? 14.712 -22.345 -6.806 1.00 57.66 408 VAL A C 1
ATOM 3172 O O . VAL A 1 408 ? 13.907 -23.138 -6.319 1.00 57.66 408 VAL A O 1
ATOM 3175 N N . ASP A 1 409 ? 15.853 -22.025 -6.191 1.00 56.22 409 ASP A N 1
ATOM 3176 C CA . ASP A 1 409 ? 16.130 -22.493 -4.829 1.00 56.22 409 ASP A CA 1
ATOM 3177 C C . ASP A 1 409 ? 15.085 -21.883 -3.863 1.00 56.22 409 ASP A C 1
ATOM 3179 O O . ASP A 1 409 ? 14.896 -20.662 -3.842 1.00 56.22 409 ASP A O 1
ATOM 3183 N N . PRO A 1 410 ? 14.403 -22.685 -3.025 1.00 54.53 410 PRO A N 1
ATOM 3184 C CA . PRO A 1 410 ? 13.458 -22.185 -2.022 1.00 54.53 410 PRO A CA 1
ATOM 3185 C C . PRO A 1 410 ? 14.046 -21.147 -1.045 1.00 54.53 410 PRO A C 1
ATOM 3187 O O . PRO A 1 410 ? 13.294 -20.391 -0.424 1.00 54.53 410 PRO A O 1
ATOM 3190 N N . ASN A 1 411 ? 15.374 -21.105 -0.887 1.00 51.56 411 ASN A N 1
ATOM 3191 C CA . ASN A 1 411 ? 16.093 -20.112 -0.088 1.00 51.56 411 ASN A CA 1
ATOM 3192 C C . ASN A 1 411 ? 16.460 -18.844 -0.886 1.00 51.56 411 ASN A C 1
ATOM 3194 O O . ASN A 1 411 ? 16.656 -17.788 -0.282 1.00 51.56 411 ASN A O 1
ATOM 3198 N N . GLU A 1 412 ? 16.489 -18.907 -2.222 1.00 53.22 412 GLU A N 1
ATOM 3199 C CA . GLU A 1 412 ? 16.725 -17.755 -3.107 1.00 53.22 412 GLU A CA 1
ATOM 3200 C C . GLU A 1 412 ? 15.506 -16.833 -3.227 1.00 53.22 412 GLU A C 1
ATOM 3202 O O . GLU A 1 412 ? 15.671 -15.659 -3.559 1.00 53.22 412 GLU A O 1
ATOM 3207 N N . TRP A 1 413 ? 14.298 -17.285 -2.856 1.00 52.44 413 TRP A N 1
ATOM 3208 C CA . TRP A 1 413 ? 13.089 -16.437 -2.840 1.00 52.44 413 TRP A CA 1
ATOM 3209 C C . TRP A 1 413 ? 13.255 -15.197 -1.936 1.00 52.44 413 TRP A C 1
ATOM 3211 O O . TRP A 1 413 ? 12.499 -14.237 -2.056 1.00 52.44 413 TRP A O 1
ATOM 3221 N N . ARG A 1 414 ? 14.254 -15.200 -1.034 1.00 42.94 414 ARG A N 1
ATOM 3222 C CA . ARG A 1 414 ? 14.604 -14.092 -0.125 1.00 42.94 414 ARG A CA 1
ATOM 3223 C C . ARG A 1 414 ? 15.764 -13.216 -0.615 1.00 42.94 414 ARG A C 1
ATOM 3225 O O . ARG A 1 414 ? 15.963 -12.134 -0.069 1.00 42.94 414 ARG A O 1
ATOM 3232 N N . HIS A 1 415 ? 16.536 -13.680 -1.599 1.00 40.97 415 HIS A N 1
ATOM 3233 C CA . HIS A 1 415 ? 17.833 -13.114 -1.991 1.00 40.97 415 HIS A CA 1
ATOM 3234 C C . HIS A 1 415 ? 17.982 -13.007 -3.517 1.00 40.97 415 HIS A C 1
ATOM 3236 O O . HIS A 1 415 ? 19.040 -13.312 -4.061 1.00 40.97 415 HIS A O 1
ATOM 3242 N N . ALA A 1 416 ? 16.933 -12.555 -4.213 1.00 44.97 416 ALA A N 1
ATOM 3243 C CA . ALA A 1 416 ? 16.867 -12.425 -5.675 1.00 44.97 416 ALA A CA 1
ATOM 3244 C C . ALA A 1 416 ? 17.792 -11.336 -6.277 1.00 44.97 416 ALA A C 1
ATOM 3246 O O . ALA A 1 416 ? 17.403 -10.618 -7.193 1.00 44.97 416 ALA A O 1
ATOM 3247 N N . ILE A 1 417 ? 19.005 -11.183 -5.747 1.00 40.88 417 ILE A N 1
ATOM 3248 C CA . ILE A 1 417 ? 20.030 -10.277 -6.267 1.00 40.88 417 ILE A CA 1
ATOM 3249 C C . ILE A 1 417 ? 21.156 -11.064 -6.974 1.00 40.88 417 ILE A C 1
ATOM 3251 O O . ILE A 1 417 ? 21.838 -10.478 -7.806 1.00 40.88 417 ILE A O 1
ATOM 3255 N N . GLU A 1 418 ? 21.337 -12.378 -6.743 1.00 36.66 418 GLU A N 1
ATOM 3256 C CA . GLU A 1 418 ? 22.561 -13.081 -7.205 1.00 36.66 418 GLU A CA 1
ATOM 3257 C C . GLU A 1 418 ? 22.381 -14.501 -7.806 1.00 36.66 418 GLU A C 1
ATOM 3259 O O . GLU A 1 418 ? 23.352 -15.249 -7.916 1.00 36.66 418 GLU A O 1
ATOM 3264 N N . GLY A 1 419 ? 21.180 -14.891 -8.252 1.00 38.53 419 GLY A N 1
ATOM 3265 C CA . GLY A 1 419 ? 20.934 -16.211 -8.866 1.00 38.53 419 GLY A CA 1
ATOM 3266 C C . GLY A 1 419 ? 20.893 -16.182 -10.402 1.00 38.53 419 GLY A C 1
ATOM 3267 O O . GLY A 1 419 ? 20.171 -15.388 -10.991 1.00 38.53 419 GLY A O 1
ATOM 3268 N N . THR A 1 420 ? 21.624 -17.080 -11.072 1.00 37.31 420 THR A N 1
ATOM 3269 C CA . THR A 1 420 ? 21.665 -17.226 -12.552 1.00 37.31 420 THR A CA 1
ATOM 3270 C C . THR A 1 420 ? 20.541 -18.112 -13.127 1.00 37.31 420 THR A C 1
ATOM 3272 O O . THR A 1 420 ? 20.586 -18.509 -14.292 1.00 37.31 420 THR A O 1
ATOM 3275 N N . GLY A 1 421 ? 19.527 -18.442 -12.319 1.00 43.22 421 GLY A N 1
ATOM 3276 C CA . GLY A 1 421 ? 18.388 -19.283 -12.699 1.00 43.22 421 GLY A CA 1
ATOM 3277 C C . GLY A 1 421 ? 17.178 -18.500 -13.222 1.00 43.22 421 GLY A C 1
ATOM 3278 O O . GLY A 1 421 ? 17.040 -17.295 -13.013 1.00 43.22 421 GLY A O 1
ATOM 3279 N N . LYS A 1 422 ? 16.250 -19.197 -13.894 1.00 47.00 422 LYS A N 1
ATOM 3280 C 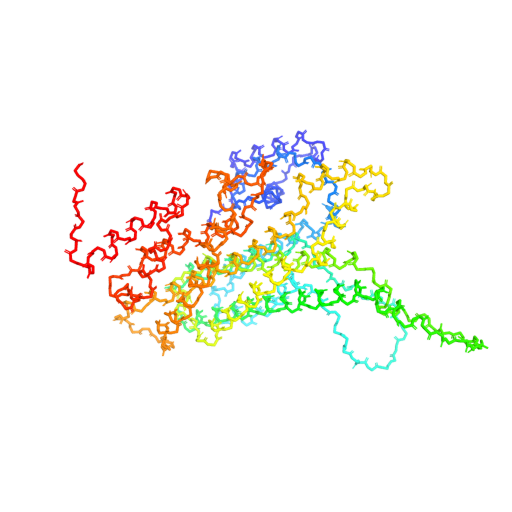CA . LYS A 1 422 ? 14.911 -18.657 -14.177 1.00 47.00 422 LYS A CA 1
ATOM 3281 C C . LYS A 1 422 ? 14.181 -18.471 -12.847 1.00 47.00 422 LYS A C 1
ATOM 3283 O O . LYS A 1 422 ? 13.751 -19.451 -12.250 1.00 47.00 422 LYS A O 1
ATOM 3288 N N . VAL A 1 423 ? 14.062 -17.229 -12.389 1.00 53.81 423 VAL A N 1
ATOM 3289 C CA . VAL A 1 423 ? 13.319 -16.881 -11.176 1.00 53.81 423 VAL A CA 1
ATOM 3290 C C . VAL A 1 423 ? 11.825 -17.000 -11.472 1.00 53.81 423 VAL A C 1
ATOM 3292 O O . VAL A 1 423 ? 11.352 -16.437 -12.455 1.00 53.81 423 VAL A O 1
ATOM 3295 N N . ALA A 1 424 ? 11.083 -17.695 -10.611 1.00 61.62 424 ALA A N 1
ATOM 3296 C CA . ALA A 1 424 ? 9.624 -17.659 -10.577 1.00 61.62 424 ALA A CA 1
ATOM 3297 C C . ALA A 1 424 ? 9.192 -16.269 -10.086 1.00 61.62 424 ALA A C 1
ATOM 3299 O O . ALA A 1 424 ? 9.019 -16.046 -8.886 1.00 61.62 424 ALA A O 1
ATOM 3300 N N . ILE A 1 425 ? 9.125 -15.306 -11.010 1.00 70.31 425 ILE A N 1
ATOM 3301 C CA . ILE A 1 425 ? 9.091 -13.864 -10.713 1.00 70.31 425 ILE A CA 1
ATOM 3302 C C . ILE A 1 425 ? 7.902 -13.523 -9.802 1.00 70.31 425 ILE A C 1
ATOM 3304 O O . ILE A 1 425 ? 8.062 -12.839 -8.791 1.00 70.31 425 ILE A O 1
ATOM 3308 N N . TYR A 1 426 ? 6.725 -14.082 -10.104 1.00 77.56 426 TYR A N 1
ATOM 3309 C CA . TYR A 1 426 ? 5.523 -13.881 -9.296 1.00 77.56 426 TYR A CA 1
ATOM 3310 C C . TYR A 1 426 ? 5.680 -14.454 -7.882 1.00 77.56 426 TYR A C 1
ATOM 3312 O O . TYR A 1 426 ? 5.431 -13.745 -6.907 1.00 77.56 426 TYR A O 1
ATOM 3320 N N . CYS A 1 427 ? 6.147 -15.701 -7.740 1.00 76.56 427 CYS A N 1
ATOM 3321 C CA . CYS A 1 427 ? 6.376 -16.313 -6.428 1.00 76.56 427 CYS A CA 1
ATOM 3322 C C . CYS A 1 427 ? 7.357 -15.503 -5.574 1.00 76.56 427 CYS A C 1
ATOM 3324 O O . CYS A 1 427 ? 7.107 -15.299 -4.387 1.00 76.56 427 CYS A O 1
ATOM 3326 N N . THR A 1 428 ? 8.437 -14.997 -6.168 1.00 76.38 428 THR A N 1
ATOM 3327 C CA . THR A 1 428 ? 9.425 -14.172 -5.462 1.00 76.38 428 THR A CA 1
ATOM 3328 C C . THR A 1 428 ? 8.804 -12.875 -4.942 1.00 76.38 428 THR A C 1
ATOM 3330 O O . THR A 1 428 ? 8.966 -12.547 -3.767 1.00 76.38 428 THR A O 1
ATOM 3333 N N . SER A 1 429 ? 8.038 -12.156 -5.769 1.00 79.62 429 SER A N 1
ATOM 3334 C CA . SER A 1 429 ? 7.385 -10.905 -5.355 1.00 79.62 429 SER A CA 1
ATOM 3335 C C . SER A 1 429 ? 6.245 -11.116 -4.348 1.00 79.62 429 SER A C 1
ATOM 3337 O O . SER A 1 429 ? 6.054 -10.290 -3.456 1.00 79.62 429 SER A O 1
ATOM 3339 N N . PHE A 1 430 ? 5.500 -12.222 -4.449 1.00 87.12 430 PHE A N 1
ATOM 3340 C CA . PHE A 1 430 ? 4.304 -12.476 -3.635 1.00 87.12 430 PHE A CA 1
ATOM 3341 C C . PHE A 1 430 ? 4.531 -13.366 -2.408 1.00 87.12 430 PHE A C 1
ATOM 3343 O O . PHE A 1 430 ? 3.632 -13.471 -1.573 1.00 87.12 430 PHE A O 1
ATOM 3350 N N . ALA A 1 431 ? 5.715 -13.960 -2.216 1.00 85.38 431 ALA A N 1
ATOM 3351 C CA . ALA A 1 431 ? 6.001 -14.798 -1.046 1.00 85.38 431 ALA A CA 1
ATOM 3352 C C . ALA A 1 431 ? 5.707 -14.075 0.283 1.00 85.38 431 ALA A C 1
ATOM 3354 O O . ALA A 1 431 ? 5.115 -14.655 1.195 1.00 85.38 431 ALA A O 1
ATOM 3355 N N . GLY A 1 432 ? 6.062 -12.788 0.378 1.00 85.88 432 GLY A N 1
ATOM 3356 C CA . GLY A 1 432 ? 5.750 -11.954 1.542 1.00 85.88 432 GLY A CA 1
ATOM 3357 C C . GLY A 1 432 ? 4.246 -11.766 1.767 1.00 85.88 432 G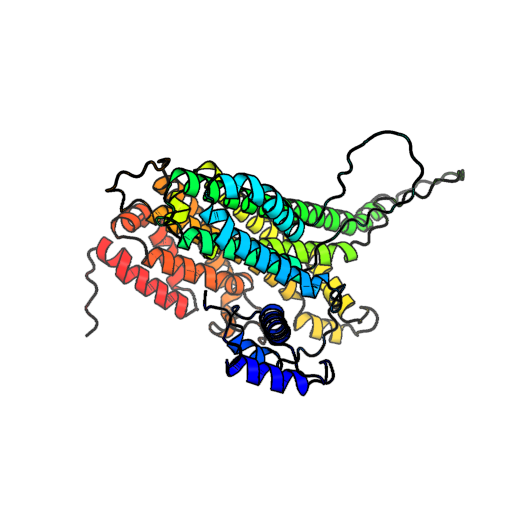LY A C 1
ATOM 3358 O O . GLY A 1 432 ? 3.788 -11.831 2.907 1.00 85.88 432 GLY A O 1
ATOM 3359 N N . VAL A 1 433 ? 3.475 -11.615 0.686 1.00 90.12 433 VAL A N 1
ATOM 3360 C CA . VAL A 1 433 ? 2.010 -11.481 0.726 1.00 90.12 433 VAL A CA 1
ATOM 3361 C C . VAL A 1 433 ? 1.371 -12.781 1.208 1.00 90.12 433 VAL A C 1
ATOM 3363 O O . VAL A 1 433 ? 0.551 -12.752 2.119 1.00 90.12 433 VAL A O 1
ATOM 3366 N N . VAL A 1 434 ? 1.804 -13.937 0.691 1.00 92.44 434 VAL A N 1
ATOM 3367 C CA . VAL A 1 434 ? 1.322 -15.259 1.137 1.00 92.44 434 VAL A CA 1
ATOM 3368 C C . VAL A 1 434 ? 1.614 -15.483 2.621 1.00 92.44 434 VAL A C 1
ATOM 3370 O O . VAL A 1 434 ? 0.748 -15.933 3.371 1.00 92.44 434 VAL A O 1
ATOM 3373 N N . VAL A 1 435 ? 2.813 -15.120 3.084 1.00 90.44 435 VAL A N 1
ATOM 3374 C CA . VAL A 1 435 ? 3.148 -15.146 4.516 1.00 90.44 435 VAL A CA 1
ATOM 3375 C C . VAL A 1 435 ? 2.221 -14.226 5.319 1.00 90.44 435 VAL A C 1
ATOM 3377 O O . VAL A 1 435 ? 1.771 -14.617 6.399 1.00 90.44 435 VAL A O 1
ATOM 3380 N N . GLY A 1 436 ? 1.918 -13.033 4.802 1.00 89.50 436 GLY A N 1
ATOM 3381 C CA . GLY A 1 436 ? 0.948 -12.097 5.373 1.00 89.50 436 GLY A CA 1
ATOM 3382 C C . GLY A 1 436 ? -0.448 -12.709 5.506 1.00 89.50 436 GLY A C 1
ATOM 3383 O O . GLY A 1 436 ? -0.990 -12.725 6.608 1.00 89.50 436 GLY A O 1
ATOM 3384 N N . ILE A 1 437 ? -0.973 -13.317 4.437 1.00 94.56 437 ILE A N 1
ATOM 3385 C CA . ILE A 1 437 ? -2.264 -14.029 4.416 1.00 94.56 437 ILE A CA 1
ATOM 3386 C C . ILE A 1 437 ? -2.305 -15.114 5.497 1.00 94.56 437 ILE A C 1
ATOM 3388 O O . ILE A 1 437 ? -3.242 -15.186 6.291 1.00 94.56 437 ILE A O 1
ATOM 3392 N N . LEU A 1 438 ? -1.271 -15.956 5.570 1.00 94.81 438 LEU A N 1
ATOM 3393 C CA . LEU A 1 438 ? -1.225 -17.046 6.546 1.00 94.81 438 LEU A CA 1
ATOM 3394 C C . LEU A 1 438 ? -1.179 -16.523 7.988 1.00 94.81 438 LEU A C 1
ATOM 3396 O O . LEU A 1 438 ? -1.810 -17.102 8.873 1.00 94.81 438 LEU A O 1
ATOM 3400 N N . LYS A 1 439 ? -0.465 -15.420 8.238 1.00 92.81 439 LYS A N 1
ATOM 3401 C CA . LYS A 1 439 ? -0.450 -14.750 9.548 1.00 92.81 439 LYS A CA 1
ATOM 3402 C C . LYS A 1 439 ? -1.798 -14.104 9.876 1.00 92.81 439 LYS A C 1
ATOM 3404 O O . LYS A 1 439 ? -2.263 -14.254 11.003 1.00 92.81 439 LYS A O 1
ATOM 3409 N N . ALA A 1 440 ? -2.442 -13.459 8.906 1.00 91.81 440 ALA A N 1
ATOM 3410 C CA . ALA A 1 440 ? -3.784 -12.899 9.040 1.00 91.81 440 ALA A CA 1
ATOM 3411 C C . ALA A 1 440 ? -4.790 -13.982 9.456 1.00 91.81 440 ALA A C 1
ATOM 3413 O O . ALA A 1 440 ? -5.473 -13.831 10.466 1.00 91.81 440 ALA A O 1
ATOM 3414 N N . MET A 1 441 ? -4.783 -15.136 8.780 1.00 93.69 441 MET A N 1
ATOM 3415 C CA . MET A 1 441 ? -5.617 -16.290 9.140 1.00 93.69 441 MET A CA 1
ATOM 3416 C C . MET A 1 441 ? -5.331 -16.830 10.550 1.00 93.69 441 MET A C 1
ATOM 3418 O O . MET A 1 441 ? -6.252 -17.241 11.257 1.00 93.69 441 MET A O 1
ATOM 3422 N N . GLN A 1 442 ? -4.072 -16.817 11.004 1.00 91.88 442 GLN A N 1
ATOM 3423 C CA . GLN A 1 442 ? -3.735 -17.163 12.393 1.00 91.88 442 GLN A CA 1
ATOM 3424 C C . GLN A 1 442 ? -4.267 -16.139 13.407 1.00 91.88 442 GLN A C 1
ATOM 3426 O O . GLN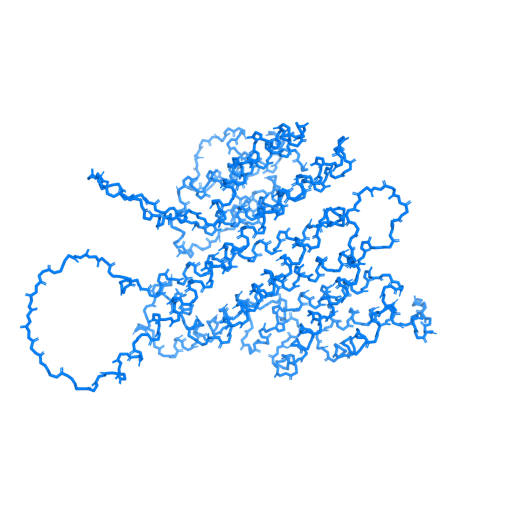 A 1 442 ? -4.544 -16.508 14.551 1.00 91.88 442 GLN A O 1
ATOM 3431 N N . GLY A 1 443 ? -4.419 -14.880 13.002 1.00 90.81 443 GLY A N 1
ATOM 3432 C CA . GLY A 1 443 ? -4.973 -13.807 13.824 1.00 90.81 443 GLY A CA 1
ATOM 3433 C C . GLY A 1 443 ? -6.499 -13.822 13.951 1.00 90.81 443 GLY A C 1
ATOM 3434 O O . GLY A 1 443 ? -7.017 -13.161 14.849 1.00 90.81 443 GLY A O 1
ATOM 3435 N N . LEU A 1 444 ? -7.213 -14.568 13.099 1.00 91.75 444 LEU A N 1
ATOM 3436 C CA . LEU A 1 444 ? -8.676 -14.671 13.145 1.00 91.75 444 LEU A CA 1
ATOM 3437 C C . LEU A 1 444 ? -9.157 -15.475 14.353 1.00 91.75 444 LEU A C 1
ATOM 3439 O O . LEU A 1 444 ? -8.567 -16.497 14.715 1.00 91.75 444 LEU A O 1
ATOM 3443 N N . GLU A 1 445 ? -10.262 -15.053 14.956 1.00 91.31 445 GLU A N 1
ATOM 3444 C CA . GLU A 1 445 ? -10.920 -15.809 16.019 1.00 91.31 445 GLU A CA 1
ATOM 3445 C C . GLU A 1 445 ? -11.553 -17.105 15.495 1.00 91.31 445 GLU A C 1
ATOM 3447 O O . GLU A 1 445 ? -11.766 -17.285 14.295 1.00 91.31 445 GLU A O 1
ATOM 3452 N N . GLN A 1 446 ? -11.889 -18.027 16.402 1.00 89.25 446 GLN A N 1
ATOM 3453 C CA . GLN A 1 446 ? -12.442 -19.326 16.012 1.00 89.25 446 GLN A CA 1
ATOM 3454 C C . GLN A 1 446 ? -13.786 -19.191 15.279 1.00 89.25 446 GLN A C 1
ATOM 3456 O O . GLN A 1 446 ? -13.996 -19.865 14.274 1.00 89.25 446 GLN A O 1
ATOM 3461 N N . GLY A 1 447 ? -14.667 -18.296 15.743 1.00 89.06 447 GLY A N 1
ATOM 3462 C CA . GLY A 1 447 ? -15.967 -18.050 15.107 1.00 89.06 447 GLY A CA 1
ATOM 3463 C C . GLY A 1 447 ? -15.844 -17.396 13.727 1.00 89.06 447 GLY A C 1
ATOM 3464 O O . GLY A 1 447 ? -16.566 -17.761 12.804 1.00 89.06 447 GLY A O 1
ATOM 3465 N N . GLN A 1 448 ? -14.883 -16.485 13.565 1.00 90.69 448 GLN A N 1
ATOM 3466 C CA . GLN A 1 448 ? -14.527 -15.874 12.281 1.00 90.69 448 GLN A CA 1
ATOM 3467 C C . GLN A 1 448 ? -13.992 -16.918 11.292 1.00 90.69 448 GLN A C 1
ATOM 3469 O O . GLN A 1 448 ? -14.475 -17.032 10.168 1.00 90.69 448 GLN A O 1
ATOM 3474 N N . MET A 1 449 ? -13.041 -17.746 11.733 1.00 92.25 449 MET A N 1
ATOM 3475 C CA . MET A 1 449 ? -12.512 -18.835 10.914 1.00 92.25 449 MET A CA 1
ATOM 3476 C C . MET A 1 449 ? -13.601 -19.840 10.530 1.00 92.25 449 MET A C 1
ATOM 3478 O O . MET A 1 449 ? -13.632 -20.312 9.398 1.00 92.25 449 MET A O 1
ATOM 3482 N N . GLU A 1 450 ? -14.510 -20.166 11.450 1.00 91.94 450 GLU A N 1
ATOM 3483 C CA . GLU A 1 450 ? -15.603 -21.095 11.176 1.00 91.94 450 GLU A CA 1
ATOM 3484 C C . GLU A 1 450 ? -16.513 -20.618 10.037 1.00 91.94 450 GLU A C 1
ATOM 3486 O O . GLU A 1 450 ? -16.931 -21.439 9.219 1.00 91.94 450 GLU A O 1
ATOM 3491 N N . ARG A 1 451 ? -16.779 -19.309 9.944 1.00 90.81 451 ARG A N 1
ATOM 3492 C CA . ARG A 1 451 ? -17.596 -18.719 8.871 1.00 90.81 451 ARG A CA 1
ATOM 3493 C C . ARG A 1 451 ? -16.938 -18.840 7.495 1.00 90.81 451 ARG A C 1
ATOM 3495 O O . ARG A 1 451 ? -17.650 -19.000 6.514 1.00 90.81 451 ARG A O 1
ATOM 3502 N N . LEU A 1 452 ? -15.605 -18.798 7.434 1.00 91.44 452 LEU A N 1
ATOM 3503 C CA . LEU A 1 452 ? -14.820 -18.822 6.188 1.00 91.44 452 LEU A CA 1
ATOM 3504 C C . LEU A 1 452 ? -14.190 -20.196 5.890 1.00 91.44 452 LEU A C 1
ATOM 3506 O O . LEU A 1 452 ? -13.407 -20.344 4.949 1.00 91.44 452 LEU A O 1
ATOM 3510 N N . LYS A 1 453 ? -14.495 -21.224 6.697 1.00 91.88 453 LYS A N 1
ATOM 3511 C CA . LYS A 1 453 ? -13.772 -22.505 6.664 1.00 91.88 453 LYS A CA 1
ATOM 3512 C C . LYS A 1 453 ? -13.902 -23.252 5.338 1.00 91.88 453 LYS A C 1
ATOM 3514 O O . LYS A 1 453 ? -12.940 -23.895 4.924 1.00 91.88 453 LYS A O 1
ATOM 3519 N N . SER A 1 454 ? -15.070 -23.191 4.696 1.00 91.75 454 SER A N 1
ATOM 3520 C CA . SER A 1 454 ? -15.338 -23.859 3.414 1.00 91.75 454 SER A CA 1
ATOM 3521 C C . SER A 1 454 ? -14.430 -23.358 2.300 1.00 91.75 454 SER A C 1
ATOM 3523 O O . SER A 1 454 ? -14.019 -24.148 1.455 1.00 91.75 454 SER A O 1
ATOM 3525 N N . ASP A 1 455 ? -14.099 -22.072 2.341 1.00 91.69 455 ASP A N 1
ATOM 3526 C CA . ASP A 1 455 ? -13.394 -21.372 1.274 1.00 91.69 455 ASP A CA 1
ATOM 3527 C C . ASP A 1 455 ? -11.886 -21.342 1.541 1.00 91.69 455 ASP A C 1
ATOM 3529 O O . ASP A 1 455 ? -11.078 -21.613 0.654 1.00 91.69 455 ASP A O 1
ATOM 3533 N N . PHE A 1 456 ? -11.479 -21.119 2.794 1.00 91.56 456 PHE A N 1
ATOM 3534 C CA . PHE A 1 456 ? -10.064 -21.120 3.163 1.00 91.56 456 PHE A CA 1
ATOM 3535 C C . PHE A 1 456 ? -9.438 -22.514 3.196 1.00 91.56 456 PHE A C 1
ATOM 3537 O O . PHE A 1 456 ? -8.264 -22.653 2.852 1.00 91.56 456 PHE A O 1
ATOM 3544 N N . PHE A 1 457 ? -10.170 -23.559 3.597 1.00 92.31 457 PHE A N 1
ATOM 3545 C CA . PHE A 1 457 ? -9.565 -24.884 3.756 1.00 92.31 457 PHE A CA 1
ATOM 3546 C C . PHE A 1 457 ? -8.966 -25.451 2.452 1.00 92.31 457 PHE A C 1
ATOM 3548 O O . PHE A 1 457 ? -7.802 -25.870 2.485 1.00 92.31 457 PHE A O 1
ATOM 3555 N N . PRO A 1 458 ? -9.668 -25.434 1.296 1.00 92.50 458 PRO A N 1
ATOM 3556 C CA . PRO A 1 458 ? -9.091 -25.866 0.022 1.00 92.50 458 PRO A CA 1
ATOM 3557 C C . PRO A 1 458 ? -7.857 -25.048 -0.379 1.00 92.50 458 PRO A C 1
ATOM 3559 O O . PRO A 1 458 ? -6.853 -25.624 -0.805 1.00 92.50 458 PRO A O 1
ATOM 3562 N N . LEU A 1 459 ? -7.899 -23.725 -0.177 1.00 91.00 459 LEU A N 1
ATOM 3563 C CA . LEU A 1 459 ? -6.791 -22.826 -0.507 1.00 91.00 459 LEU A CA 1
ATOM 3564 C C . LEU A 1 459 ? -5.540 -23.151 0.315 1.00 91.00 459 LEU A C 1
ATOM 3566 O O . LEU A 1 459 ? -4.456 -23.323 -0.242 1.00 91.00 459 LEU A O 1
ATOM 3570 N N . ILE A 1 460 ? -5.688 -23.341 1.627 1.00 92.25 460 ILE A N 1
ATOM 3571 C CA . ILE A 1 460 ? -4.581 -23.743 2.506 1.00 92.25 460 ILE A CA 1
ATOM 3572 C C . ILE A 1 460 ? -4.037 -25.127 2.139 1.00 92.25 460 ILE A C 1
ATOM 3574 O O . ILE A 1 460 ? -2.823 -25.333 2.166 1.00 92.25 460 ILE A O 1
ATOM 3578 N N . CYS A 1 461 ? -4.899 -26.067 1.747 1.00 91.38 461 CYS A N 1
ATOM 3579 C CA . CYS A 1 461 ? -4.455 -27.387 1.304 1.00 91.38 461 CYS A CA 1
ATOM 3580 C C . CYS A 1 461 ? -3.604 -27.323 0.028 1.00 91.38 461 CYS A C 1
ATOM 3582 O O . CYS A 1 461 ? -2.649 -28.092 -0.102 1.00 91.38 461 CYS A O 1
ATOM 3584 N N . SER A 1 462 ? -3.903 -26.397 -0.890 1.00 89.75 462 SER A N 1
ATOM 3585 C CA . SER A 1 462 ? -3.106 -26.209 -2.109 1.00 89.75 462 SER A CA 1
ATOM 3586 C C . SER A 1 462 ? -1.665 -25.777 -1.802 1.00 89.75 462 SER A C 1
ATOM 3588 O O . SER A 1 462 ? -0.725 -26.256 -2.437 1.00 89.75 462 SER A O 1
ATOM 3590 N N . LEU A 1 463 ? -1.472 -25.000 -0.729 1.00 89.62 463 LEU A N 1
ATOM 3591 C CA . LEU A 1 463 ? -0.162 -24.514 -0.292 1.00 89.62 463 LEU A CA 1
ATOM 3592 C C . LEU A 1 463 ? 0.712 -25.575 0.403 1.00 89.62 463 LEU A C 1
ATOM 3594 O O . LEU A 1 463 ? 1.892 -25.333 0.647 1.00 89.62 463 LEU A O 1
ATOM 3598 N N . ILE A 1 464 ? 0.187 -26.767 0.717 1.00 86.75 464 ILE A N 1
ATOM 3599 C CA . ILE A 1 464 ? 0.970 -27.846 1.359 1.00 86.75 464 ILE A CA 1
ATOM 3600 C C . ILE A 1 464 ? 2.132 -28.300 0.467 1.00 86.75 464 ILE A C 1
ATOM 3602 O O . ILE A 1 464 ? 3.176 -28.727 0.966 1.00 86.75 464 ILE A O 1
ATOM 360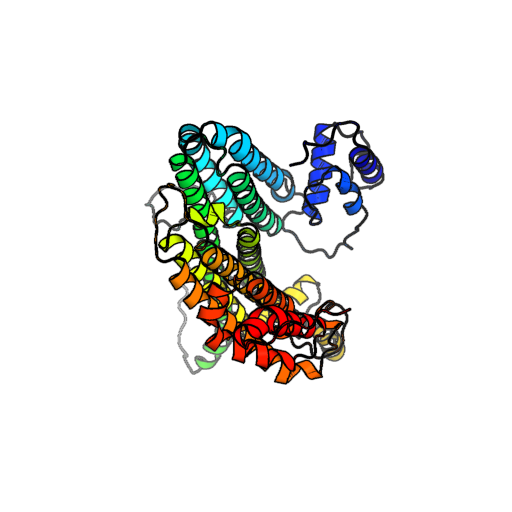6 N N . ARG A 1 465 ? 1.942 -28.230 -0.855 1.00 81.88 465 ARG A N 1
ATOM 3607 C CA . ARG A 1 465 ? 2.930 -28.676 -1.845 1.00 81.88 465 ARG A CA 1
ATOM 3608 C C . ARG A 1 465 ? 3.962 -27.609 -2.194 1.00 81.88 465 ARG A C 1
ATOM 3610 O O . ARG A 1 465 ? 4.880 -27.923 -2.947 1.00 81.88 465 ARG A O 1
ATOM 3617 N N . VAL A 1 466 ? 3.838 -26.415 -1.614 1.00 82.44 466 VAL A N 1
ATOM 3618 C CA . VAL A 1 466 ? 4.775 -25.324 -1.853 1.00 82.44 466 VAL A CA 1
ATOM 3619 C C . VAL A 1 466 ? 6.161 -25.702 -1.331 1.00 82.44 466 VAL A C 1
ATOM 3621 O O . VAL A 1 466 ? 6.302 -26.204 -0.216 1.00 82.44 466 VAL A O 1
ATOM 3624 N N . GLN A 1 467 ? 7.211 -25.477 -2.111 1.00 78.56 467 GLN A N 1
ATOM 3625 C CA . GLN A 1 467 ? 8.581 -25.849 -1.782 1.00 78.56 467 GLN A CA 1
ATOM 3626 C C . GLN A 1 467 ? 9.117 -25.059 -0.582 1.00 78.56 467 GLN A C 1
ATOM 3628 O O . GLN A 1 467 ? 9.799 -25.637 0.274 1.00 78.56 467 GLN A O 1
ATOM 3633 N N . SER A 1 468 ? 8.748 -23.777 -0.458 1.00 81.06 468 SER A N 1
ATOM 3634 C CA . SER A 1 468 ? 9.153 -22.920 0.664 1.00 81.06 468 SER A CA 1
ATOM 3635 C C . SER A 1 468 ? 8.803 -23.530 2.019 1.00 81.06 468 SER A C 1
ATOM 3637 O O . SER A 1 468 ? 7.644 -23.787 2.359 1.00 81.06 468 SER A O 1
ATOM 3639 N N . GLN A 1 469 ? 9.847 -23.747 2.819 1.00 81.69 469 GLN A N 1
ATOM 3640 C CA . GLN A 1 469 ? 9.730 -24.318 4.156 1.00 81.69 469 GLN A CA 1
ATOM 3641 C C . GLN A 1 469 ? 9.012 -23.371 5.127 1.00 81.69 469 GLN A C 1
ATOM 3643 O O . GLN A 1 469 ? 8.242 -23.839 5.964 1.00 81.69 469 GLN A O 1
ATOM 3648 N N . ASP A 1 470 ? 9.200 -22.057 4.985 1.00 82.56 470 ASP A N 1
ATOM 3649 C CA . ASP A 1 470 ? 8.529 -21.055 5.820 1.00 82.56 470 ASP A CA 1
ATOM 3650 C C . ASP A 1 470 ? 7.019 -21.051 5.577 1.00 82.56 470 ASP A C 1
ATOM 3652 O O . ASP A 1 470 ? 6.238 -21.077 6.533 1.00 82.56 470 ASP A O 1
ATOM 3656 N N . ILE A 1 471 ? 6.605 -21.075 4.303 1.00 88.12 471 ILE A N 1
ATOM 3657 C CA . ILE A 1 471 ? 5.189 -21.133 3.924 1.00 88.12 471 ILE A CA 1
ATOM 3658 C C . ILE A 1 471 ? 4.576 -22.433 4.443 1.00 88.12 471 ILE A C 1
ATOM 3660 O O . ILE A 1 471 ? 3.562 -22.386 5.138 1.00 88.12 471 ILE A O 1
ATOM 3664 N N . ARG A 1 472 ? 5.221 -23.586 4.220 1.00 89.12 472 ARG A N 1
ATOM 3665 C CA . ARG A 1 472 ? 4.737 -24.873 4.752 1.00 89.12 472 ARG A CA 1
ATOM 3666 C C . ARG A 1 472 ? 4.640 -24.890 6.276 1.00 89.12 472 ARG A C 1
ATOM 3668 O O . ARG A 1 472 ? 3.661 -25.403 6.816 1.00 89.12 472 ARG A O 1
ATOM 3675 N N . GLY A 1 473 ? 5.609 -24.303 6.977 1.00 90.56 473 GLY A N 1
ATOM 3676 C CA . GLY A 1 473 ? 5.575 -24.179 8.434 1.00 90.56 473 GLY A CA 1
ATOM 3677 C C . GLY A 1 473 ? 4.393 -23.336 8.926 1.00 90.56 473 GLY A C 1
ATOM 3678 O O . GLY A 1 473 ? 3.756 -23.678 9.924 1.00 90.56 473 GLY A O 1
ATOM 3679 N N . LEU A 1 474 ? 4.053 -22.255 8.219 1.00 91.94 474 LEU A N 1
ATOM 3680 C CA . LEU A 1 474 ? 2.877 -21.435 8.523 1.00 91.94 474 LEU A CA 1
ATOM 3681 C C . LEU A 1 474 ? 1.562 -22.137 8.168 1.00 91.94 474 LEU A C 1
ATOM 3683 O O . LEU A 1 474 ? 0.634 -22.094 8.975 1.00 91.94 474 LEU A O 1
ATOM 3687 N N . VAL A 1 475 ? 1.498 -22.828 7.026 1.00 93.88 475 VAL A N 1
ATOM 3688 C CA . VAL A 1 475 ? 0.361 -23.672 6.617 1.00 93.88 475 VAL A CA 1
ATOM 3689 C C . VAL A 1 475 ? 0.077 -24.729 7.679 1.00 93.88 475 VAL A C 1
ATOM 3691 O O . VAL A 1 475 ? -1.057 -24.848 8.135 1.00 93.88 475 VAL A O 1
ATOM 3694 N N . GLN A 1 476 ? 1.106 -25.438 8.151 1.00 93.50 476 GLN A N 1
ATOM 3695 C CA . GLN A 1 476 ? 0.965 -26.425 9.221 1.00 93.50 476 GLN A CA 1
ATOM 3696 C C . GLN A 1 476 ? 0.384 -25.796 10.494 1.00 93.50 476 GLN A C 1
ATOM 3698 O O . GLN A 1 476 ? -0.534 -26.356 11.091 1.00 93.50 476 GLN A O 1
ATOM 3703 N N . LYS A 1 477 ? 0.878 -24.619 10.901 1.00 93.81 477 LYS A N 1
ATOM 3704 C CA . LYS A 1 477 ? 0.351 -23.892 12.066 1.00 93.81 477 LYS A CA 1
ATOM 3705 C C . LYS A 1 477 ? -1.108 -23.470 11.880 1.00 93.81 477 LYS A C 1
ATOM 3707 O O . LYS A 1 477 ? -1.884 -23.616 12.817 1.00 93.81 477 LYS A O 1
ATOM 3712 N N . VAL A 1 478 ? -1.498 -22.977 10.700 1.00 93.25 478 VAL A N 1
ATOM 3713 C CA . VAL A 1 478 ? -2.900 -22.631 10.390 1.00 93.25 478 VAL A CA 1
ATOM 3714 C C . VAL A 1 478 ? -3.782 -23.878 10.467 1.00 93.25 478 VAL A C 1
ATOM 3716 O O . VAL A 1 478 ? -4.792 -23.874 11.169 1.00 93.25 478 VAL A O 1
ATOM 3719 N N . LEU A 1 479 ? -3.384 -24.969 9.807 1.00 93.00 479 LEU A N 1
ATOM 3720 C CA . LEU A 1 479 ? -4.135 -26.225 9.809 1.00 93.00 479 LEU A CA 1
ATOM 3721 C C . LEU A 1 479 ? -4.312 -26.784 11.224 1.00 93.00 479 LEU A C 1
ATOM 3723 O O . LEU A 1 479 ? -5.421 -27.160 11.585 1.00 93.00 479 LEU A O 1
ATOM 3727 N N . LEU A 1 480 ? -3.255 -26.797 12.039 1.00 91.25 480 LEU A N 1
ATOM 3728 C CA . LEU A 1 480 ? -3.316 -27.316 13.406 1.00 91.25 480 LEU A CA 1
ATOM 3729 C C . LEU A 1 480 ? -4.106 -26.407 14.349 1.00 91.25 480 LEU A C 1
ATOM 3731 O O . LEU A 1 480 ? -4.951 -26.900 15.086 1.00 91.25 480 LEU A O 1
ATOM 3735 N N . ASN A 1 481 ? -3.848 -25.097 14.332 1.00 92.38 481 ASN A N 1
ATOM 3736 C CA . ASN A 1 481 ? -4.380 -24.189 15.350 1.00 92.38 481 ASN A CA 1
ATOM 3737 C C . ASN A 1 481 ? -5.774 -23.652 15.016 1.00 92.38 481 ASN A C 1
ATOM 3739 O O . ASN A 1 481 ? -6.488 -23.246 15.927 1.00 92.38 481 ASN A O 1
ATOM 3743 N N . LYS A 1 482 ? -6.147 -23.594 13.731 1.00 92.19 482 LYS A N 1
ATOM 3744 C CA . LYS A 1 482 ? -7.415 -22.998 13.286 1.00 92.19 482 LYS A CA 1
ATOM 3745 C C . LYS A 1 482 ? -8.397 -24.035 12.769 1.00 92.19 482 LYS A C 1
ATOM 3747 O O . LYS A 1 482 ? -9.540 -24.055 13.219 1.00 92.19 482 LYS A O 1
ATOM 3752 N N . PHE A 1 483 ? -7.952 -24.938 11.896 1.00 91.06 483 PHE A N 1
ATOM 3753 C CA . PHE A 1 483 ? -8.822 -25.978 11.335 1.00 91.06 483 PHE A CA 1
ATOM 3754 C C . PHE A 1 483 ? -8.903 -27.241 12.199 1.00 91.06 483 PHE A C 1
ATOM 3756 O O . PHE A 1 483 ? -9.962 -27.857 12.257 1.00 91.06 483 PHE A O 1
ATOM 3763 N N . GLY A 1 484 ? -7.832 -27.606 12.908 1.00 88.31 484 GLY A N 1
ATOM 3764 C CA . GLY A 1 484 ? -7.800 -28.746 13.829 1.00 88.31 484 GLY A CA 1
ATOM 3765 C C . GLY A 1 484 ? -8.963 -28.731 14.828 1.00 88.31 484 GLY A C 1
ATOM 3766 O O . GLY A 1 484 ? -9.753 -29.678 14.822 1.00 88.31 484 GLY A O 1
ATOM 3767 N N . PRO A 1 485 ? -9.164 -27.636 15.591 1.00 90.12 485 PRO A N 1
ATOM 3768 C CA . PRO A 1 485 ? -10.295 -27.514 16.506 1.00 90.12 485 PRO A CA 1
ATOM 3769 C C . PRO A 1 485 ? -11.663 -27.614 15.814 1.00 90.12 485 PRO A C 1
ATOM 3771 O O . PRO A 1 485 ? -12.562 -28.254 16.350 1.00 90.12 485 PRO A O 1
ATOM 3774 N N . LEU A 1 486 ? -11.821 -27.063 14.599 1.00 88.50 486 LEU A N 1
ATOM 3775 C CA . LEU A 1 486 ? -13.070 -27.172 13.819 1.00 88.50 486 LEU A CA 1
ATOM 3776 C C . LEU A 1 486 ? -13.372 -28.607 13.372 1.00 88.50 486 LEU A C 1
ATOM 3778 O O . LEU A 1 486 ? -14.524 -28.939 13.105 1.00 88.50 486 LEU A O 1
ATOM 3782 N N . MET A 1 487 ? -12.343 -29.447 13.278 1.00 85.50 487 MET A N 1
ATOM 3783 C CA . MET A 1 487 ? -12.447 -30.863 12.926 1.00 85.50 487 MET A CA 1
ATOM 3784 C C . MET A 1 487 ? -12.485 -31.782 14.159 1.00 85.50 487 MET A C 1
ATOM 3786 O O . MET A 1 487 ? -12.493 -33.001 14.003 1.00 85.50 487 MET A O 1
ATOM 3790 N N . GLY A 1 488 ? -12.484 -31.228 15.379 1.00 83.88 488 GLY A N 1
ATOM 3791 C CA . GLY A 1 488 ? -12.412 -32.009 16.619 1.00 83.88 488 GLY A CA 1
ATOM 3792 C C . GLY A 1 488 ? -11.051 -32.675 16.857 1.00 83.88 488 GLY A C 1
ATOM 3793 O O . GLY A 1 488 ? -10.959 -33.643 17.609 1.00 83.88 488 GLY A O 1
ATOM 3794 N N . ILE A 1 489 ? -9.994 -32.185 16.204 1.00 81.62 489 ILE A N 1
ATOM 3795 C CA . ILE A 1 489 ? -8.620 -32.649 16.396 1.00 81.62 489 ILE A CA 1
ATOM 3796 C C . ILE A 1 489 ? -7.996 -31.783 17.489 1.00 81.62 489 ILE A C 1
ATOM 3798 O O . ILE A 1 489 ? -7.653 -30.624 17.252 1.00 81.62 489 ILE A O 1
ATOM 3802 N N . GLU A 1 490 ? -7.843 -32.336 18.691 1.00 68.81 490 GLU A N 1
ATOM 3803 C CA . GLU A 1 490 ? -7.109 -31.652 19.754 1.00 68.81 490 GLU A CA 1
ATOM 3804 C C . GLU A 1 490 ? -5.628 -31.520 19.366 1.00 68.81 490 GLU A C 1
ATOM 3806 O O . GLU A 1 490 ? -5.005 -32.508 18.948 1.00 68.81 490 GLU A O 1
ATOM 3811 N N . PRO A 1 491 ? -5.026 -30.324 19.498 1.00 58.81 491 PRO A N 1
ATOM 3812 C CA . PRO A 1 491 ? -3.601 -30.170 19.275 1.00 58.81 491 PRO A CA 1
ATOM 3813 C C . PRO A 1 491 ? -2.864 -31.029 20.303 1.00 58.81 491 PRO A C 1
ATOM 3815 O O . PRO A 1 491 ? -2.920 -30.769 21.505 1.00 58.81 491 PRO A O 1
ATOM 3818 N N . ARG A 1 492 ? -2.173 -32.080 19.839 1.00 54.50 492 ARG A N 1
ATOM 3819 C CA . ARG A 1 492 ? -1.268 -32.853 20.697 1.00 54.50 492 ARG A CA 1
ATOM 3820 C C . ARG A 1 492 ? -0.278 -31.874 21.316 1.00 54.50 492 ARG A C 1
ATOM 3822 O O . ARG A 1 492 ? 0.500 -31.262 20.585 1.00 54.50 492 ARG A O 1
ATOM 3829 N N . ALA A 1 493 ? -0.314 -31.746 22.642 1.00 44.66 493 ALA A N 1
ATOM 3830 C CA . ALA A 1 493 ? 0.711 -31.041 23.390 1.00 44.66 493 ALA A CA 1
ATOM 3831 C C . ALA A 1 493 ? 2.067 -31.633 22.988 1.00 44.66 493 ALA A C 1
ATOM 3833 O O . ALA A 1 493 ? 2.335 -32.813 23.221 1.00 44.66 493 ALA A O 1
ATOM 3834 N N . VAL A 1 494 ? 2.872 -30.837 22.289 1.00 43.38 494 VAL A N 1
ATOM 3835 C CA . VAL A 1 494 ? 4.255 -31.193 21.991 1.00 43.38 494 VAL A CA 1
ATOM 3836 C C . VAL A 1 494 ? 4.988 -31.092 23.326 1.00 43.38 494 VAL A C 1
ATOM 3838 O O . VAL A 1 494 ? 5.117 -29.994 23.865 1.00 43.38 494 VAL A O 1
ATOM 3841 N N . ALA A 1 495 ? 5.328 -32.251 23.889 1.00 33.38 495 ALA A N 1
ATOM 3842 C CA . ALA A 1 495 ? 6.120 -32.389 25.108 1.00 33.38 495 ALA A CA 1
ATOM 3843 C C . ALA A 1 495 ? 7.595 -32.070 24.854 1.00 33.38 495 ALA A C 1
ATOM 3845 O O . ALA A 1 495 ? 8.078 -32.401 23.743 1.00 33.38 495 ALA A O 1
#

InterPro domains:
  IPR046455 Sec7/BIG1-like, C-terminal domain [PF20252] (274-479)

Organism: NCBI:txid1486917

Foldseek 3Di:
DPDQDDLPQPLLVLLQVLQCVDPPHDVDGADSVRSLLVLQQQCLVQVHPSPSSNSSVSSPPPPVPLPPPPVCPPDCCLRVVLVVLVVLLCCCLVPLLVVQPVSCVPRVVVNLVVLLCLQQFDDDPPPPDDDDDDDPPPPPRGDHTQSSLLSSLVSLLVSLLSLVVCLVVRPDNVSSLVSLVSSLVSLLSSLVSLLVQLVVLVVLLVVLLCVVVVVVVVPPDDDDDDDDDDDDPPPPPNPDDSLVSLSVNLSSLSSNLSSLVSLVPRALSSLLSDDPVSLVSLLVSLVSLLVSLVVCLVDPSNLVSNLVNVCVSVVHDPVRDPPVRCCVVCLQDRNQPSNLSSLLSNLSSLLSLLSSLLSQLVNPPDPPDDDPGPDDPSNVVSLVSNLVSLVVLLVVLLVLCVVFVVFDDLVCLAVVNDDSTDDSSNNSSNVVVLLSNLVSLVVDDQVSCVVCVVRVVVSLVSQCPRPNPSSNVSSVVSCCVHVCVVVVNPRPPPD

Sequence (495 aa):
PPLPPSINDEGLHEFEMVARQSERSPRRKFGPVELIVEASFTDMRHGGDGDVSKAYKFLNKSVEAKIIDQPFPSSWIATTAPIALGLLTDVITEVAFQHGKEGKQLFWPMISAMISSWCNGKKQSTGAAQNGGNGDADIMVWSTCEALVRTSCMELRRLFNRLQSRVGAMDDDDICIEWANDIFVLFLSCLESTLREQEEIQSKLLRLKLKPYMNENNGGEANGDSSESPLQEQKSEDDVDWLDLVPLLKLRSISAHCLQQSLSSLDVPLLKLMQEAQISKVVELLDKSRAMAESAVEDGDLNHAFKEDMLSAWGVGMEEVGEEDLVNLAQRSTTQGSAMFFLTQSAGAANSIINVLTDLYRCTAETTDQSPVVEWEREKFAAHNLLDIIHDILTKFVDSESKEGHSVDPNEWRHAIEGTGKVAIYCTSFAGVVVGILKAMQGLEQGQMERLKSDFFPLICSLIRVQSQDIRGLVQKVLLNKFGPLMGIEPRAVA

pLDDT: mean 72.86, std 19.48, range [32.34, 97.81]